Protein AF-E7GEI2-F1 (afdb_monomer_lite)

Foldseek 3Di:
DDPDDDDDPDDPPDDQPDADVQLVPDDPVRNVVVCVVDDGDPFKHWDHKDKAKDKDKDLLVAFQKWWKWKFFDPDAPDDQDLQQFPDDDRGPGTDFFAFLLLLVLQVVDVLQLVLQCVQAVNDDDDRGTDGPRDMGRDPWDFDKHQAFGWMKMKIWTWRQWMKMWMKMKMKTKIKGKDKDKDKDKFKDKDFCPDPVPVFPAQCFLPHDQQSVLVVVQVVCCPPRNVAHDDSVRSSVQSVQQNVQWDWDDDPFTKIKGWDWDWDADPQGIKIKIWIFMAHPVCRRTTRMIMIMMMDIHIDIDIDMDMDMDMDTQWMKIQDHRFILLRLQQFAWKAKAFPVQDPFQWTDGDCDDDCNSSVHPPGPDIGGMDTDDDHRIYIHRRHPHHSDIDSVSVPNPDGMDMDGDRSDPPPPRPFDADRPDRPPDDDDDDDDDDDDDDDDDDDDDDDDDDDDDDDDDDDDDDDDDDDDDDDDDDDDDDDDDDPPPDDDDDDDDDDDDDDDDDPPRDDDDGDRRNMDTPPGPVVVVDD

Organism: NCBI:txid100884

Secondary structure (DSSP, 8-state):
----------------PPPPHHHHTS-HHHHHHHTTT----SSEEEEEEEEEEEEEEE-TT-EEEEEEEEEEESSTTPPPPGGGS-SSS--TTB--EE-HHHHHHHHT-HHHHHHHHHHTTT--PPSS-EESSEEESSS---EEESS-EEEEEEEEEEEEEEEEEEEEEEEEEEEEEEEEEEEEEEEEEEETT-TT-S--TTTSTTS-TTHHHHHHHHHHHSTTT-----HHHHHHHHHHHHHT-EEE-SSS-EEEEEEEEEEEETTEEEEEEEEEEEETT-SSS-SEEEEEEEEEEEEEEEEEEEEEEEEEEEEEEEEEEEEHHHHTTB--EEEEEGGG----BPPBPS-SHHHHH--TT-----B-EE-SS-SEEEESSSS--S-EE-TGGG-SS--EEEEEEE-TTS-----PPPPP----------------------------------------------------------------S----------------TT-----------EEE--GGGG---

Structure (mmCIF, N/CA/C/O backbone):
data_AF-E7GEI2-F1
#
_entry.id   AF-E7GEI2-F1
#
loop_
_atom_site.group_PDB
_atom_site.id
_atom_site.type_symbol
_atom_site.label_atom_id
_atom_site.label_alt_id
_atom_site.label_comp_id
_atom_site.label_asym_id
_atom_site.label_entity_id
_atom_site.label_seq_id
_atom_site.pdbx_PDB_ins_code
_atom_site.Cartn_x
_atom_site.Cartn_y
_atom_site.Cartn_z
_atom_site.occupancy
_atom_site.B_iso_or_equiv
_atom_site.auth_seq_id
_atom_site.auth_comp_id
_atom_site.auth_asym_id
_atom_site.auth_atom_id
_atom_site.pdbx_PDB_model_num
ATOM 1 N N . MET A 1 1 ? -38.496 -25.345 34.615 1.00 27.81 1 MET A N 1
ATOM 2 C CA . MET A 1 1 ? -37.266 -24.696 34.111 1.00 27.81 1 MET A CA 1
ATOM 3 C C . MET A 1 1 ? -37.606 -23.249 33.787 1.00 27.81 1 MET A C 1
ATOM 5 O O . MET A 1 1 ? -38.243 -23.009 32.774 1.00 27.81 1 MET A O 1
ATOM 9 N N . LEU A 1 2 ? -37.279 -22.303 34.670 1.00 22.25 2 LEU A N 1
ATOM 10 C CA . LEU A 1 2 ? -37.343 -20.874 34.350 1.00 22.25 2 LEU A CA 1
ATOM 11 C C . LEU A 1 2 ? -35.910 -20.415 34.079 1.00 22.25 2 LEU A C 1
ATOM 13 O O . LEU A 1 2 ? -35.079 -20.419 34.986 1.00 22.25 2 LEU A O 1
ATOM 17 N N . ILE A 1 3 ? -35.618 -20.070 32.829 1.00 24.97 3 ILE A N 1
ATOM 18 C CA . ILE A 1 3 ? -34.373 -19.407 32.445 1.00 24.97 3 ILE A CA 1
ATOM 19 C C . ILE A 1 3 ? -34.557 -17.937 32.826 1.00 24.97 3 ILE A C 1
ATOM 21 O O . ILE A 1 3 ? -35.196 -17.172 32.111 1.00 24.97 3 ILE A O 1
ATOM 25 N N . GLY A 1 4 ? -34.093 -17.568 34.020 1.00 25.72 4 GLY A N 1
ATOM 26 C CA . GLY A 1 4 ? -34.102 -16.185 34.483 1.00 25.72 4 GLY A CA 1
ATOM 27 C C . GLY A 1 4 ? -32.997 -15.400 33.789 1.00 25.72 4 GLY A C 1
ATOM 28 O O . GLY A 1 4 ? -31.830 -15.508 34.160 1.00 25.72 4 GLY A O 1
ATOM 29 N N . THR A 1 5 ? -33.359 -14.622 32.775 1.00 27.73 5 THR A N 1
ATOM 30 C CA . THR A 1 5 ? -32.461 -13.669 32.120 1.00 27.73 5 THR A CA 1
ATOM 31 C C . THR A 1 5 ? -32.061 -12.588 33.127 1.00 27.73 5 THR A C 1
ATOM 33 O O . THR A 1 5 ? -32.906 -11.829 33.602 1.00 27.73 5 THR A O 1
ATOM 36 N N . LEU A 1 6 ? -30.773 -12.525 33.482 1.00 31.48 6 LEU A N 1
ATOM 37 C CA . LEU A 1 6 ? -30.207 -11.453 34.304 1.00 31.48 6 LEU A CA 1
ATOM 38 C C . LEU A 1 6 ? -30.258 -10.133 33.523 1.00 31.48 6 LEU A C 1
ATOM 40 O O . LEU A 1 6 ? -29.446 -9.905 32.628 1.00 31.48 6 LEU A O 1
ATOM 44 N N . VAL A 1 7 ? -31.189 -9.251 33.882 1.00 29.66 7 VAL A N 1
ATOM 45 C CA . VAL A 1 7 ? -31.211 -7.863 33.409 1.00 29.66 7 VAL A CA 1
ATOM 46 C C . VAL A 1 7 ? -30.519 -7.000 34.459 1.00 29.66 7 VAL A C 1
ATOM 48 O O . VAL A 1 7 ? -31.029 -6.806 35.560 1.00 29.66 7 VAL A O 1
ATOM 51 N N . PHE A 1 8 ? -29.327 -6.503 34.132 1.00 33.78 8 PHE A N 1
ATOM 52 C CA . PHE A 1 8 ? -28.654 -5.485 34.935 1.00 33.78 8 PHE A CA 1
ATOM 53 C C . PHE A 1 8 ? -29.257 -4.105 34.626 1.00 33.78 8 PHE A C 1
ATOM 55 O O . PHE A 1 8 ? -29.620 -3.853 33.475 1.00 33.78 8 PHE A O 1
ATOM 62 N N . PRO A 1 9 ? -29.367 -3.199 35.616 1.00 33.72 9 PRO A N 1
ATOM 63 C CA . PRO A 1 9 ? -29.870 -1.853 35.380 1.00 33.72 9 PRO A CA 1
ATOM 64 C C . PRO A 1 9 ? -29.013 -1.133 34.336 1.00 33.72 9 PRO A C 1
ATOM 66 O O . PRO A 1 9 ? -27.782 -1.164 34.391 1.00 33.72 9 PRO A O 1
ATOM 69 N N . ASN A 1 10 ? -29.715 -0.505 33.389 1.00 32.25 10 ASN A N 1
ATOM 70 C CA . ASN A 1 10 ? -29.188 0.266 32.270 1.00 32.25 10 ASN A CA 1
ATOM 71 C C . ASN A 1 10 ? -27.976 1.110 32.679 1.00 32.25 10 ASN A C 1
ATOM 73 O O . ASN A 1 10 ? -28.060 1.970 33.562 1.00 32.25 10 ASN A O 1
ATOM 77 N N . VAL A 1 11 ? -26.859 0.888 31.986 1.00 36.62 11 VAL A N 1
ATOM 78 C CA . VAL A 1 11 ? -25.729 1.812 31.987 1.00 36.62 11 VAL A CA 1
ATOM 79 C C . VAL A 1 11 ? -26.279 3.150 31.507 1.00 36.62 11 VAL A C 1
ATOM 81 O O . VAL A 1 11 ? -26.808 3.243 30.400 1.00 36.62 11 VAL A O 1
ATOM 84 N N . LYS A 1 12 ? -26.211 4.168 32.376 1.00 35.47 12 LYS A N 1
ATOM 85 C CA . LYS A 1 12 ? -26.517 5.560 32.031 1.00 35.47 12 LYS A CA 1
ATOM 86 C C . LYS A 1 12 ? -25.892 5.860 30.674 1.00 35.47 12 LYS A C 1
ATOM 88 O O . LYS A 1 12 ? -24.702 5.606 30.499 1.00 35.47 12 LYS A O 1
ATOM 93 N N . SER A 1 13 ? -26.697 6.384 29.754 1.00 37.44 13 SER A N 1
ATOM 94 C CA . SER A 1 13 ? -26.258 6.916 28.467 1.00 37.44 13 SER A CA 1
ATOM 95 C C . SER A 1 13 ? -24.971 7.714 28.661 1.00 37.44 13 SER A C 1
ATOM 97 O O . SER A 1 13 ? -24.990 8.812 29.224 1.00 37.44 13 SER A O 1
ATOM 99 N N . VAL A 1 14 ? -23.844 7.128 28.260 1.00 39.41 14 VAL A N 1
ATOM 100 C CA . VAL A 1 14 ? -22.567 7.827 28.223 1.00 39.41 14 VAL A CA 1
ATOM 101 C C . VAL A 1 14 ? -22.725 8.841 27.102 1.00 39.41 14 VAL A C 1
ATOM 103 O O . VAL A 1 14 ? -22.910 8.459 25.948 1.00 39.41 14 VAL A O 1
ATOM 106 N N . SER A 1 15 ? -22.740 10.129 27.451 1.00 43.38 15 SER A N 1
ATOM 107 C CA . SER A 1 15 ? -22.630 11.214 26.478 1.00 43.38 15 SER A CA 1
ATOM 108 C C . SER A 1 15 ? -21.497 10.864 25.520 1.00 43.38 15 SER A C 1
ATOM 110 O O . SER A 1 15 ? -20.403 10.562 26.003 1.00 43.38 15 SER A O 1
ATOM 112 N N . ALA A 1 16 ? -21.757 10.853 24.208 1.00 52.06 16 ALA A N 1
ATOM 113 C CA . ALA A 1 16 ? -20.743 10.558 23.200 1.00 52.06 16 ALA A CA 1
ATOM 114 C C . ALA A 1 16 ? -19.466 11.337 23.546 1.00 52.06 16 ALA A C 1
ATOM 116 O O . ALA A 1 16 ? -19.485 12.568 23.586 1.00 52.06 16 ALA A O 1
ATOM 117 N N . ALA A 1 17 ? -18.400 10.625 23.925 1.00 61.69 17 ALA A N 1
ATOM 118 C CA . ALA A 1 17 ? -17.171 11.281 24.338 1.00 61.69 17 ALA A CA 1
ATOM 119 C C . ALA A 1 17 ? -16.683 12.137 23.166 1.00 61.69 17 ALA A C 1
ATOM 121 O O . ALA A 1 17 ? -16.691 11.674 22.027 1.00 61.69 17 ALA A O 1
ATOM 122 N N . SER A 1 18 ? -16.304 13.387 23.434 1.00 72.19 18 SER A N 1
ATOM 123 C CA . SER A 1 18 ? -15.857 14.312 22.392 1.00 72.19 18 SER A CA 1
ATOM 124 C C . SER A 1 18 ? -14.759 13.668 21.547 1.00 72.19 18 SER A C 1
ATOM 126 O O . SER A 1 18 ? -13.808 13.115 22.104 1.00 72.19 18 SER A O 1
ATOM 128 N N . MET A 1 19 ? -14.883 13.758 20.222 1.00 86.19 19 MET A N 1
ATOM 129 C CA . MET A 1 19 ? -13.856 13.270 19.302 1.00 86.19 19 MET A CA 1
ATOM 130 C C . MET A 1 19 ? -12.484 13.886 19.644 1.00 86.19 19 MET A C 1
ATOM 132 O O . MET A 1 19 ? -12.420 15.068 20.000 1.00 86.19 19 MET A O 1
ATOM 136 N N . PRO A 1 20 ? -11.382 13.122 19.532 1.00 90.62 20 PRO A N 1
ATOM 137 C CA . PRO A 1 20 ? -10.046 13.627 19.824 1.00 90.62 20 PRO A CA 1
ATOM 138 C C . PRO A 1 20 ? -9.640 14.739 18.849 1.00 90.62 20 PRO A C 1
ATOM 140 O O . PRO A 1 20 ? -10.109 14.807 17.712 1.00 90.62 20 PRO A O 1
ATOM 143 N N . SER A 1 21 ? -8.699 15.590 19.263 1.00 91.12 21 SER A N 1
ATOM 144 C CA . SER A 1 21 ? -8.187 16.694 18.434 1.00 91.12 21 SER A CA 1
ATOM 145 C C . SER A 1 21 ? -7.633 16.227 17.084 1.00 91.12 21 SER A C 1
ATOM 147 O O . SER A 1 21 ? -7.769 16.926 16.081 1.00 91.12 21 SER A O 1
ATOM 149 N N . SER A 1 22 ? -7.068 15.021 17.022 1.00 94.12 22 SER A N 1
ATOM 150 C CA . SER A 1 22 ? -6.575 14.436 15.777 1.00 94.12 22 SER A CA 1
ATOM 151 C C . SER A 1 22 ? -7.679 14.139 14.762 1.00 94.12 22 SER A C 1
ATOM 153 O O . SER A 1 22 ? -7.448 14.306 13.566 1.00 94.12 22 SER A O 1
ATOM 155 N N . TYR A 1 23 ? -8.899 13.821 15.209 1.00 94.56 23 TYR A N 1
ATOM 156 C CA . TYR A 1 23 ? -10.069 13.762 14.330 1.00 94.56 23 TYR A CA 1
ATOM 157 C C . TYR A 1 23 ? -10.447 15.157 13.819 1.00 94.56 23 TYR A C 1
ATOM 159 O O . TYR A 1 23 ? -10.737 15.334 12.637 1.00 94.56 23 TYR A O 1
ATOM 167 N N . SER A 1 24 ? -10.395 16.181 14.675 1.00 91.69 24 SER A N 1
ATOM 168 C CA . SER A 1 24 ? -10.685 17.565 14.273 1.00 91.69 24 SER A CA 1
ATOM 169 C C . SER A 1 24 ? -9.732 18.083 13.194 1.00 91.69 24 SER A C 1
ATOM 171 O O . SER A 1 24 ? -10.185 18.822 12.317 1.00 91.69 24 SER A O 1
ATOM 173 N N . ASN A 1 25 ? -8.474 17.630 13.211 1.00 93.06 25 ASN A N 1
ATOM 174 C CA . ASN A 1 25 ? -7.447 17.956 12.217 1.00 93.06 25 ASN A CA 1
ATOM 175 C C . ASN A 1 25 ? -7.674 17.300 10.845 1.00 93.06 25 ASN A C 1
ATOM 177 O O . ASN A 1 25 ? -7.032 17.694 9.870 1.00 93.06 25 ASN A O 1
ATOM 181 N N . LEU A 1 26 ? -8.574 16.316 10.747 1.00 93.69 26 LEU A N 1
ATOM 182 C CA . LEU A 1 26 ? -8.960 15.737 9.466 1.00 93.69 26 LEU A CA 1
ATOM 183 C C . LEU A 1 26 ? -9.751 16.751 8.630 1.00 93.69 26 LEU A C 1
ATOM 185 O O . LEU A 1 26 ? -10.605 17.493 9.130 1.00 93.69 26 LEU A O 1
ATOM 189 N N . THR A 1 27 ? -9.517 16.735 7.323 1.00 91.38 27 THR A N 1
ATOM 190 C CA . THR A 1 27 ? -10.333 17.474 6.355 1.00 91.38 27 THR A CA 1
ATOM 191 C C . THR A 1 27 ? -11.773 16.955 6.337 1.00 91.38 27 THR A C 1
ATOM 193 O O . THR A 1 27 ? -12.054 15.813 6.705 1.00 91.38 27 THR A O 1
ATOM 196 N N . SER A 1 28 ? -12.708 17.769 5.845 1.00 91.62 28 SER A N 1
ATOM 197 C CA . SER A 1 28 ? -14.125 17.393 5.731 1.00 91.62 28 SER A CA 1
ATOM 198 C C . SER A 1 28 ? -14.353 16.108 4.924 1.00 91.62 28 SER A C 1
ATOM 200 O O . SER A 1 28 ? -15.278 15.352 5.210 1.00 91.62 28 SER A O 1
ATOM 202 N N . GLU A 1 29 ? -13.520 15.841 3.915 1.00 90.12 29 GLU A N 1
ATOM 203 C CA . GLU A 1 29 ? -13.590 14.610 3.120 1.00 90.12 29 GLU A CA 1
ATOM 204 C C . GLU A 1 29 ? -13.017 13.398 3.872 1.00 90.12 29 GLU A C 1
ATOM 206 O O . GLU A 1 29 ? -13.579 12.304 3.804 1.00 90.12 29 GLU A O 1
ATOM 211 N N . GLU A 1 30 ? -11.912 13.577 4.601 1.00 93.69 30 GLU A N 1
ATOM 212 C CA . GLU A 1 30 ? -11.327 12.528 5.444 1.00 93.69 30 GLU A CA 1
ATOM 213 C C . GLU A 1 30 ? -12.277 12.125 6.569 1.00 93.69 30 GLU A C 1
ATOM 215 O O . GLU A 1 30 ? -12.462 10.928 6.766 1.00 93.69 30 GLU A O 1
ATOM 220 N N . LYS A 1 31 ? -12.947 13.087 7.219 1.00 94.44 31 LYS A N 1
ATOM 221 C CA . LYS A 1 31 ? -13.984 12.827 8.234 1.00 94.44 31 LYS A CA 1
ATOM 222 C C . LYS A 1 31 ? -15.109 11.967 7.669 1.00 94.44 31 LYS A C 1
ATOM 224 O O . LYS A 1 31 ? -15.306 10.849 8.124 1.00 94.44 31 LYS A O 1
ATOM 229 N N . LYS A 1 32 ? -15.732 12.410 6.568 1.00 92.94 32 LYS A N 1
ATOM 230 C CA . LYS A 1 32 ? -16.814 11.666 5.891 1.00 92.94 32 LYS A CA 1
ATOM 231 C C . LYS A 1 32 ? -16.437 10.234 5.515 1.00 92.94 32 LYS A C 1
ATOM 233 O O . LYS A 1 32 ? -17.313 9.380 5.413 1.00 92.94 32 LYS A O 1
ATOM 238 N N . ALA A 1 33 ? -15.169 9.979 5.208 1.00 93.31 33 ALA A N 1
ATOM 239 C CA . ALA A 1 33 ? -14.706 8.640 4.880 1.00 93.31 33 ALA A CA 1
ATOM 240 C C . ALA A 1 33 ? -14.334 7.817 6.116 1.00 93.31 33 ALA A C 1
ATOM 242 O O . ALA A 1 33 ? -14.617 6.622 6.134 1.00 93.31 33 ALA A O 1
ATOM 243 N N . PHE A 1 34 ? -13.740 8.440 7.134 1.00 95.44 34 PHE A N 1
ATOM 244 C CA . PHE A 1 34 ? -13.430 7.791 8.402 1.00 95.44 34 PHE A CA 1
ATOM 245 C C . PHE A 1 34 ? -14.705 7.375 9.146 1.00 95.44 34 PHE A C 1
ATOM 247 O O . PHE A 1 34 ? -14.804 6.240 9.596 1.00 95.44 34 PHE A O 1
ATOM 254 N N . ASP A 1 35 ? -15.733 8.225 9.156 1.00 93.12 35 ASP A N 1
ATOM 255 C CA . ASP A 1 35 ? -17.025 7.947 9.805 1.00 93.12 35 ASP A CA 1
ATOM 256 C C . ASP A 1 35 ? -17.769 6.747 9.179 1.00 93.12 35 ASP A C 1
ATOM 258 O O . ASP A 1 35 ? -18.658 6.161 9.790 1.00 93.12 35 ASP A O 1
ATOM 262 N N . LYS A 1 36 ? -17.411 6.349 7.947 1.00 92.94 36 LYS A N 1
ATOM 263 C CA . LYS A 1 36 ? -17.942 5.127 7.313 1.00 92.94 36 LYS A CA 1
ATOM 264 C C . LYS A 1 36 ? -17.276 3.850 7.818 1.00 92.94 36 LYS A C 1
ATOM 266 O O . LYS A 1 36 ? -17.844 2.778 7.637 1.00 92.94 36 LYS A O 1
ATOM 271 N N . ILE A 1 37 ? -16.069 3.953 8.370 1.00 93.75 37 ILE A N 1
ATOM 272 C CA . ILE A 1 37 ? -15.269 2.806 8.822 1.00 93.75 37 ILE A CA 1
ATOM 273 C C . ILE A 1 37 ? -15.128 2.745 10.345 1.00 93.75 37 ILE A C 1
ATOM 275 O O . ILE A 1 37 ? -14.756 1.700 10.865 1.00 93.75 37 ILE A O 1
ATOM 279 N N . TYR A 1 38 ? -15.434 3.832 11.054 1.00 90.12 38 TYR A N 1
ATOM 280 C CA . TYR A 1 38 ? -15.383 3.912 12.507 1.00 90.12 38 TYR A CA 1
ATOM 281 C C . TYR A 1 38 ? -16.662 4.548 13.059 1.00 90.12 38 TYR A C 1
ATOM 283 O O . TYR A 1 38 ? -17.085 5.610 12.604 1.00 90.12 38 TYR A O 1
ATOM 291 N N . GLN A 1 39 ? -17.244 3.914 14.079 1.00 84.25 39 GLN A N 1
ATOM 292 C CA . GLN A 1 39 ? -18.373 4.444 14.840 1.00 84.25 39 GLN A CA 1
ATOM 293 C C . GLN A 1 39 ? -18.069 4.357 16.332 1.00 84.25 39 GLN A C 1
ATOM 295 O O . GLN A 1 39 ? -17.734 3.296 16.851 1.00 84.25 39 GLN A O 1
ATOM 300 N N . GLN A 1 40 ? -18.196 5.486 17.022 1.00 79.94 40 GLN A N 1
ATOM 301 C CA . GLN A 1 40 ? -17.968 5.556 18.458 1.00 79.94 40 GLN A CA 1
ATOM 302 C C . GLN A 1 40 ? -19.115 4.905 19.232 1.00 79.94 40 GLN A C 1
ATOM 304 O O . GLN A 1 40 ? -20.282 5.052 18.869 1.00 79.94 40 GLN A O 1
ATOM 309 N N . SER A 1 41 ? -18.788 4.234 20.334 1.00 79.56 41 SER A N 1
ATOM 310 C CA . SER A 1 41 ? -19.772 3.609 21.216 1.00 79.56 41 SER A CA 1
ATOM 311 C C . SER A 1 41 ? -19.415 3.821 22.690 1.00 79.56 41 SER A C 1
ATOM 313 O O . SER A 1 41 ? -18.387 4.407 23.032 1.00 79.56 41 SER A O 1
ATOM 315 N N . SER A 1 42 ? -20.266 3.341 23.597 1.00 72.75 42 SER A N 1
ATOM 316 C CA . SER A 1 42 ? -19.958 3.301 25.034 1.00 72.75 42 SER A CA 1
ATOM 317 C C . SER A 1 42 ? -18.836 2.319 25.390 1.00 72.75 42 SER A C 1
ATOM 319 O O . SER A 1 42 ? -18.325 2.351 26.508 1.00 72.75 42 SER A O 1
ATOM 321 N N . GLU A 1 43 ? -18.481 1.422 24.470 1.00 79.50 43 GLU A N 1
ATOM 322 C CA . GLU A 1 43 ? -17.493 0.360 24.675 1.00 79.50 43 GLU A CA 1
ATOM 323 C C . GLU A 1 43 ? -16.181 0.633 23.943 1.00 79.50 43 GLU A C 1
ATOM 325 O O . GLU A 1 43 ? -15.144 0.131 24.371 1.00 79.50 43 GLU A O 1
ATOM 330 N N . SER A 1 44 ? -16.210 1.463 22.899 1.00 85.38 44 SER A N 1
ATOM 331 C CA . SER A 1 44 ? -15.029 1.896 22.163 1.00 85.38 44 SER A CA 1
ATOM 332 C C . SER A 1 44 ? -15.028 3.408 21.952 1.00 85.38 44 SER A C 1
ATOM 334 O O . SER A 1 44 ? -15.970 3.996 21.411 1.00 85.38 44 SER A O 1
ATOM 336 N N . THR A 1 45 ? -13.935 4.040 22.382 1.00 90.31 45 THR A N 1
ATOM 337 C CA . THR A 1 45 ? -13.734 5.485 22.255 1.00 90.31 45 THR A CA 1
ATOM 338 C C . THR A 1 45 ? -12.445 5.802 21.511 1.00 90.31 45 THR A C 1
ATOM 340 O O . THR A 1 45 ? -11.357 5.390 21.921 1.00 90.31 45 THR A O 1
ATOM 343 N N . LEU A 1 46 ? -12.560 6.584 20.439 1.00 93.50 46 LEU A N 1
ATOM 344 C CA . LEU A 1 46 ? -11.438 7.003 19.608 1.00 93.50 46 LEU A CA 1
ATOM 345 C C . LEU A 1 46 ? -10.438 7.797 20.445 1.00 93.50 46 LEU A C 1
ATOM 347 O O . LEU A 1 46 ? -10.797 8.792 21.071 1.00 93.50 46 LEU A O 1
ATOM 351 N N . GLN A 1 47 ? -9.181 7.370 20.434 1.00 93.62 47 GLN A N 1
ATOM 352 C CA . GLN A 1 47 ? -8.089 8.071 21.109 1.00 93.62 47 GLN A CA 1
ATOM 353 C C . GLN A 1 47 ? -7.293 8.908 20.121 1.00 93.62 47 GLN A C 1
ATOM 355 O O . GLN A 1 47 ? -6.948 10.055 20.398 1.00 93.62 47 GLN A O 1
ATOM 360 N N . ASN A 1 48 ? -7.002 8.341 18.954 1.00 95.06 48 ASN A N 1
ATOM 361 C CA . ASN A 1 48 ? -6.232 9.020 17.932 1.00 95.06 48 ASN A CA 1
ATOM 362 C C . ASN A 1 48 ? -6.607 8.513 16.544 1.00 95.06 48 ASN A C 1
ATOM 364 O O . ASN A 1 48 ? -6.865 7.328 16.383 1.00 95.06 48 ASN A O 1
ATOM 368 N N . VAL A 1 49 ? -6.555 9.380 15.538 1.00 96.50 49 VAL A N 1
ATOM 369 C CA . VAL A 1 49 ? -6.620 9.003 14.126 1.00 96.50 49 VAL A CA 1
ATOM 370 C C . VAL A 1 49 ? -5.587 9.802 13.343 1.00 96.50 49 VAL A C 1
ATOM 372 O O . VAL A 1 49 ? -5.434 11.005 13.529 1.00 96.50 49 VAL A O 1
ATOM 375 N N . ASN A 1 50 ? -4.867 9.132 12.453 1.00 95.38 50 ASN A N 1
ATOM 376 C CA . ASN A 1 50 ? -4.005 9.771 11.473 1.00 95.38 50 ASN A CA 1
ATOM 377 C C . ASN A 1 50 ? -4.316 9.257 10.071 1.00 95.38 50 ASN A C 1
ATOM 379 O O . ASN A 1 50 ? -4.861 8.165 9.884 1.00 95.38 50 ASN A O 1
ATOM 383 N N . VAL A 1 51 ? -3.959 10.073 9.085 1.00 96.00 51 VAL A N 1
ATOM 384 C CA . VAL A 1 51 ? -4.170 9.781 7.674 1.00 96.00 51 VAL A CA 1
ATOM 385 C C . VAL A 1 51 ? -2.853 9.908 6.936 1.00 96.00 51 VAL A C 1
ATOM 387 O O . VAL A 1 51 ? -2.241 10.973 6.922 1.00 96.00 51 VAL A O 1
ATOM 390 N N . ASN A 1 52 ? -2.456 8.826 6.276 1.00 94.75 52 ASN A N 1
ATOM 391 C CA . ASN A 1 52 ? -1.262 8.779 5.445 1.00 94.75 52 ASN A CA 1
ATOM 392 C C . ASN A 1 52 ? -1.643 8.583 3.978 1.00 94.75 52 ASN A C 1
ATOM 394 O O . ASN A 1 52 ? -2.574 7.844 3.655 1.00 94.75 52 ASN A O 1
ATOM 398 N N . TYR A 1 53 ? -0.890 9.217 3.083 1.00 94.69 53 TYR A N 1
ATOM 399 C CA . TYR A 1 53 ? -1.078 9.107 1.640 1.00 94.69 53 TYR A CA 1
ATOM 400 C C . TYR A 1 53 ? 0.083 8.341 1.019 1.00 94.69 53 TYR A C 1
ATOM 402 O O . TYR A 1 53 ? 1.239 8.535 1.391 1.00 94.69 53 TYR A O 1
ATOM 410 N N . SER A 1 54 ? -0.215 7.462 0.066 1.00 93.38 54 SER A N 1
ATOM 411 C CA . SER A 1 54 ? 0.808 6.675 -0.627 1.00 93.38 54 SER A CA 1
ATOM 412 C C . SER A 1 54 ? 0.490 6.492 -2.105 1.00 93.38 54 SER A C 1
ATOM 414 O O . SER A 1 54 ? -0.669 6.545 -2.522 1.00 93.38 54 SER A O 1
ATOM 416 N N . THR A 1 55 ? 1.544 6.243 -2.880 1.00 93.50 55 THR A N 1
ATOM 417 C CA . THR A 1 55 ? 1.490 6.067 -4.331 1.00 93.50 55 THR A CA 1
ATOM 418 C C . THR A 1 55 ? 2.055 4.706 -4.711 1.00 93.50 55 THR A C 1
ATOM 420 O O . THR A 1 55 ? 3.069 4.268 -4.171 1.00 93.50 55 THR A O 1
ATOM 423 N N . GLN A 1 56 ? 1.415 4.039 -5.667 1.00 92.50 56 GLN A N 1
ATOM 424 C CA . GLN A 1 56 ? 1.885 2.789 -6.253 1.00 92.50 56 GLN A CA 1
ATOM 425 C C . GLN A 1 56 ? 1.798 2.861 -7.775 1.00 92.50 56 GLN A C 1
ATOM 427 O O . GLN A 1 56 ? 0.877 3.458 -8.324 1.00 92.50 56 GLN A O 1
ATOM 432 N N . LEU A 1 57 ? 2.726 2.204 -8.463 1.00 90.69 57 LEU A N 1
ATOM 433 C CA . LEU A 1 57 ? 2.710 2.064 -9.915 1.00 90.69 57 LEU A CA 1
ATOM 434 C C . LEU A 1 57 ? 2.306 0.654 -10.344 1.00 90.69 57 LEU A C 1
ATOM 436 O O . LEU A 1 57 ? 2.577 -0.334 -9.662 1.00 90.69 57 LEU A O 1
ATOM 440 N N . SER A 1 58 ? 1.677 0.578 -11.509 1.00 89.06 58 SER A N 1
ATOM 441 C CA . SER A 1 58 ? 1.300 -0.653 -12.206 1.00 89.06 58 SER A CA 1
ATOM 442 C C . SER A 1 58 ? 1.567 -0.508 -13.709 1.00 89.06 58 SER A C 1
ATOM 444 O O . SER A 1 58 ? 1.734 0.612 -14.197 1.00 89.06 58 SER A O 1
ATOM 446 N N . GLY A 1 59 ? 1.667 -1.635 -14.423 1.00 80.81 59 GLY A N 1
ATOM 447 C CA . GLY A 1 59 ? 2.101 -1.668 -15.830 1.00 80.81 59 GLY A CA 1
ATOM 448 C C . GLY A 1 59 ? 3.620 -1.548 -16.022 1.00 80.81 59 GLY A C 1
ATOM 449 O O . GLY A 1 59 ? 4.121 -1.340 -17.121 1.00 80.81 59 GLY A O 1
ATOM 450 N N . LEU A 1 60 ? 4.387 -1.686 -14.935 1.00 76.19 60 LEU A N 1
ATOM 451 C CA . LEU A 1 60 ? 5.840 -1.499 -14.923 1.00 76.19 60 LEU A CA 1
ATOM 452 C C . LEU A 1 60 ? 6.632 -2.630 -15.598 1.00 76.19 60 LEU A C 1
ATOM 454 O O . LEU A 1 60 ? 7.823 -2.472 -15.836 1.00 76.19 60 LEU A O 1
ATOM 458 N N . LYS A 1 61 ? 6.011 -3.778 -15.875 1.00 78.50 61 LYS A N 1
ATOM 459 C CA . LYS A 1 61 ? 6.665 -4.913 -16.549 1.00 78.50 61 LYS A CA 1
ATOM 460 C C . LYS A 1 61 ? 6.250 -5.049 -18.016 1.00 78.50 61 LYS A C 1
ATOM 462 O O . LYS A 1 61 ? 6.843 -5.844 -18.737 1.00 78.50 61 LYS A O 1
ATOM 467 N N . ASP A 1 62 ? 5.287 -4.245 -18.463 1.00 85.62 62 ASP A N 1
ATOM 468 C CA . ASP A 1 62 ? 4.623 -4.416 -19.754 1.00 85.62 62 ASP A CA 1
ATOM 469 C C . ASP A 1 62 ? 5.340 -3.603 -20.841 1.00 85.62 62 ASP A C 1
ATOM 471 O O . ASP A 1 62 ? 4.833 -2.590 -21.346 1.00 85.62 62 ASP A O 1
ATOM 475 N N . ILE A 1 63 ? 6.557 -4.040 -21.171 1.00 88.00 63 ILE A N 1
ATOM 476 C CA . ILE A 1 63 ? 7.376 -3.465 -22.240 1.00 88.00 63 ILE A CA 1
ATOM 477 C C . ILE A 1 63 ? 6.961 -4.098 -23.567 1.00 88.00 63 ILE A C 1
ATOM 479 O O . ILE A 1 63 ? 7.050 -5.308 -23.751 1.00 88.00 63 ILE A O 1
ATOM 483 N N . SER A 1 64 ? 6.498 -3.256 -24.484 1.00 88.88 64 SER A N 1
ATOM 484 C CA . SER A 1 64 ? 6.009 -3.667 -25.806 1.00 88.88 64 SER A CA 1
ATOM 485 C C . SER A 1 64 ? 7.124 -3.796 -26.845 1.00 88.88 64 SER A C 1
ATOM 487 O O . SER A 1 64 ? 7.050 -4.647 -27.727 1.00 88.88 64 SER A O 1
ATOM 489 N N . SER A 1 65 ? 8.156 -2.958 -26.742 1.00 91.19 65 SER A N 1
ATOM 490 C CA . SER A 1 65 ? 9.337 -2.987 -27.602 1.00 91.19 65 SER A CA 1
ATOM 491 C C . SER A 1 65 ? 10.491 -2.192 -26.982 1.00 91.19 65 SER A C 1
ATOM 493 O O . SER A 1 65 ? 10.310 -1.478 -25.994 1.00 91.19 65 SER A O 1
ATOM 495 N N . TYR A 1 66 ? 11.673 -2.297 -27.577 1.00 89.75 66 TYR A N 1
ATOM 496 C CA . TYR A 1 66 ? 12.833 -1.449 -27.335 1.00 89.75 66 TYR A CA 1
ATOM 497 C C . TYR A 1 66 ? 13.174 -0.719 -28.624 1.00 89.75 66 TYR A C 1
ATOM 499 O O . TYR A 1 66 ? 13.297 -1.371 -29.658 1.00 89.75 66 TYR A O 1
ATOM 507 N N . HIS A 1 67 ? 13.356 0.598 -28.552 1.00 89.12 67 HIS A N 1
ATOM 508 C CA . HIS A 1 67 ? 13.905 1.370 -29.659 1.00 89.12 67 HIS A CA 1
ATOM 509 C C . HIS A 1 67 ? 15.415 1.483 -29.503 1.00 89.12 67 HIS A C 1
ATOM 511 O O . HIS A 1 67 ? 15.910 2.063 -28.532 1.00 89.12 67 HIS A O 1
ATOM 517 N N . TRP A 1 68 ? 16.139 0.919 -30.459 1.00 85.81 68 TRP A N 1
ATOM 518 C CA . TRP A 1 68 ? 17.587 0.945 -30.499 1.00 85.81 68 TRP A CA 1
ATOM 519 C C . TRP A 1 68 ? 18.072 2.050 -31.414 1.00 85.81 68 TRP A C 1
ATOM 521 O O . TRP A 1 68 ? 17.696 2.111 -32.582 1.00 85.81 68 TRP A O 1
ATOM 531 N N . THR A 1 69 ? 18.935 2.916 -30.900 1.00 82.12 69 THR A N 1
ATOM 532 C CA . THR A 1 69 ? 19.614 3.947 -31.691 1.00 82.12 69 THR A CA 1
ATOM 533 C C . THR A 1 69 ? 21.108 3.849 -31.463 1.00 82.12 69 THR A C 1
ATOM 535 O O . THR A 1 69 ? 21.541 3.600 -30.342 1.00 82.12 69 THR A O 1
ATOM 538 N N . ALA A 1 70 ? 21.892 4.056 -32.517 1.00 80.38 70 ALA A N 1
ATOM 539 C CA . ALA A 1 70 ? 23.339 4.055 -32.430 1.00 80.38 70 ALA A CA 1
ATOM 540 C C . ALA A 1 70 ? 23.943 5.308 -33.064 1.00 80.38 70 ALA A C 1
ATOM 542 O O . ALA A 1 70 ? 23.461 5.806 -34.086 1.00 80.38 70 ALA A O 1
ATOM 543 N N . TRP A 1 71 ? 25.032 5.789 -32.477 1.00 78.94 71 TRP A N 1
ATOM 544 C CA . TRP A 1 71 ? 25.781 6.957 -32.928 1.00 78.94 71 TRP A CA 1
ATOM 545 C C . TRP A 1 71 ? 27.251 6.604 -33.055 1.00 78.94 71 TRP A C 1
ATOM 547 O O . TRP A 1 71 ? 27.847 6.093 -32.109 1.00 78.94 71 TRP A O 1
ATOM 557 N N . LYS A 1 72 ? 27.837 6.905 -34.215 1.00 75.44 72 LYS A N 1
ATOM 558 C CA . LYS A 1 72 ? 29.283 6.811 -34.407 1.00 75.44 72 LYS A CA 1
ATOM 559 C C . LYS A 1 72 ? 29.930 8.088 -33.886 1.00 75.44 72 LYS A C 1
ATOM 561 O O . LYS A 1 72 ? 29.465 9.190 -34.172 1.00 75.44 72 LYS A O 1
ATOM 566 N N . LYS A 1 73 ? 31.025 7.943 -33.153 1.00 71.50 73 LYS A N 1
ATOM 567 C CA . LYS A 1 73 ? 31.799 9.043 -32.589 1.00 71.50 73 LYS A CA 1
ATOM 568 C C . LYS A 1 73 ? 33.157 9.149 -33.258 1.00 71.50 73 LYS A C 1
ATOM 570 O O . LYS A 1 73 ? 33.756 8.148 -33.643 1.00 71.50 73 LYS A O 1
ATOM 575 N N . ALA A 1 74 ? 33.647 10.383 -33.351 1.00 68.56 74 ALA A N 1
ATOM 576 C CA . ALA A 1 74 ? 34.966 10.672 -33.900 1.00 68.56 74 ALA A CA 1
ATOM 577 C C . ALA A 1 74 ? 36.105 10.170 -32.992 1.00 68.56 74 ALA A C 1
ATOM 579 O O . ALA A 1 74 ? 37.152 9.780 -33.493 1.00 68.56 74 ALA A O 1
ATOM 580 N N . ALA A 1 75 ? 35.894 10.152 -31.671 1.00 67.06 75 ALA A N 1
ATOM 581 C CA . ALA A 1 75 ? 36.891 9.739 -30.686 1.00 67.06 75 ALA A CA 1
ATOM 582 C C . ALA A 1 75 ? 36.250 9.073 -29.456 1.00 67.06 75 ALA A C 1
ATOM 584 O O . ALA A 1 75 ? 35.059 9.264 -29.168 1.00 67.06 75 ALA A O 1
ATOM 585 N N . LYS A 1 76 ? 37.060 8.313 -28.707 1.00 66.38 76 LYS A N 1
ATOM 586 C CA . LYS A 1 76 ? 36.684 7.729 -27.412 1.00 66.38 76 LYS A CA 1
ATOM 587 C C . LYS A 1 76 ? 36.272 8.843 -26.450 1.00 66.38 76 LYS A C 1
ATOM 589 O O . LYS A 1 76 ? 36.942 9.863 -26.367 1.00 66.38 76 LYS A O 1
ATOM 594 N N . GLY A 1 77 ? 35.153 8.665 -25.747 1.00 65.31 77 GLY A N 1
ATOM 595 C CA . GLY A 1 77 ? 34.634 9.683 -24.823 1.00 65.31 77 GLY A CA 1
ATOM 596 C C . GLY A 1 77 ? 34.078 10.951 -25.488 1.00 65.31 77 GLY A C 1
ATOM 597 O O . GLY A 1 77 ? 33.638 11.849 -24.781 1.00 65.31 77 GLY A O 1
ATOM 598 N N . GLY A 1 78 ? 34.048 11.028 -26.825 1.00 66.19 78 GLY A N 1
ATOM 599 C CA . GLY A 1 78 ? 33.426 12.147 -27.531 1.00 66.19 78 GLY A CA 1
ATOM 600 C C . GLY A 1 78 ? 31.923 12.257 -27.248 1.00 66.19 78 GLY A C 1
ATOM 601 O O . GLY A 1 78 ? 31.263 11.273 -26.905 1.00 66.19 78 GLY A O 1
ATOM 602 N N . SER A 1 79 ? 31.375 13.457 -27.422 1.00 68.38 79 SER A N 1
ATOM 603 C CA . SER A 1 79 ? 29.938 13.712 -27.293 1.00 68.38 79 SER A CA 1
ATOM 604 C C . SER A 1 79 ? 29.172 13.255 -28.535 1.00 68.38 79 SER A C 1
ATOM 606 O O . SER A 1 79 ? 29.649 13.404 -29.662 1.00 68.38 79 SER A O 1
ATOM 608 N N . ILE A 1 80 ? 27.944 12.767 -28.345 1.00 68.12 80 ILE A N 1
ATOM 609 C CA . ILE A 1 80 ? 26.994 12.573 -29.449 1.00 68.12 80 ILE A CA 1
ATOM 610 C C . ILE A 1 80 ? 26.687 13.948 -30.061 1.00 68.12 80 ILE A C 1
ATOM 612 O O . ILE A 1 80 ? 26.363 14.896 -29.341 1.00 68.12 80 ILE A O 1
ATOM 616 N N . SER A 1 81 ? 26.785 14.073 -31.389 1.00 60.81 81 SER A N 1
ATOM 617 C CA . SER A 1 81 ? 26.448 15.328 -32.069 1.00 60.81 81 SER A CA 1
ATOM 618 C C . SER A 1 81 ? 24.983 15.704 -31.829 1.00 60.81 81 SER A C 1
ATOM 620 O O . SER A 1 81 ? 24.085 14.884 -32.022 1.00 60.81 81 SER A O 1
ATOM 622 N N . LYS A 1 82 ? 24.719 16.975 -31.496 1.00 54.12 82 LYS A N 1
ATOM 623 C CA . LYS A 1 82 ? 23.354 17.510 -31.320 1.00 54.12 82 LYS A CA 1
ATOM 624 C C . LYS A 1 82 ? 22.497 17.365 -32.587 1.00 54.12 82 LYS A C 1
ATOM 626 O O . LYS A 1 82 ? 21.289 17.186 -32.482 1.00 54.12 82 LYS A O 1
ATOM 631 N N . SER A 1 83 ? 23.121 17.381 -33.770 1.00 52.84 83 SER A N 1
ATOM 632 C CA . SER A 1 83 ? 22.443 17.198 -35.062 1.00 52.84 83 SER A CA 1
ATOM 633 C C . SER A 1 83 ? 22.087 15.743 -35.381 1.00 52.84 83 SER A C 1
ATOM 635 O O . SER A 1 83 ? 21.411 15.481 -36.373 1.00 52.84 83 SER A O 1
ATOM 637 N N . ALA A 1 84 ? 22.529 14.777 -34.568 1.00 53.81 84 ALA A N 1
ATOM 638 C CA . ALA A 1 84 ? 22.311 13.362 -34.844 1.00 53.81 84 ALA A CA 1
ATOM 639 C C . ALA A 1 84 ? 20.840 12.933 -34.722 1.00 53.81 84 ALA A C 1
ATOM 641 O O . ALA A 1 84 ? 20.444 11.961 -35.353 1.00 53.81 84 ALA A O 1
ATOM 642 N N . ASN A 1 85 ? 20.022 13.678 -33.973 1.00 53.38 85 ASN A N 1
ATOM 643 C CA . ASN A 1 85 ? 18.617 13.341 -33.717 1.00 53.38 85 ASN A CA 1
ATOM 644 C C . ASN A 1 85 ? 17.621 14.464 -34.050 1.00 53.38 85 ASN A C 1
ATOM 646 O O . ASN A 1 85 ? 16.419 14.290 -33.856 1.00 53.38 85 ASN A O 1
ATOM 650 N N . SER A 1 86 ? 18.083 15.609 -34.559 1.00 44.59 86 SER A N 1
ATOM 651 C CA . SER A 1 86 ? 17.213 16.745 -34.864 1.00 44.59 86 SER A CA 1
ATOM 652 C C . SER A 1 86 ? 16.628 16.639 -36.280 1.00 44.59 86 SER A C 1
ATOM 654 O O . SER A 1 86 ? 17.247 17.106 -37.235 1.00 44.59 86 SER A O 1
ATOM 656 N N . GLY A 1 87 ? 15.434 16.055 -36.428 1.00 49.38 87 GLY A N 1
ATOM 657 C CA . GLY A 1 87 ? 14.621 16.197 -37.648 1.00 49.38 87 GLY A CA 1
ATOM 658 C C . GLY A 1 87 ? 13.882 14.942 -38.126 1.00 49.38 87 GLY A C 1
ATOM 659 O O . GLY A 1 87 ? 14.195 13.817 -37.741 1.00 49.38 87 GLY A O 1
ATOM 660 N N . LYS A 1 88 ? 12.872 15.145 -38.991 1.00 41.56 88 LYS A N 1
ATOM 661 C CA . LYS A 1 88 ? 12.256 14.075 -39.794 1.00 41.56 88 LYS A CA 1
ATOM 662 C C . LYS A 1 88 ? 13.312 13.558 -40.771 1.00 41.56 88 LYS A C 1
ATOM 664 O O . LYS A 1 88 ? 13.572 14.189 -41.788 1.00 41.56 88 LYS A O 1
ATOM 669 N N . GLY A 1 89 ? 13.919 12.431 -40.436 1.00 49.25 89 GLY A N 1
ATOM 670 C CA . GLY A 1 89 ? 15.068 11.902 -41.157 1.00 49.25 89 GLY A CA 1
ATOM 671 C C . GLY A 1 89 ? 16.234 11.803 -40.194 1.00 49.25 89 GLY A C 1
ATOM 672 O O . GLY A 1 89 ? 16.706 12.799 -39.661 1.00 49.25 89 GLY A O 1
ATOM 673 N N . VAL A 1 90 ? 16.635 10.567 -39.930 1.00 48.72 90 VAL A N 1
ATOM 674 C CA . VAL A 1 90 ? 17.711 10.193 -39.018 1.00 48.72 90 VAL A CA 1
ATOM 675 C C . VAL A 1 90 ? 18.919 11.117 -39.243 1.00 48.72 90 VAL A C 1
ATOM 677 O O . VAL A 1 90 ? 19.492 11.102 -40.336 1.00 48.72 90 VAL A O 1
ATOM 680 N N . GLY A 1 91 ? 19.276 11.931 -38.245 1.00 52.66 91 GLY A N 1
ATOM 681 C CA . GLY A 1 91 ? 20.279 12.985 -38.388 1.00 52.66 91 GLY A CA 1
ATOM 682 C C . GLY A 1 91 ? 21.642 12.450 -38.830 1.00 52.66 91 GLY A C 1
ATOM 683 O O . GLY A 1 91 ? 21.937 11.255 -38.735 1.00 52.66 91 GLY A O 1
ATOM 684 N N . SER A 1 92 ? 22.493 13.342 -39.336 1.00 50.72 92 SER A N 1
ATOM 685 C CA . SER A 1 92 ? 23.795 13.015 -39.942 1.00 50.72 92 SER A CA 1
ATOM 686 C C . SER A 1 92 ? 24.800 12.332 -38.999 1.00 50.72 92 SER A C 1
ATOM 688 O O . SER A 1 92 ? 25.837 11.869 -39.459 1.00 50.72 92 SER A O 1
ATOM 690 N N . GLY A 1 93 ? 24.504 12.245 -37.697 1.00 57.41 93 GLY A N 1
ATOM 691 C CA . GLY A 1 93 ? 25.373 11.637 -36.683 1.00 57.41 93 GLY A CA 1
ATOM 692 C C . GLY A 1 93 ? 24.975 10.237 -36.197 1.00 57.41 93 GLY A C 1
ATOM 693 O O . GLY A 1 93 ? 25.716 9.652 -35.407 1.00 57.41 93 GLY A O 1
ATOM 694 N N . SER A 1 94 ? 23.832 9.679 -36.611 1.00 71.50 94 SER A N 1
ATOM 695 C CA . SER A 1 94 ? 23.476 8.294 -36.257 1.00 71.50 94 SER A CA 1
ATOM 696 C C . SER A 1 94 ? 24.109 7.301 -37.225 1.00 71.50 94 SER A C 1
ATOM 698 O O . SER A 1 94 ? 24.070 7.499 -38.441 1.00 71.50 94 SER A O 1
ATOM 700 N N . TYR A 1 95 ? 24.631 6.197 -36.697 1.00 78.44 95 TYR A N 1
ATOM 701 C CA . TYR A 1 95 ? 25.039 5.070 -37.528 1.00 78.44 95 TYR A CA 1
ATOM 702 C C . TYR A 1 95 ? 23.795 4.403 -38.117 1.00 78.44 95 TYR A C 1
ATOM 704 O O . TYR A 1 95 ? 22.829 4.170 -37.393 1.00 78.44 95 TYR A O 1
ATOM 712 N N . LYS A 1 96 ? 23.806 4.130 -39.427 1.00 82.38 96 LYS A N 1
ATOM 713 C CA . LYS A 1 96 ? 22.639 3.591 -40.149 1.00 82.38 96 LYS A CA 1
ATOM 714 C C . LYS A 1 96 ? 22.656 2.079 -40.304 1.00 82.38 96 LYS A C 1
ATOM 716 O O . LYS A 1 96 ? 21.624 1.511 -40.657 1.00 82.38 96 LYS A O 1
ATOM 721 N N . GLY A 1 97 ? 23.780 1.438 -39.993 1.00 82.81 97 GLY A N 1
ATOM 722 C CA . GLY A 1 97 ? 23.943 0.017 -40.235 1.00 82.81 97 GLY A CA 1
ATOM 723 C C . GLY A 1 97 ? 24.411 -0.311 -41.650 1.00 82.81 97 GLY A C 1
ATOM 724 O O . GLY A 1 97 ? 24.880 0.566 -42.373 1.00 82.81 97 GLY A O 1
ATOM 725 N N . PHE A 1 98 ? 24.261 -1.574 -42.039 1.00 83.12 98 PHE A N 1
ATOM 726 C CA . PHE A 1 98 ? 24.655 -2.110 -43.342 1.00 83.12 98 PHE A CA 1
ATOM 727 C C . PHE A 1 98 ? 23.625 -3.125 -43.862 1.00 83.12 98 PHE A C 1
ATOM 729 O O . PHE A 1 98 ? 22.750 -3.606 -43.139 1.00 83.12 98 PHE A O 1
ATOM 736 N N . THR A 1 99 ? 23.710 -3.440 -45.154 1.00 88.06 99 THR A N 1
ATOM 737 C CA . THR A 1 99 ? 22.740 -4.304 -45.848 1.00 88.06 99 THR A CA 1
ATOM 738 C C . THR A 1 99 ? 23.230 -5.745 -45.980 1.00 88.06 99 THR A C 1
ATOM 740 O O . THR A 1 99 ? 24.430 -6.004 -45.897 1.00 88.06 99 THR A O 1
ATOM 743 N N . GLN A 1 100 ? 22.320 -6.671 -46.294 1.00 88.44 100 GLN A N 1
ATOM 744 C CA . GLN A 1 100 ? 22.646 -8.063 -46.624 1.00 88.44 100 GLN A CA 1
ATOM 745 C C . GLN A 1 100 ? 23.713 -8.174 -47.721 1.00 88.44 100 GLN A C 1
ATOM 747 O O . GLN A 1 100 ? 24.606 -9.006 -47.626 1.00 88.44 100 GLN A O 1
ATOM 752 N N . LYS A 1 101 ? 23.686 -7.284 -48.723 1.00 85.50 101 LYS A N 1
ATOM 753 C CA . LYS A 1 101 ? 24.684 -7.272 -49.807 1.00 85.50 101 LYS A CA 1
ATOM 754 C C . LYS A 1 101 ? 26.109 -7.144 -49.278 1.00 85.50 101 LYS A C 1
ATOM 756 O O . LYS A 1 101 ? 27.041 -7.703 -49.850 1.00 85.50 101 LYS A O 1
ATOM 761 N N . LYS A 1 102 ? 26.279 -6.423 -48.166 1.00 82.00 102 LYS A N 1
ATOM 762 C CA . LYS A 1 102 ? 27.572 -6.301 -47.505 1.00 82.00 102 LYS A CA 1
ATOM 763 C C . LYS A 1 102 ? 28.029 -7.647 -46.941 1.00 82.00 102 LYS A C 1
ATOM 765 O O . LYS A 1 102 ? 29.187 -8.008 -47.121 1.00 82.00 102 LYS A O 1
ATOM 770 N N . ILE A 1 103 ? 27.113 -8.411 -46.349 1.00 85.38 103 ILE A N 1
ATOM 771 C CA . ILE A 1 103 ? 27.365 -9.771 -45.856 1.00 85.38 103 ILE A CA 1
ATOM 772 C C . ILE A 1 103 ? 27.747 -10.699 -47.007 1.00 85.38 103 ILE A C 1
ATOM 774 O O . ILE A 1 103 ? 28.769 -11.381 -46.929 1.00 85.38 103 ILE A O 1
ATOM 778 N N . ASP A 1 104 ? 26.983 -10.663 -48.099 1.00 84.50 104 ASP A N 1
ATOM 779 C CA . ASP A 1 104 ? 27.251 -11.466 -49.296 1.00 84.50 104 ASP A CA 1
ATOM 780 C C . ASP A 1 104 ? 28.642 -11.173 -49.872 1.00 84.50 104 ASP A C 1
ATOM 782 O O . ASP A 1 104 ? 29.377 -12.103 -50.202 1.00 84.50 104 ASP A O 1
ATOM 786 N N . SER A 1 105 ? 29.060 -9.899 -49.891 1.00 79.00 105 SER A N 1
ATOM 787 C CA . SER A 1 105 ? 30.395 -9.488 -50.358 1.00 79.00 105 SER A CA 1
ATOM 788 C C . SER A 1 105 ? 31.553 -10.096 -49.559 1.00 79.00 105 SER A C 1
ATOM 790 O O . SER A 1 105 ? 32.671 -10.167 -50.063 1.00 79.00 105 SER A O 1
ATOM 792 N N . TRP A 1 106 ? 31.307 -10.555 -48.328 1.00 74.94 106 TRP A N 1
ATOM 793 C CA . TRP A 1 106 ? 32.305 -11.234 -47.495 1.00 74.94 106 TRP A CA 1
ATOM 794 C C . TRP A 1 106 ? 32.199 -12.755 -47.545 1.00 74.94 106 TRP A C 1
ATOM 796 O O . TRP A 1 106 ? 33.118 -13.436 -47.104 1.00 74.94 106 TRP A O 1
ATOM 806 N N . LYS A 1 107 ? 31.104 -13.303 -48.075 1.00 84.06 107 LYS A N 1
ATOM 807 C CA . LYS A 1 107 ? 30.940 -14.751 -48.253 1.00 84.06 107 LYS A CA 1
ATOM 808 C C . LYS A 1 107 ? 31.609 -15.286 -49.514 1.00 84.06 107 LYS A C 1
ATOM 810 O O . LYS A 1 107 ? 31.764 -16.495 -49.638 1.00 84.06 107 LYS A O 1
ATOM 815 N N . VAL A 1 108 ? 31.998 -14.399 -50.429 1.00 76.75 108 VAL A N 1
ATOM 816 C CA . VAL A 1 108 ? 32.652 -14.755 -51.699 1.00 76.75 108 VAL A CA 1
ATOM 817 C C . VAL A 1 108 ? 33.992 -15.475 -51.520 1.00 76.75 108 VAL A C 1
ATOM 819 O O . VAL A 1 108 ? 34.422 -16.163 -52.437 1.00 76.75 108 VAL A O 1
ATOM 822 N N . ASP A 1 109 ? 34.644 -15.327 -50.362 1.00 75.38 109 ASP A N 1
ATOM 823 C CA . ASP A 1 109 ? 35.918 -15.975 -50.045 1.00 75.38 109 ASP A CA 1
ATOM 824 C C . ASP A 1 109 ? 35.956 -16.387 -48.561 1.00 75.38 109 ASP A C 1
ATOM 826 O O . ASP A 1 109 ? 35.713 -15.580 -47.656 1.00 75.38 109 ASP A O 1
ATOM 830 N N . GLU A 1 110 ? 36.291 -17.654 -48.303 1.00 81.56 110 GLU A N 1
ATOM 831 C CA . GLU A 1 110 ? 36.401 -18.242 -46.964 1.00 81.56 110 GLU A CA 1
ATOM 832 C C . GLU A 1 110 ? 37.414 -17.496 -46.076 1.00 81.56 110 GLU A C 1
ATOM 834 O O . GLU A 1 110 ? 37.242 -17.396 -44.855 1.00 81.56 110 GLU A O 1
ATOM 839 N N . LYS A 1 111 ? 38.425 -16.875 -46.692 1.00 72.44 111 LYS A N 1
ATOM 840 C CA . LYS A 1 111 ? 39.400 -15.997 -46.039 1.00 72.44 111 LYS A CA 1
ATOM 841 C C . LYS A 1 111 ? 38.735 -14.858 -45.258 1.00 72.44 111 LYS A C 1
ATOM 843 O O . LYS A 1 111 ? 39.146 -14.569 -44.130 1.00 72.44 111 LYS A O 1
ATOM 848 N N . TYR A 1 112 ? 37.693 -14.232 -45.809 1.00 72.75 112 TYR A N 1
ATOM 849 C CA . TYR A 1 112 ? 36.975 -13.137 -45.147 1.00 72.75 112 TYR A CA 1
ATOM 850 C C . TYR A 1 112 ? 36.081 -13.629 -44.018 1.00 72.75 112 TYR A C 1
ATOM 852 O O . TYR A 1 112 ? 36.049 -13.020 -42.947 1.00 72.75 112 TYR A O 1
ATOM 860 N N . ILE A 1 113 ? 35.414 -14.765 -44.222 1.00 78.44 113 ILE A N 1
ATOM 861 C CA . ILE A 1 113 ? 34.614 -15.418 -43.184 1.00 78.44 113 ILE A CA 1
ATOM 862 C C . ILE A 1 113 ? 35.498 -15.748 -41.977 1.00 78.44 113 ILE A C 1
ATOM 864 O O . ILE A 1 113 ? 35.145 -15.422 -40.842 1.00 78.44 113 ILE A O 1
ATOM 868 N N . ASN A 1 114 ? 36.668 -16.343 -42.214 1.00 77.88 114 ASN A N 1
ATOM 869 C CA . ASN A 1 114 ? 37.606 -16.721 -41.160 1.00 77.88 114 ASN A CA 1
ATOM 870 C C . ASN A 1 114 ? 38.210 -15.499 -40.455 1.00 77.88 114 ASN A C 1
ATOM 872 O O . ASN A 1 114 ? 38.312 -15.502 -39.226 1.00 77.88 114 ASN A O 1
ATOM 876 N N . ALA A 1 115 ? 38.527 -14.425 -41.186 1.00 72.19 115 ALA A N 1
ATOM 877 C CA . ALA A 1 115 ? 38.992 -13.170 -40.593 1.00 72.19 115 ALA A CA 1
ATOM 878 C C . ALA A 1 115 ? 37.929 -12.527 -39.681 1.00 72.19 115 ALA A C 1
ATOM 880 O O . ALA A 1 115 ? 38.232 -12.180 -38.537 1.00 72.19 115 ALA A O 1
ATOM 881 N N . ILE A 1 116 ? 36.674 -12.442 -40.139 1.00 76.06 116 ILE A N 1
ATOM 882 C CA . ILE A 1 116 ? 35.551 -11.893 -39.361 1.00 76.06 116 ILE A CA 1
ATOM 883 C C . ILE A 1 116 ? 35.256 -12.773 -38.138 1.00 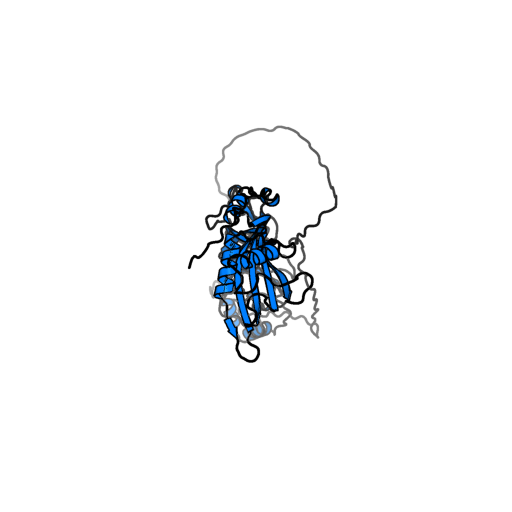76.06 116 ILE A C 1
ATOM 885 O O . ILE A 1 116 ? 35.052 -12.260 -37.037 1.00 76.06 116 ILE A O 1
ATOM 889 N N . LYS A 1 117 ? 35.294 -14.102 -38.280 1.00 78.81 117 LYS A N 1
ATOM 890 C CA . LYS A 1 117 ? 35.149 -15.025 -37.145 1.00 78.81 117 LYS A CA 1
ATOM 891 C C . LYS A 1 117 ? 36.276 -14.864 -36.129 1.00 78.81 117 LYS A C 1
ATOM 893 O O . LYS A 1 117 ? 35.996 -14.871 -34.931 1.00 78.81 117 LYS A O 1
ATOM 898 N N . LYS A 1 118 ? 37.525 -14.688 -36.573 1.00 73.88 118 LYS A N 1
ATOM 899 C CA . LYS A 1 118 ? 38.690 -14.516 -35.688 1.00 73.88 118 LYS A CA 1
ATOM 900 C C . LYS A 1 118 ? 38.521 -13.307 -34.765 1.00 73.88 118 LYS A C 1
ATOM 902 O O . LYS A 1 118 ? 38.714 -13.444 -33.561 1.00 73.88 118 LYS A O 1
ATOM 907 N N . ILE A 1 119 ? 38.092 -12.164 -35.303 1.00 69.88 119 ILE A N 1
ATOM 908 C CA . ILE A 1 119 ? 37.880 -10.937 -34.513 1.00 69.88 119 ILE A CA 1
ATOM 909 C C . ILE A 1 119 ? 36.603 -10.988 -33.649 1.00 69.88 119 ILE A C 1
ATOM 911 O O . ILE A 1 119 ? 36.527 -10.315 -32.626 1.00 69.88 119 ILE A O 1
ATOM 915 N N . ASN A 1 120 ? 35.625 -11.837 -33.994 1.00 73.25 120 ASN A N 1
ATOM 916 C CA . ASN A 1 120 ? 34.325 -11.930 -33.312 1.00 73.25 120 ASN A CA 1
ATOM 917 C C . ASN A 1 120 ? 34.123 -13.227 -32.500 1.00 73.25 120 ASN A C 1
ATOM 919 O O . ASN A 1 120 ? 32.990 -13.689 -32.331 1.00 73.25 120 ASN A O 1
ATOM 923 N N . LYS A 1 121 ? 35.201 -13.840 -31.987 1.00 77.50 121 LYS A N 1
ATOM 924 C CA . LYS A 1 121 ? 35.159 -15.083 -31.177 1.00 77.50 121 LYS A CA 1
ATOM 925 C C . LYS A 1 121 ? 34.387 -16.228 -31.853 1.00 77.50 121 LYS A C 1
ATOM 927 O O . LYS A 1 121 ? 33.494 -16.835 -31.262 1.00 77.50 121 LYS A O 1
ATOM 932 N N . GLY A 1 122 ? 34.704 -16.487 -33.117 1.00 81.81 122 GLY A N 1
ATOM 933 C CA . GLY A 1 122 ? 34.103 -17.544 -33.933 1.00 81.81 122 GLY A CA 1
ATOM 934 C C . GLY A 1 122 ? 32.763 -17.176 -34.576 1.00 81.81 122 GLY A C 1
ATOM 935 O O . GLY A 1 122 ? 32.172 -18.015 -35.254 1.00 81.81 122 GLY A O 1
ATOM 936 N N . LYS A 1 123 ? 32.265 -15.947 -34.384 1.00 83.44 123 LYS A N 1
ATOM 937 C CA . LYS A 1 123 ? 30.956 -15.522 -34.896 1.00 83.44 123 LYS A CA 1
ATOM 938 C C . LYS A 1 123 ? 31.045 -14.841 -36.254 1.00 83.44 123 LYS A C 1
ATOM 940 O O . LYS A 1 123 ? 31.966 -14.085 -36.531 1.00 83.44 123 LYS A O 1
ATOM 945 N N . PHE A 1 124 ? 30.018 -15.067 -37.056 1.00 84.88 124 PHE A N 1
ATOM 946 C CA . PHE A 1 124 ? 29.767 -14.396 -38.325 1.00 84.88 124 PHE A CA 1
ATOM 947 C C . PHE A 1 124 ? 28.301 -13.934 -38.315 1.00 84.88 124 PHE A C 1
ATOM 949 O O . PHE A 1 124 ? 27.482 -14.628 -37.695 1.00 84.88 124 PHE A O 1
ATOM 956 N N . PRO A 1 125 ? 27.949 -12.789 -38.922 1.00 84.94 125 PRO A N 1
ATOM 957 C CA . PRO A 1 125 ? 26.570 -12.325 -38.909 1.00 84.94 125 PRO A CA 1
ATOM 958 C C . PRO A 1 125 ? 25.685 -13.261 -39.708 1.00 84.94 125 PRO A C 1
ATOM 960 O O . PRO A 1 125 ? 26.122 -13.940 -40.640 1.00 84.94 125 PRO A O 1
ATOM 963 N N . LYS A 1 126 ? 24.414 -13.284 -39.329 1.00 90.38 126 LYS A N 1
ATOM 964 C CA . LYS A 1 126 ? 23.398 -13.997 -40.093 1.00 90.38 126 LYS A CA 1
ATOM 965 C C . LYS A 1 126 ? 23.003 -13.173 -41.304 1.00 90.38 126 LYS A C 1
ATOM 967 O O . LYS A 1 126 ? 23.194 -11.963 -41.321 1.00 90.38 126 LYS A O 1
ATOM 972 N N . ASP A 1 127 ? 22.379 -13.832 -42.268 1.00 89.62 127 ASP A N 1
ATOM 973 C CA . ASP A 1 127 ? 21.807 -13.123 -43.398 1.00 89.62 127 ASP A CA 1
ATOM 974 C C . ASP A 1 127 ? 20.646 -12.227 -42.943 1.00 89.62 127 ASP A C 1
ATOM 976 O O . ASP A 1 127 ? 19.653 -12.695 -42.385 1.00 89.62 127 ASP A O 1
ATOM 980 N N . GLY A 1 128 ? 20.802 -10.926 -43.154 1.00 89.19 128 GLY A N 1
ATOM 981 C CA . GLY A 1 128 ? 19.821 -9.881 -42.963 1.00 89.19 128 GLY A CA 1
ATOM 982 C C . GLY A 1 128 ? 20.411 -8.487 -43.188 1.00 89.19 128 GLY A C 1
ATOM 983 O O . GLY A 1 128 ? 21.615 -8.286 -43.347 1.00 89.19 128 GLY A O 1
ATOM 984 N N . ASN A 1 129 ? 19.531 -7.489 -43.167 1.00 88.50 129 ASN A N 1
ATOM 985 C CA . ASN A 1 129 ? 19.949 -6.101 -43.018 1.00 88.50 129 ASN A CA 1
ATOM 986 C C . ASN A 1 129 ? 20.122 -5.798 -41.526 1.00 88.50 129 ASN A C 1
ATOM 988 O O . ASN A 1 129 ? 19.224 -6.073 -40.730 1.00 88.50 129 ASN A O 1
ATOM 992 N N . TYR A 1 130 ? 21.236 -5.174 -41.164 1.00 85.19 130 TYR A N 1
ATOM 993 C CA . TYR A 1 130 ? 21.485 -4.680 -39.815 1.00 85.19 130 TYR A CA 1
ATOM 994 C C . TYR A 1 130 ? 21.317 -3.169 -39.851 1.00 85.19 130 TYR A C 1
ATOM 996 O O . TYR A 1 130 ? 22.266 -2.478 -40.185 1.00 85.19 130 TYR A O 1
ATOM 1004 N N . THR A 1 131 ? 20.113 -2.654 -39.586 1.00 86.25 131 THR A N 1
ATOM 1005 C CA . THR A 1 131 ? 19.777 -1.223 -39.732 1.00 86.25 131 THR A CA 1
ATOM 1006 C C . THR A 1 131 ? 19.545 -0.536 -38.399 1.00 86.25 131 THR A C 1
ATOM 1008 O O . THR A 1 131 ? 18.974 -1.138 -37.492 1.00 86.25 131 THR A O 1
ATOM 1011 N N . PHE A 1 132 ? 19.901 0.749 -38.312 1.00 80.44 132 PHE A N 1
ATOM 1012 C CA . PHE A 1 132 ? 19.684 1.566 -37.117 1.00 80.44 132 PHE A CA 1
ATOM 1013 C C . PHE A 1 132 ? 19.156 2.962 -37.466 1.00 80.44 132 PHE A C 1
ATOM 1015 O O . PHE A 1 132 ? 19.641 3.588 -38.412 1.00 80.44 132 PHE A O 1
ATOM 1022 N N . PRO A 1 133 ? 18.181 3.488 -36.706 1.00 82.69 133 PRO A N 1
ATOM 1023 C CA . PRO A 1 133 ? 17.521 2.874 -35.546 1.00 82.69 133 PRO A CA 1
ATOM 1024 C C . PRO A 1 133 ? 16.641 1.649 -35.881 1.00 82.69 133 PRO A C 1
ATOM 1026 O O . PRO A 1 133 ? 16.237 1.479 -37.029 1.00 82.69 133 PRO A O 1
ATOM 1029 N N . THR A 1 134 ? 16.353 0.797 -34.889 1.00 86.56 134 THR A N 1
ATOM 1030 C CA . THR A 1 134 ? 15.522 -0.419 -35.040 1.00 86.56 134 THR A CA 1
ATOM 1031 C C . THR A 1 134 ? 14.699 -0.722 -33.787 1.00 86.56 134 THR A C 1
ATOM 1033 O O . THR A 1 134 ? 15.114 -0.374 -32.685 1.00 86.56 134 THR A O 1
ATOM 1036 N N . ASP A 1 135 ? 13.549 -1.382 -33.942 1.00 89.31 135 ASP A N 1
ATOM 1037 C CA . ASP A 1 135 ? 12.692 -1.804 -32.831 1.00 89.31 135 ASP A CA 1
ATOM 1038 C C . ASP A 1 135 ? 12.790 -3.322 -32.599 1.00 89.31 135 ASP A C 1
ATOM 1040 O O . ASP A 1 135 ? 12.668 -4.115 -33.532 1.00 89.31 135 ASP A O 1
ATOM 1044 N N . THR A 1 136 ? 12.950 -3.748 -31.344 1.00 87.94 136 THR A N 1
ATOM 1045 C CA . THR A 1 136 ? 12.962 -5.173 -30.959 1.00 87.94 136 THR A CA 1
ATOM 1046 C C . THR A 1 136 ? 11.920 -5.468 -29.884 1.00 87.94 136 THR A C 1
ATOM 1048 O O . THR A 1 136 ? 11.577 -4.607 -29.081 1.00 87.94 136 THR A O 1
ATOM 1051 N N . SER A 1 137 ? 11.422 -6.704 -29.812 1.00 86.31 137 SER A N 1
ATOM 1052 C CA . SER A 1 137 ? 10.509 -7.141 -28.738 1.00 86.31 137 SER A CA 1
ATOM 1053 C C . SER A 1 137 ? 11.224 -7.479 -27.423 1.00 86.31 137 SER A C 1
ATOM 1055 O O . SER A 1 137 ? 10.580 -7.648 -26.392 1.00 86.31 137 SER A O 1
ATOM 1057 N N . SER A 1 138 ? 12.555 -7.584 -27.441 1.00 81.88 138 SER A N 1
ATOM 1058 C CA . SER A 1 138 ? 13.373 -7.946 -26.279 1.00 81.88 138 SER A CA 1
ATOM 1059 C C . SER A 1 138 ? 14.462 -6.913 -26.010 1.00 81.88 138 SER A C 1
ATOM 1061 O O . SER A 1 138 ? 14.854 -6.177 -26.914 1.00 81.88 138 SER A O 1
ATOM 1063 N N . SER A 1 139 ? 15.003 -6.912 -24.788 1.00 77.50 139 SER A N 1
ATOM 1064 C CA . SER A 1 139 ? 16.153 -6.083 -24.395 1.00 77.50 139 SER A CA 1
ATOM 1065 C C . SER A 1 139 ? 17.471 -6.480 -25.063 1.00 77.50 139 SER A C 1
ATOM 1067 O O . SER A 1 139 ? 18.505 -5.895 -24.745 1.00 77.50 139 SER A O 1
ATOM 1069 N N . LYS A 1 140 ? 17.445 -7.463 -25.966 1.00 79.62 140 LYS A N 1
ATOM 1070 C CA . LYS A 1 140 ? 18.611 -7.951 -26.692 1.00 79.62 140 LYS A CA 1
ATOM 1071 C C . LYS A 1 140 ? 18.703 -7.293 -28.052 1.00 79.62 140 LYS A C 1
ATOM 1073 O O . LYS A 1 140 ? 17.706 -7.183 -28.768 1.00 79.62 140 LYS A O 1
ATOM 1078 N N . LEU A 1 141 ? 19.930 -6.950 -28.416 1.00 81.44 141 LEU A N 1
ATOM 1079 C CA . LEU A 1 141 ? 20.293 -6.488 -29.742 1.00 81.44 141 LEU A CA 1
ATOM 1080 C C . LEU A 1 141 ? 21.532 -7.259 -30.208 1.00 81.44 141 LEU A C 1
ATOM 1082 O O . LEU A 1 141 ? 22.538 -7.298 -29.500 1.00 81.44 141 LEU A O 1
ATOM 1086 N N . ASP A 1 142 ? 21.439 -7.869 -31.391 1.00 77.50 142 ASP A N 1
ATOM 1087 C CA . ASP A 1 142 ? 22.582 -8.430 -32.121 1.00 77.50 142 ASP A CA 1
ATOM 1088 C C . ASP A 1 142 ? 23.243 -7.284 -32.892 1.00 77.50 142 ASP A C 1
ATOM 1090 O O . ASP A 1 142 ? 22.827 -6.937 -33.999 1.00 77.50 142 ASP A O 1
ATOM 1094 N N . TRP A 1 143 ? 24.189 -6.603 -32.248 1.00 80.50 143 TRP A N 1
ATOM 1095 C CA . TRP A 1 143 ? 24.742 -5.359 -32.767 1.00 80.50 143 TRP A CA 1
ATOM 1096 C C . TRP A 1 143 ? 26.008 -5.612 -33.590 1.00 80.50 143 TRP A C 1
ATOM 1098 O O . TRP A 1 143 ? 27.063 -5.975 -33.066 1.00 80.50 143 TRP A O 1
ATOM 1108 N N . TRP A 1 144 ? 25.892 -5.375 -34.894 1.00 81.31 144 TRP A N 1
ATOM 1109 C CA . TRP A 1 144 ? 26.985 -5.463 -35.851 1.00 81.31 144 TRP A CA 1
ATOM 1110 C C . TRP A 1 144 ? 27.252 -4.104 -36.483 1.00 81.31 144 TRP A C 1
ATOM 1112 O O . TRP A 1 144 ? 26.322 -3.352 -36.782 1.00 81.31 144 TRP A O 1
ATOM 1122 N N . VAL A 1 145 ? 28.525 -3.842 -36.763 1.00 77.12 145 VAL A N 1
ATOM 1123 C CA . VAL A 1 145 ? 28.979 -2.700 -37.558 1.00 77.12 145 VAL A CA 1
ATOM 1124 C C . VAL A 1 145 ? 29.875 -3.163 -38.696 1.00 77.12 145 VAL A C 1
ATOM 1126 O O . VAL A 1 145 ? 30.585 -4.155 -38.556 1.00 77.12 145 VAL A O 1
ATOM 1129 N N . ASP A 1 146 ? 29.855 -2.432 -39.805 1.00 73.44 146 ASP A N 1
ATOM 1130 C CA . ASP A 1 146 ? 30.735 -2.602 -40.969 1.00 73.44 146 ASP A CA 1
ATOM 1131 C C . ASP A 1 146 ? 31.918 -1.618 -40.985 1.00 73.44 146 ASP A C 1
ATOM 1133 O O . ASP A 1 146 ? 32.711 -1.596 -41.931 1.00 73.44 146 ASP A O 1
ATOM 1137 N N . GLU A 1 147 ? 32.063 -0.828 -39.921 1.00 70.19 147 GLU A N 1
ATOM 1138 C CA . GLU A 1 147 ? 33.174 0.084 -39.708 1.00 70.19 147 GLU A CA 1
ATOM 1139 C C . GLU A 1 147 ? 33.669 0.009 -38.261 1.00 70.19 147 GLU A C 1
ATOM 1141 O O . GLU A 1 147 ? 32.890 0.023 -37.313 1.00 70.19 147 GLU A O 1
ATOM 1146 N N . VAL A 1 148 ? 34.991 -0.011 -38.079 1.00 67.12 148 VAL A N 1
ATOM 1147 C CA . VAL A 1 148 ? 35.599 0.178 -36.755 1.00 67.12 148 VAL A CA 1
ATOM 1148 C C . VAL A 1 148 ? 35.471 1.639 -36.318 1.00 67.12 148 VAL A C 1
ATOM 1150 O O . VAL A 1 148 ? 35.587 2.559 -37.139 1.00 67.12 148 VAL A O 1
ATOM 1153 N N . GLY A 1 149 ? 35.237 1.861 -35.027 1.00 67.38 149 GLY A N 1
ATOM 1154 C CA . GLY A 1 149 ? 35.052 3.193 -34.463 1.00 67.38 149 GLY A CA 1
ATOM 1155 C C . GLY A 1 149 ? 34.463 3.171 -33.056 1.00 67.38 149 GLY A C 1
ATOM 1156 O O . GLY A 1 149 ? 34.221 2.125 -32.465 1.00 67.38 149 GLY A O 1
ATOM 1157 N N . PHE A 1 150 ? 34.211 4.349 -32.501 1.00 70.94 150 PHE A N 1
ATOM 1158 C CA . PHE A 1 150 ? 33.577 4.468 -31.191 1.00 70.94 150 PHE A CA 1
ATOM 1159 C C . PHE A 1 150 ? 32.072 4.609 -31.373 1.00 70.94 150 PHE A C 1
ATOM 1161 O O . PHE A 1 150 ? 31.640 5.449 -32.164 1.00 70.94 150 PHE A O 1
ATOM 1168 N N . TYR A 1 151 ? 31.280 3.822 -30.646 1.00 75.12 151 TYR A N 1
ATOM 1169 C CA . TYR A 1 151 ? 29.826 3.844 -30.777 1.00 75.12 151 TYR A CA 1
ATOM 1170 C C . TYR A 1 151 ? 29.151 4.037 -29.423 1.00 75.12 151 TYR A C 1
ATOM 1172 O O . TYR A 1 151 ? 29.518 3.401 -28.436 1.00 75.12 151 TYR A O 1
ATOM 1180 N N . ASP A 1 152 ? 28.145 4.909 -29.404 1.00 77.50 152 ASP A N 1
ATOM 1181 C CA . ASP A 1 152 ? 27.145 4.931 -28.341 1.00 77.50 152 ASP A CA 1
ATOM 1182 C C . ASP A 1 152 ? 25.878 4.267 -28.860 1.00 77.50 152 ASP A C 1
ATOM 1184 O O . ASP A 1 152 ? 25.392 4.607 -29.939 1.00 77.50 152 ASP A O 1
ATOM 1188 N N . ILE A 1 153 ? 25.340 3.327 -28.093 1.00 79.31 153 ILE A N 1
ATOM 1189 C CA . ILE A 1 153 ? 24.121 2.595 -28.420 1.00 79.31 153 ILE A CA 1
ATOM 1190 C C . ILE A 1 153 ? 23.150 2.793 -27.275 1.00 79.31 153 ILE A C 1
ATOM 1192 O O . ILE A 1 153 ? 23.496 2.602 -26.109 1.00 79.31 153 ILE A O 1
ATOM 1196 N N . MET A 1 154 ? 21.917 3.139 -27.602 1.00 81.44 154 MET A N 1
ATOM 1197 C CA . MET A 1 154 ? 20.843 3.227 -26.637 1.00 81.44 154 MET A CA 1
ATOM 1198 C C . MET A 1 154 ? 19.763 2.207 -26.948 1.00 81.44 154 MET A C 1
ATOM 1200 O O . MET A 1 154 ? 19.306 2.154 -28.082 1.00 81.44 154 MET A O 1
ATOM 1204 N N . GLY A 1 155 ? 19.311 1.486 -25.921 1.00 85.38 155 GLY A N 1
ATOM 1205 C CA . GLY A 1 155 ? 18.043 0.756 -25.937 1.00 85.38 155 GLY A CA 1
ATOM 1206 C C . GLY A 1 155 ? 17.017 1.448 -25.042 1.00 85.38 155 GLY A C 1
ATOM 1207 O O . GLY A 1 155 ? 17.186 1.476 -23.819 1.00 85.38 155 GLY A O 1
ATOM 1208 N N . ASP A 1 156 ? 15.964 2.003 -25.638 1.00 87.62 156 ASP A N 1
ATOM 1209 C CA . ASP A 1 156 ? 14.904 2.742 -24.946 1.00 87.62 156 ASP A CA 1
ATOM 1210 C C . ASP A 1 156 ? 13.613 1.905 -24.869 1.00 87.62 156 ASP A C 1
ATOM 1212 O O . ASP A 1 156 ? 12.979 1.662 -25.901 1.00 87.62 156 ASP A O 1
ATOM 1216 N N . PRO A 1 157 ? 13.220 1.403 -23.682 1.00 91.06 157 PRO A N 1
ATOM 1217 C CA . PRO A 1 157 ? 12.037 0.562 -23.549 1.00 91.06 157 PRO A CA 1
ATOM 1218 C C . PRO A 1 157 ? 10.746 1.366 -23.708 1.00 91.06 157 PRO A C 1
ATOM 1220 O O . PRO A 1 157 ? 10.568 2.431 -23.109 1.00 91.06 157 PRO A O 1
ATOM 1223 N N . LYS A 1 158 ? 9.802 0.795 -24.455 1.00 91.75 158 LYS A N 1
ATOM 1224 C CA . LYS A 1 158 ? 8.462 1.330 -24.677 1.00 91.75 158 LYS A CA 1
ATOM 1225 C C . LYS A 1 158 ? 7.441 0.661 -23.771 1.00 91.75 158 LYS A C 1
ATOM 1227 O O . LYS A 1 158 ? 7.054 -0.494 -23.983 1.00 91.75 158 LYS A O 1
ATOM 1232 N N . TYR A 1 159 ? 6.945 1.415 -22.803 1.00 91.19 159 TYR A N 1
ATOM 1233 C CA . TYR A 1 159 ? 5.899 0.966 -21.895 1.00 91.19 159 TYR A CA 1
ATOM 1234 C C . TYR A 1 159 ? 4.534 1.057 -22.573 1.00 91.19 159 TYR A C 1
ATOM 1236 O O . TYR A 1 159 ? 4.129 2.122 -23.048 1.00 91.19 159 TYR A O 1
ATOM 1244 N N . SER A 1 160 ? 3.809 -0.060 -22.597 1.00 89.81 160 SER A N 1
ATOM 1245 C CA . SER A 1 160 ? 2.467 -0.132 -23.188 1.00 89.81 160 SER A CA 1
ATOM 1246 C C . SER A 1 160 ? 1.470 0.762 -22.442 1.00 89.81 160 SER A C 1
ATOM 1248 O O . SER A 1 160 ? 0.752 1.554 -23.057 1.00 89.81 160 SER A O 1
ATOM 1250 N N . LYS A 1 161 ? 1.467 0.693 -21.107 1.00 91.00 161 LYS A N 1
ATOM 1251 C CA . LYS A 1 161 ? 0.633 1.504 -20.219 1.00 91.00 161 LYS A CA 1
ATOM 1252 C C . LYS A 1 161 ? 1.304 1.635 -18.853 1.00 91.00 161 LYS A C 1
ATOM 1254 O O . LYS A 1 161 ? 1.680 0.636 -18.256 1.00 91.00 161 LYS A O 1
ATOM 1259 N N . VAL A 1 162 ? 1.397 2.855 -18.331 1.00 91.62 162 VAL A N 1
ATOM 1260 C CA . VAL A 1 162 ? 1.849 3.119 -16.957 1.00 91.62 162 VAL A CA 1
ATOM 1261 C C . VAL A 1 162 ? 0.711 3.766 -16.184 1.00 91.62 162 VAL A C 1
ATOM 1263 O O . VAL A 1 162 ? 0.200 4.820 -16.573 1.00 91.62 162 VAL A O 1
ATOM 1266 N N . THR A 1 163 ? 0.321 3.138 -15.077 1.00 93.62 163 THR A N 1
ATOM 1267 C CA . THR A 1 163 ? -0.784 3.599 -14.231 1.00 93.62 163 THR A CA 1
ATOM 1268 C C . THR A 1 163 ? -0.315 3.829 -12.810 1.00 93.62 163 THR A C 1
ATOM 1270 O O . THR A 1 163 ? 0.289 2.952 -12.190 1.00 93.62 163 THR A O 1
ATOM 1273 N N . VAL A 1 164 ? -0.656 5.000 -12.287 1.00 93.81 164 VAL A N 1
ATOM 1274 C CA . VAL A 1 164 ? -0.391 5.424 -10.917 1.00 93.81 164 VAL A CA 1
ATOM 1275 C C . VAL A 1 164 ? -1.665 5.262 -10.101 1.00 93.81 164 VAL A C 1
ATOM 1277 O O . VAL A 1 164 ? -2.736 5.700 -10.518 1.00 93.81 164 VAL A O 1
ATOM 1280 N N . LYS A 1 165 ? -1.555 4.625 -8.940 1.00 95.62 165 LYS A N 1
ATOM 1281 C CA . LYS A 1 165 ? -2.636 4.429 -7.974 1.00 95.62 165 LYS A CA 1
ATOM 1282 C C . LYS A 1 165 ? -2.312 5.181 -6.695 1.00 95.62 165 LYS A C 1
ATOM 1284 O O . LYS A 1 165 ? -1.188 5.106 -6.199 1.00 95.62 165 LYS A O 1
ATOM 1289 N N . GLY A 1 166 ? -3.301 5.894 -6.175 1.00 95.75 166 GLY A N 1
ATOM 1290 C CA . GLY A 1 166 ? -3.192 6.691 -4.960 1.00 95.75 166 GLY A CA 1
ATOM 1291 C C . GLY A 1 166 ? -4.043 6.080 -3.865 1.00 95.75 166 GLY A C 1
ATOM 1292 O O . GLY A 1 166 ? -5.194 5.704 -4.108 1.00 95.75 166 GLY A O 1
ATOM 1293 N N . TYR A 1 167 ? -3.486 5.995 -2.664 1.00 96.00 167 TYR A N 1
ATOM 1294 C CA . TYR A 1 167 ? -4.173 5.449 -1.504 1.00 96.00 167 TYR A CA 1
ATOM 1295 C C . TYR A 1 167 ? -4.140 6.425 -0.344 1.00 96.00 167 TYR A C 1
ATOM 1297 O O . TYR A 1 167 ? -3.136 7.103 -0.112 1.00 96.00 167 TYR A O 1
ATOM 1305 N N . ARG A 1 168 ? -5.228 6.405 0.417 1.00 95.25 168 ARG A N 1
ATOM 1306 C CA . ARG A 1 168 ? -5.321 6.981 1.749 1.00 95.25 168 ARG A CA 1
ATOM 1307 C C . ARG A 1 168 ? -5.410 5.842 2.755 1.00 95.25 168 ARG A C 1
ATOM 1309 O O . ARG A 1 168 ? -6.246 4.954 2.594 1.00 95.25 168 ARG A O 1
ATOM 1316 N N . THR A 1 169 ? -4.581 5.881 3.786 1.00 96.75 169 THR A N 1
ATOM 1317 C CA . THR A 1 169 ? -4.596 4.913 4.882 1.00 96.75 169 THR A CA 1
ATOM 1318 C C . THR A 1 169 ? -4.940 5.628 6.175 1.00 96.75 169 THR A C 1
ATOM 1320 O O . THR A 1 169 ? -4.202 6.520 6.593 1.00 96.75 169 THR A O 1
ATOM 1323 N N . PHE A 1 170 ? -6.041 5.225 6.800 1.00 97.62 170 PHE A N 1
ATOM 1324 C CA . PHE A 1 170 ? -6.382 5.622 8.159 1.00 97.62 170 PHE A CA 1
ATOM 1325 C C . PHE A 1 170 ? -5.685 4.681 9.130 1.00 97.62 170 PHE A C 1
ATOM 1327 O O . PHE A 1 170 ? -5.803 3.466 8.980 1.00 97.62 170 PHE A O 1
ATOM 1334 N N . ASN A 1 171 ? -4.991 5.226 10.123 1.00 96.94 171 ASN A N 1
ATOM 1335 C CA . ASN A 1 171 ? -4.530 4.461 11.277 1.00 96.94 171 ASN A CA 1
ATOM 1336 C C . ASN A 1 171 ? -5.115 5.112 12.517 1.00 96.94 171 ASN A C 1
ATOM 1338 O O . ASN A 1 171 ? -4.974 6.325 12.694 1.00 96.94 171 ASN A O 1
ATOM 1342 N N . TRP A 1 172 ? -5.780 4.332 13.356 1.00 96.75 172 TRP A N 1
ATOM 1343 C CA . TRP A 1 172 ? -6.412 4.864 14.552 1.00 96.75 172 TRP A CA 1
ATOM 1344 C C . TRP A 1 172 ? -6.216 3.948 15.742 1.00 96.75 172 TRP A C 1
ATOM 1346 O O . TRP A 1 172 ? -5.959 2.753 15.598 1.00 96.75 172 TRP A O 1
ATOM 1356 N N . THR A 1 173 ? -6.317 4.546 16.919 1.00 95.75 173 THR A N 1
ATOM 1357 C CA . THR A 1 173 ? -6.329 3.829 18.182 1.00 95.75 173 THR A CA 1
ATOM 1358 C C . THR A 1 173 ? -7.614 4.121 18.921 1.00 95.75 173 THR A C 1
ATOM 1360 O O . THR A 1 173 ? -8.131 5.243 18.899 1.00 95.75 173 THR A O 1
ATOM 1363 N N . GLU A 1 174 ? -8.126 3.106 19.591 1.00 93.81 174 GLU A N 1
ATOM 1364 C CA . GLU A 1 174 ? -9.321 3.201 20.409 1.00 93.81 174 GLU A CA 1
ATOM 1365 C C . GLU A 1 174 ? -9.050 2.648 21.799 1.00 93.81 174 GLU A C 1
ATOM 1367 O O . GLU A 1 174 ? -8.239 1.743 21.992 1.00 93.81 174 GLU A O 1
ATOM 1372 N N . LYS A 1 175 ? -9.729 3.234 22.777 1.00 91.38 175 LYS A N 1
ATOM 1373 C CA . LYS A 1 175 ? -9.762 2.743 24.141 1.00 91.38 175 LYS A CA 1
ATOM 1374 C C . LYS A 1 175 ? -11.010 1.888 24.269 1.00 91.38 175 LYS A C 1
ATOM 1376 O O . LYS A 1 175 ? -12.123 2.425 24.279 1.00 91.38 175 LYS A O 1
ATOM 1381 N N . VAL A 1 176 ? -10.794 0.581 24.341 1.00 90.00 176 VAL A N 1
ATOM 1382 C CA . VAL A 1 176 ? -11.835 -0.441 24.397 1.00 90.00 176 VAL A CA 1
ATOM 1383 C C . VAL A 1 176 ? -12.034 -0.864 25.841 1.00 90.00 176 VAL A C 1
ATOM 1385 O O . VAL A 1 176 ? -11.083 -1.190 26.555 1.00 90.00 176 VAL A O 1
ATOM 1388 N N . ARG A 1 177 ? -13.284 -0.851 26.288 1.00 87.31 177 ARG A N 1
ATOM 1389 C CA . ARG A 1 177 ? -13.674 -1.356 27.600 1.00 87.31 177 ARG A CA 1
ATOM 1390 C C . ARG A 1 177 ? -13.721 -2.881 27.549 1.00 87.31 177 ARG A C 1
ATOM 1392 O O . ARG A 1 177 ? -14.497 -3.449 26.786 1.00 87.31 177 ARG A O 1
ATOM 1399 N N . LYS A 1 178 ? -12.942 -3.542 28.401 1.00 85.81 178 LYS A N 1
ATOM 1400 C CA . LYS A 1 178 ? -13.010 -4.993 28.595 1.00 85.81 178 LYS A CA 1
ATOM 1401 C C . LYS A 1 178 ? -13.740 -5.287 29.898 1.00 85.81 178 LYS A C 1
ATOM 1403 O O . LYS A 1 178 ? -13.398 -4.753 30.955 1.00 85.81 178 LYS A O 1
ATOM 1408 N N . GLU A 1 179 ? -14.779 -6.111 29.816 1.00 83.44 179 GLU A N 1
ATOM 1409 C CA . GLU A 1 179 ? -15.452 -6.642 30.999 1.00 83.44 179 GLU A CA 1
ATOM 1410 C C . GLU A 1 179 ? -14.696 -7.874 31.494 1.00 83.44 179 GLU A C 1
ATOM 1412 O O . GLU A 1 179 ? -14.429 -8.804 30.732 1.00 83.44 179 GLU A O 1
ATOM 1417 N N . LYS A 1 180 ? -14.388 -7.891 32.789 1.00 81.62 180 LYS A N 1
ATOM 1418 C CA . LYS A 1 180 ? -13.841 -9.053 33.475 1.00 81.62 180 LYS A CA 1
ATOM 1419 C C . LYS A 1 180 ? -14.767 -9.433 34.622 1.00 81.62 180 LYS A C 1
ATOM 1421 O O . LYS A 1 180 ? -15.201 -8.592 35.407 1.00 81.62 180 LYS A O 1
ATOM 1426 N N . ILE A 1 181 ? -15.070 -10.722 34.716 1.00 81.56 181 ILE A N 1
ATOM 1427 C CA . ILE A 1 181 ? -15.818 -11.282 35.840 1.00 81.56 181 ILE A CA 1
ATOM 1428 C C . ILE A 1 181 ? -14.801 -11.799 36.849 1.00 81.56 181 ILE A C 1
ATOM 1430 O O . ILE A 1 181 ? -14.003 -12.685 36.542 1.00 81.56 181 ILE A O 1
ATOM 1434 N N . GLU A 1 182 ? -14.835 -11.245 38.053 1.00 80.62 182 GLU A N 1
ATOM 1435 C CA . GLU A 1 182 ? -13.995 -11.679 39.162 1.00 80.62 182 GLU A CA 1
ATOM 1436 C C . GLU A 1 182 ? -14.837 -12.427 40.189 1.00 80.62 182 GLU A C 1
ATOM 1438 O O . GLU A 1 182 ? -15.905 -11.970 40.605 1.00 80.62 182 GLU A O 1
ATOM 1443 N N . ASN A 1 183 ? -14.336 -13.596 40.586 1.00 87.00 183 ASN A N 1
ATOM 1444 C CA . ASN A 1 183 ? -14.956 -14.438 41.593 1.00 87.00 183 ASN A CA 1
ATOM 1445 C C . ASN A 1 183 ? -14.132 -14.347 42.874 1.00 87.00 183 ASN A C 1
ATOM 1447 O O . ASN A 1 183 ? -12.979 -14.774 42.900 1.00 87.00 183 ASN A O 1
ATOM 1451 N N . THR A 1 184 ? -14.726 -13.820 43.940 1.00 88.94 184 THR A N 1
ATOM 1452 C CA . THR A 1 184 ? -14.118 -13.853 45.276 1.00 88.94 184 THR A CA 1
ATOM 1453 C C . THR A 1 184 ? -14.876 -14.850 46.129 1.00 88.94 184 THR A C 1
ATOM 1455 O O . THR A 1 184 ? -16.100 -14.815 46.167 1.00 88.94 184 THR A O 1
ATOM 1458 N N . THR A 1 185 ? -14.171 -15.718 46.844 1.00 91.75 185 THR A N 1
ATOM 1459 C CA . THR A 1 185 ? -14.792 -16.759 47.666 1.00 91.75 185 THR A CA 1
ATOM 1460 C C . THR A 1 185 ? -14.473 -16.519 49.135 1.00 91.75 185 THR A C 1
ATOM 1462 O O . THR A 1 185 ? -13.313 -16.344 49.503 1.00 91.75 185 THR A O 1
ATOM 1465 N N . ARG A 1 186 ? -15.500 -16.501 49.987 1.00 94.25 186 ARG A N 1
ATOM 1466 C CA . ARG A 1 186 ? -15.361 -16.424 51.446 1.00 94.25 186 ARG A CA 1
ATOM 1467 C C . ARG A 1 186 ? -15.958 -17.676 52.063 1.00 94.25 186 ARG A C 1
ATOM 1469 O O . ARG A 1 186 ? -17.044 -18.083 51.673 1.00 94.25 186 ARG A O 1
ATOM 1476 N N . TYR A 1 187 ? -15.290 -18.241 53.063 1.00 93.81 187 TYR A N 1
ATOM 1477 C CA . TYR A 1 187 ? -15.776 -19.432 53.754 1.00 93.81 187 TYR A CA 1
ATOM 1478 C C . TYR A 1 187 ? -15.662 -19.315 55.276 1.00 93.81 187 TYR A C 1
ATOM 1480 O O . TYR A 1 187 ? -14.866 -18.531 55.810 1.00 93.81 187 TYR A O 1
ATOM 1488 N N . LYS A 1 188 ? -16.471 -20.095 55.992 1.00 91.81 188 LYS A N 1
ATOM 1489 C CA . LYS A 1 188 ? -16.364 -20.311 57.440 1.00 91.81 188 LYS A CA 1
ATOM 1490 C C . LYS A 1 188 ? -16.879 -21.702 57.770 1.00 91.81 188 LYS A C 1
ATOM 1492 O O . LYS A 1 188 ? -17.913 -22.134 57.267 1.00 91.81 188 LYS A O 1
ATOM 1497 N N . GLN A 1 189 ? -16.143 -22.355 58.654 1.00 90.00 189 GLN A N 1
ATOM 1498 C CA . GLN A 1 189 ? -16.512 -23.618 59.258 1.00 90.00 189 GLN A CA 1
ATOM 1499 C C . GLN A 1 189 ? -16.974 -23.377 60.695 1.00 90.00 189 GLN A C 1
ATOM 1501 O O . GLN A 1 189 ? -16.367 -22.586 61.423 1.00 90.00 189 GLN A O 1
ATOM 1506 N N . TYR A 1 190 ? -18.024 -24.083 61.086 1.00 85.62 190 TYR A N 1
ATOM 1507 C CA . TYR A 1 190 ? -18.554 -24.149 62.437 1.00 85.62 190 TYR A CA 1
ATOM 1508 C C . TYR A 1 190 ? -18.530 -25.607 62.883 1.00 85.62 190 TYR A C 1
ATOM 1510 O O . TYR A 1 190 ? -18.921 -26.495 62.126 1.00 85.62 190 TYR A O 1
ATOM 1518 N N . THR A 1 191 ? -18.061 -25.863 64.099 1.00 83.81 191 THR A N 1
ATOM 1519 C CA . THR A 1 191 ? -18.009 -27.213 64.668 1.00 83.81 191 THR A CA 1
ATOM 1520 C C . THR A 1 191 ? -18.823 -27.263 65.949 1.00 83.81 191 THR A C 1
ATOM 1522 O O . THR A 1 191 ? -19.019 -26.244 66.612 1.00 83.81 191 THR A O 1
ATOM 1525 N N . LYS A 1 192 ? -19.264 -28.462 66.333 1.00 77.50 192 LYS A N 1
ATOM 1526 C CA . LYS A 1 192 ? -20.006 -28.684 67.584 1.00 77.50 192 LYS A CA 1
ATOM 1527 C C . LYS A 1 192 ? -19.255 -28.221 68.849 1.00 77.50 192 LYS A C 1
ATOM 1529 O O . LYS A 1 192 ? -19.894 -28.005 69.869 1.00 77.50 192 LYS A O 1
ATOM 1534 N N . LYS A 1 193 ? -17.922 -28.069 68.790 1.00 62.94 193 LYS A N 1
ATOM 1535 C CA . LYS A 1 193 ? -17.043 -27.718 69.926 1.00 62.94 193 LYS A CA 1
ATOM 1536 C C . LYS A 1 193 ? -16.550 -26.258 69.950 1.00 62.94 193 LYS A C 1
ATOM 1538 O O . LYS A 1 193 ? -15.827 -25.904 70.872 1.00 62.94 193 LYS A O 1
ATOM 1543 N N . SER A 1 194 ? -16.840 -25.424 68.946 1.00 57.81 194 SER A N 1
ATOM 1544 C CA . SER A 1 194 ? -16.265 -24.066 68.878 1.00 57.81 194 SER A CA 1
ATOM 1545 C C . SER A 1 194 ? -16.936 -23.081 69.852 1.00 57.81 194 SER A C 1
ATOM 1547 O O . SER A 1 194 ? -18.160 -22.990 69.855 1.00 57.81 194 SER A O 1
ATOM 1549 N N . GLU A 1 195 ? -16.149 -22.289 70.594 1.00 50.50 195 GLU A N 1
ATOM 1550 C CA . GLU A 1 195 ? -16.614 -21.334 71.627 1.00 50.50 195 GLU A CA 1
ATOM 1551 C C . GLU A 1 195 ? -17.474 -20.166 71.094 1.00 50.50 195 GLU A C 1
ATOM 1553 O O . GLU A 1 195 ? -18.368 -19.697 71.791 1.00 50.50 195 GLU A O 1
ATOM 1558 N N . GLU A 1 196 ? -17.314 -19.745 69.827 1.00 53.91 196 GLU A N 1
ATOM 1559 C CA . GLU A 1 196 ? -18.178 -18.735 69.158 1.00 53.91 196 GLU A CA 1
ATOM 1560 C C . GLU A 1 196 ? -19.619 -19.243 68.884 1.00 53.91 196 GLU A C 1
ATOM 1562 O O . GLU A 1 196 ? -20.356 -18.688 68.056 1.00 53.91 196 GLU A O 1
ATOM 1567 N N . ASN A 1 197 ? -19.985 -20.384 69.475 1.00 51.84 197 ASN A N 1
ATOM 1568 C CA . ASN A 1 197 ? -21.014 -21.268 68.959 1.00 51.84 197 ASN A CA 1
ATOM 1569 C C . ASN A 1 197 ? -21.524 -22.272 70.011 1.00 51.84 197 ASN A C 1
ATOM 1571 O O . ASN A 1 197 ? -21.569 -23.469 69.733 1.00 51.84 197 ASN A O 1
ATOM 1575 N N . ASN A 1 198 ? -21.893 -21.810 71.213 1.00 44.53 198 ASN A N 1
ATOM 1576 C CA . ASN A 1 198 ? -22.535 -22.655 72.233 1.00 44.53 198 ASN A CA 1
ATOM 1577 C C . ASN A 1 198 ? -23.795 -23.347 71.659 1.00 44.53 198 ASN A C 1
ATOM 1579 O O . ASN A 1 198 ? -24.889 -22.793 71.685 1.00 44.53 198 ASN A O 1
ATOM 1583 N N . GLY A 1 199 ? -23.609 -24.553 71.113 1.00 54.53 199 GLY A N 1
ATOM 1584 C CA . GLY A 1 199 ? -24.608 -25.360 70.420 1.00 54.53 199 GLY A CA 1
ATOM 1585 C C . GLY A 1 199 ? -24.848 -24.928 68.968 1.00 54.53 199 GLY A C 1
ATOM 1586 O O . GLY A 1 199 ? -25.331 -23.834 68.699 1.00 54.53 199 GLY A O 1
ATOM 1587 N N . ASN A 1 200 ? -24.618 -25.830 68.007 1.00 60.16 200 ASN A N 1
ATOM 1588 C CA . ASN A 1 200 ? -25.143 -25.737 66.634 1.00 60.16 200 ASN A CA 1
ATOM 1589 C C . ASN A 1 200 ? -26.691 -25.862 66.593 1.00 60.16 200 ASN A C 1
ATOM 1591 O O . ASN A 1 200 ? -27.250 -26.533 65.726 1.00 60.16 200 ASN A O 1
ATOM 1595 N N . VAL A 1 201 ? -27.392 -25.245 67.543 1.00 62.09 201 VAL A N 1
ATOM 1596 C CA . VAL A 1 201 ? -28.850 -25.230 67.635 1.00 62.09 201 VAL A CA 1
ATOM 1597 C C . VAL A 1 201 ? -29.384 -24.469 66.420 1.00 62.09 201 VAL A C 1
ATOM 1599 O O . VAL A 1 201 ? -28.890 -23.390 66.083 1.00 62.09 201 VAL A O 1
ATOM 1602 N N . GLY A 1 202 ? -30.328 -25.075 65.703 1.00 73.31 202 GLY A N 1
ATOM 1603 C CA . GLY A 1 202 ? -30.910 -24.530 64.476 1.00 73.31 202 GLY A CA 1
ATOM 1604 C C . GLY A 1 202 ? -30.364 -25.104 63.164 1.00 73.31 202 GLY A C 1
ATOM 1605 O O . GLY A 1 202 ? -31.067 -25.032 62.172 1.00 73.31 202 GLY A O 1
ATOM 1606 N N . TRP A 1 203 ? -29.181 -25.728 63.097 1.00 82.88 203 TRP A N 1
ATOM 1607 C CA . TRP A 1 203 ? -28.649 -26.251 61.815 1.00 82.88 203 TRP A CA 1
ATOM 1608 C C . TRP A 1 203 ? -29.019 -27.709 61.509 1.00 82.88 203 TRP A C 1
ATOM 1610 O O . TRP A 1 203 ? -28.885 -28.155 60.372 1.00 82.88 203 TRP A O 1
ATOM 1620 N N . GLY A 1 204 ? -29.459 -28.473 62.506 1.00 81.06 204 GLY A N 1
ATOM 1621 C CA . GLY A 1 204 ? -29.867 -29.866 62.330 1.00 81.06 204 GLY A CA 1
ATOM 1622 C C . GLY A 1 204 ? -31.223 -30.026 61.620 1.00 81.06 204 GLY A C 1
ATOM 1623 O O . GLY A 1 204 ? -32.095 -29.162 61.770 1.00 81.06 204 GLY A O 1
ATOM 1624 N N . PRO A 1 205 ? -31.435 -31.127 60.878 1.00 80.56 205 PRO A N 1
ATOM 1625 C CA . PRO A 1 205 ? -32.649 -31.368 60.092 1.00 80.56 205 PRO A CA 1
ATOM 1626 C C . PRO A 1 205 ? -33.930 -31.480 60.930 1.00 80.56 205 PRO A C 1
ATOM 1628 O O . PRO A 1 205 ? -35.002 -31.157 60.422 1.00 80.56 205 PRO A O 1
ATOM 1631 N N . ASN A 1 206 ? -33.825 -31.861 62.209 1.00 82.75 206 ASN A N 1
ATOM 1632 C CA . ASN A 1 206 ? -34.968 -31.978 63.120 1.00 82.75 206 ASN A CA 1
ATOM 1633 C C . ASN A 1 206 ? -35.283 -30.684 63.894 1.00 82.75 206 ASN A C 1
ATOM 1635 O O . ASN A 1 206 ? -36.166 -30.702 64.749 1.00 82.75 206 ASN A O 1
ATOM 1639 N N . ASN A 1 207 ? -34.597 -29.566 63.624 1.00 77.00 207 ASN A N 1
ATOM 1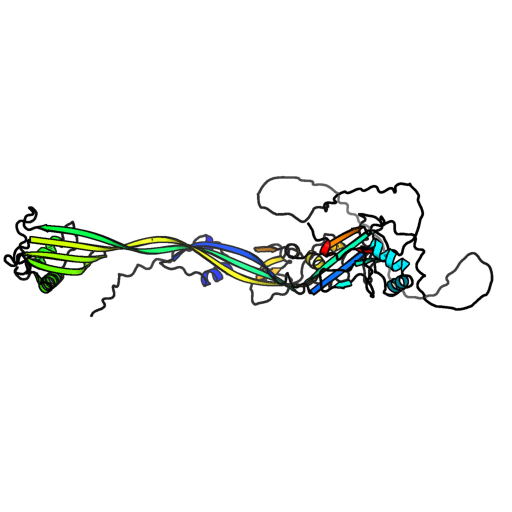640 C CA . ASN A 1 207 ? -35.007 -28.276 64.191 1.00 77.00 207 ASN A CA 1
ATOM 1641 C C . ASN A 1 207 ? -36.364 -27.839 63.620 1.00 77.00 207 ASN A C 1
ATOM 1643 O O . ASN A 1 207 ? -36.713 -28.162 62.471 1.00 77.00 207 ASN A O 1
ATOM 1647 N N . THR A 1 208 ? -37.116 -27.085 64.424 1.00 72.19 208 THR A N 1
ATOM 1648 C CA . THR A 1 208 ? -38.443 -26.601 64.038 1.00 72.19 208 THR A CA 1
ATOM 1649 C C . THR A 1 208 ? -38.354 -25.725 62.789 1.00 72.19 208 THR A C 1
ATOM 1651 O O . THR A 1 208 ? -37.318 -25.128 62.476 1.00 72.19 208 THR A O 1
ATOM 1654 N N . ALA A 1 209 ? -39.445 -25.679 62.021 1.00 63.94 209 ALA A N 1
ATOM 1655 C CA . ALA A 1 209 ? -39.496 -24.896 60.794 1.00 63.94 209 ALA A CA 1
ATOM 1656 C C . ALA A 1 209 ? -39.206 -23.415 61.096 1.00 63.94 209 ALA A C 1
ATOM 1658 O O . ALA A 1 209 ? -39.990 -22.748 61.770 1.00 63.94 209 ALA A O 1
ATOM 1659 N N . GLY A 1 210 ? -38.096 -22.895 60.568 1.00 71.06 210 GLY A N 1
ATOM 1660 C CA . GLY A 1 210 ? -37.682 -21.504 60.750 1.00 71.06 210 GLY A CA 1
ATOM 1661 C C . GLY A 1 210 ? -36.481 -21.285 61.673 1.00 71.06 210 GLY A C 1
ATOM 1662 O O . GLY A 1 210 ? -35.821 -20.256 61.524 1.00 71.06 210 GLY A O 1
ATOM 1663 N N . GLU A 1 211 ? -36.124 -22.226 62.552 1.00 84.25 211 GLU A N 1
ATOM 1664 C CA . GLU A 1 211 ? -34.889 -22.118 63.353 1.00 84.25 211 GLU A CA 1
ATOM 1665 C C . GLU A 1 211 ? -33.644 -22.205 62.461 1.00 84.25 211 GLU A C 1
ATOM 1667 O O . GLU A 1 211 ? -32.709 -21.414 62.614 1.00 84.25 211 GLU A O 1
ATOM 1672 N N . MET A 1 212 ? -33.669 -23.093 61.462 1.00 87.25 212 MET A N 1
ATOM 1673 C CA . MET A 1 212 ? -32.599 -23.206 60.470 1.00 87.25 212 MET A CA 1
ATOM 1674 C C . MET A 1 212 ? -32.546 -22.005 59.539 1.00 87.25 212 MET A C 1
ATOM 1676 O O . MET A 1 212 ? -31.464 -21.461 59.319 1.00 87.25 212 MET A O 1
ATOM 1680 N N . ALA A 1 213 ? -33.691 -21.528 59.042 1.00 89.69 213 ALA A N 1
ATOM 1681 C CA . ALA A 1 213 ? -33.736 -20.284 58.281 1.00 89.69 213 ALA A CA 1
ATOM 1682 C C . ALA A 1 213 ? -33.144 -19.103 59.074 1.00 89.69 213 ALA A C 1
ATOM 1684 O O . ALA A 1 213 ? -32.334 -18.352 58.532 1.00 89.69 213 ALA A O 1
ATOM 1685 N N . ASN A 1 214 ? -33.479 -18.964 60.361 1.00 88.31 214 ASN A N 1
ATOM 1686 C CA . ASN A 1 214 ? -32.933 -17.904 61.210 1.00 88.31 214 ASN A CA 1
ATOM 1687 C C . ASN A 1 214 ? -31.409 -18.044 61.392 1.00 88.31 214 ASN A C 1
ATOM 1689 O O . ASN A 1 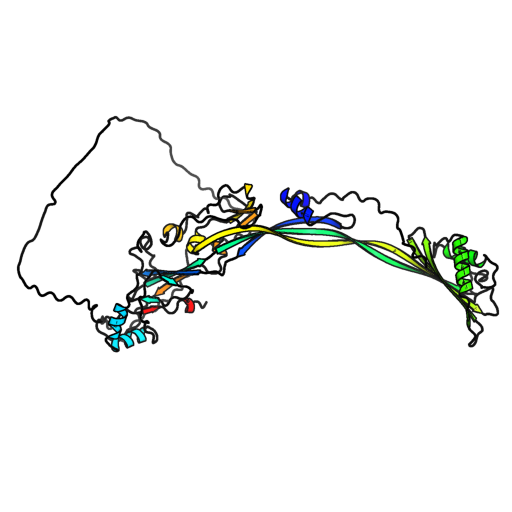214 ? -30.667 -17.070 61.244 1.00 88.31 214 ASN A O 1
ATOM 1693 N N . ALA A 1 215 ? -30.914 -19.265 61.626 1.00 87.38 215 ALA A N 1
ATOM 1694 C CA . ALA A 1 215 ? -29.479 -19.533 61.711 1.00 87.38 215 ALA A CA 1
ATOM 1695 C C . ALA A 1 215 ? -28.744 -19.160 60.407 1.00 87.38 215 ALA A C 1
ATOM 1697 O O . ALA A 1 215 ? -27.711 -18.483 60.451 1.00 87.38 215 ALA A O 1
ATOM 1698 N N . ILE A 1 216 ? -29.308 -19.523 59.250 1.00 89.81 216 ILE A N 1
ATOM 1699 C CA . ILE A 1 216 ? -28.798 -19.154 57.922 1.00 89.81 216 ILE A CA 1
ATOM 1700 C C . ILE A 1 216 ? -28.718 -17.625 57.785 1.00 89.81 216 ILE A C 1
ATOM 1702 O O . ILE A 1 216 ? -27.668 -17.100 57.402 1.00 89.81 216 ILE A O 1
ATOM 1706 N N . GLN A 1 217 ? -29.774 -16.894 58.155 1.00 90.88 217 GLN A N 1
ATOM 1707 C CA . GLN A 1 217 ? -29.799 -15.428 58.082 1.00 90.88 217 GLN A CA 1
ATOM 1708 C C . GLN A 1 217 ? -28.740 -14.773 58.963 1.00 90.88 217 GLN A C 1
ATOM 1710 O O . GLN A 1 217 ? -27.998 -13.912 58.489 1.00 90.88 217 GLN A O 1
ATOM 1715 N N . ILE A 1 218 ? -28.649 -15.178 60.232 1.00 88.00 218 ILE A N 1
ATOM 1716 C CA . ILE A 1 218 ? -27.697 -14.604 61.189 1.00 88.00 218 ILE A CA 1
ATOM 1717 C C . ILE A 1 218 ? -26.265 -14.786 60.681 1.00 88.00 218 ILE A C 1
ATOM 1719 O O . ILE A 1 218 ? -25.472 -13.838 60.697 1.00 88.00 218 ILE A O 1
ATOM 1723 N N . ARG A 1 219 ? -25.921 -15.987 60.195 1.00 88.56 219 ARG A N 1
ATOM 1724 C CA . ARG A 1 219 ? -24.556 -16.261 59.726 1.00 88.56 219 ARG A CA 1
ATOM 1725 C C . ARG A 1 219 ? -24.244 -15.542 58.425 1.00 88.56 219 ARG A C 1
ATOM 1727 O O . ARG A 1 219 ? -23.183 -14.924 58.343 1.00 88.56 219 ARG A O 1
ATOM 1734 N N . LEU A 1 220 ? -25.152 -15.539 57.453 1.00 90.81 220 LEU A N 1
ATOM 1735 C CA . LEU A 1 220 ? -24.918 -14.856 56.178 1.00 90.81 220 LEU A CA 1
ATOM 1736 C C . LEU A 1 220 ? -24.909 -13.325 56.312 1.00 90.81 220 LEU A C 1
ATOM 1738 O O . LEU A 1 220 ? -24.149 -12.667 55.606 1.00 90.81 220 LEU A O 1
ATOM 1742 N N . ARG A 1 221 ? -25.640 -12.749 57.276 1.00 89.50 221 ARG A N 1
ATOM 1743 C CA . ARG A 1 221 ? -25.589 -11.308 57.594 1.00 89.50 221 ARG A CA 1
ATOM 1744 C C . ARG A 1 221 ? -24.315 -10.887 58.340 1.00 89.50 221 ARG A C 1
ATOM 1746 O O . ARG A 1 221 ? -24.034 -9.697 58.449 1.00 89.50 221 ARG A O 1
ATOM 1753 N N . SER A 1 222 ? -23.535 -11.827 58.877 1.00 87.56 222 SER A N 1
ATOM 1754 C CA . SER A 1 222 ? -22.297 -11.495 59.595 1.00 87.56 222 SER A CA 1
ATOM 1755 C C . SER A 1 222 ? -21.323 -10.703 58.713 1.00 87.56 222 SER A C 1
ATOM 1757 O O . SER A 1 222 ? -21.279 -10.911 57.503 1.00 87.56 222 SER A O 1
ATOM 1759 N N . LYS A 1 223 ? -20.462 -9.864 59.315 1.00 84.06 223 LYS A N 1
ATOM 1760 C CA . LYS A 1 223 ? -19.448 -9.061 58.589 1.00 84.06 223 LYS A CA 1
ATOM 1761 C C . LYS A 1 223 ? -18.574 -9.881 57.628 1.00 84.06 223 LYS A C 1
ATOM 1763 O O . LYS A 1 223 ? -18.024 -9.337 56.677 1.00 84.06 223 LYS A O 1
ATOM 1768 N N . ARG A 1 224 ? -18.422 -11.186 57.882 1.00 87.94 224 ARG A N 1
ATOM 1769 C CA . ARG A 1 224 ? -17.666 -12.088 57.011 1.00 87.94 224 ARG A CA 1
ATOM 1770 C C . ARG A 1 224 ? -18.354 -12.269 55.662 1.00 87.94 224 ARG A C 1
ATOM 1772 O O . ARG A 1 224 ? -17.670 -12.198 54.645 1.00 87.94 224 ARG A O 1
ATOM 1779 N N . PHE A 1 225 ? -19.661 -12.508 55.646 1.00 90.88 225 PHE A N 1
ATOM 1780 C CA . PHE A 1 225 ? -20.392 -12.806 54.417 1.00 90.88 225 PHE A CA 1
ATOM 1781 C C . PHE A 1 225 ? -21.184 -11.597 53.891 1.00 90.88 225 PHE A C 1
ATOM 1783 O O . PHE A 1 225 ? -21.201 -11.374 52.688 1.00 90.88 225 PHE A O 1
ATOM 1790 N N . ASP A 1 226 ? -21.771 -10.771 54.754 1.00 89.31 226 ASP A N 1
ATOM 1791 C CA . ASP A 1 226 ? -22.515 -9.559 54.369 1.00 89.31 226 ASP A CA 1
ATOM 1792 C C . ASP A 1 226 ? -23.573 -9.808 53.265 1.00 89.31 226 ASP A C 1
ATOM 1794 O O . ASP A 1 226 ? -23.767 -9.015 52.343 1.00 89.31 226 ASP A O 1
ATOM 1798 N N . VAL A 1 227 ? -24.249 -10.960 53.345 1.00 90.62 227 VAL A N 1
ATOM 1799 C CA . VAL A 1 227 ? -25.356 -11.356 52.465 1.00 90.62 227 VAL A CA 1
ATOM 1800 C C . VAL A 1 227 ? -26.635 -11.453 53.303 1.00 90.62 227 VAL A C 1
ATOM 1802 O O . VAL A 1 227 ? -26.952 -12.517 53.837 1.00 90.62 227 VAL A O 1
ATOM 1805 N N . PRO A 1 228 ? -27.379 -10.348 53.476 1.00 90.06 228 PRO A N 1
ATOM 1806 C CA . PRO A 1 228 ? -28.648 -10.388 54.186 1.00 90.06 228 PRO A CA 1
ATOM 1807 C C . PRO A 1 228 ? -29.709 -11.070 53.312 1.00 90.06 228 PRO A C 1
ATOM 1809 O O . PRO A 1 228 ? -30.143 -10.504 52.314 1.00 90.06 228 PRO A O 1
ATOM 1812 N N . LEU A 1 229 ? -30.133 -12.276 53.694 1.00 90.69 229 LEU A N 1
ATOM 1813 C CA . LEU A 1 229 ? -31.279 -12.948 53.076 1.00 90.69 229 LEU A CA 1
ATOM 1814 C C . LEU A 1 229 ? -32.589 -12.486 53.721 1.00 90.69 229 LEU A C 1
ATOM 1816 O O . LEU A 1 229 ? -32.678 -12.354 54.946 1.00 90.69 229 LEU A O 1
ATOM 1820 N N . THR A 1 230 ? -33.636 -12.314 52.917 1.00 91.19 230 THR A N 1
ATOM 1821 C CA . THR A 1 230 ? -35.008 -12.159 53.419 1.00 91.19 230 THR A CA 1
ATOM 1822 C C . THR A 1 230 ? -35.490 -13.442 54.107 1.00 91.19 230 THR A C 1
ATOM 1824 O O . THR A 1 230 ? -34.970 -14.534 53.866 1.00 91.19 230 THR A O 1
ATOM 1827 N N . ASN A 1 231 ? -36.524 -13.336 54.951 1.00 90.00 231 ASN A N 1
ATOM 1828 C CA . ASN A 1 231 ? -37.093 -14.501 55.646 1.00 90.00 231 ASN A CA 1
ATOM 1829 C C . ASN A 1 231 ? -37.555 -15.585 54.661 1.00 90.00 231 ASN A C 1
ATOM 1831 O O . ASN A 1 231 ? -37.379 -16.775 54.913 1.00 90.00 231 ASN A O 1
ATOM 1835 N N . SER A 1 232 ? -38.123 -15.177 53.526 1.00 91.25 232 SER A N 1
ATOM 1836 C CA . SER A 1 232 ? -38.574 -16.092 52.476 1.00 91.25 232 SER A CA 1
ATOM 1837 C C . SER A 1 232 ? -37.405 -16.805 51.797 1.00 91.25 232 SER A C 1
ATOM 1839 O O . SER A 1 232 ? -37.459 -18.019 51.614 1.00 91.25 232 SER A O 1
ATOM 1841 N N . GLU A 1 233 ? -36.328 -16.087 51.469 1.00 92.50 233 GLU A N 1
ATOM 1842 C CA . GLU A 1 233 ? -35.126 -16.666 50.852 1.00 92.50 233 GLU A CA 1
ATOM 1843 C C . GLU A 1 233 ? -34.423 -17.659 51.777 1.00 92.50 233 GLU A C 1
ATOM 1845 O O . GLU A 1 233 ? -34.009 -18.728 51.330 1.00 92.50 233 GLU A O 1
ATOM 1850 N N . ALA A 1 234 ? -34.333 -17.338 53.068 1.00 91.81 234 ALA A N 1
ATOM 1851 C CA . ALA A 1 234 ? -33.739 -18.224 54.058 1.00 91.81 234 ALA A CA 1
ATOM 1852 C C . ALA A 1 234 ? -34.574 -19.492 54.283 1.00 91.81 234 ALA A C 1
ATOM 1854 O O . ALA A 1 234 ? -34.010 -20.581 54.355 1.00 91.81 234 ALA A O 1
ATOM 1855 N N . LYS A 1 235 ? -35.910 -19.381 54.313 1.00 91.94 235 LYS A N 1
ATOM 1856 C CA . LYS A 1 235 ? -36.817 -20.543 54.376 1.00 91.94 235 LYS A CA 1
ATOM 1857 C C . LYS A 1 235 ? -36.727 -21.422 53.128 1.00 91.94 235 LYS A C 1
ATOM 1859 O O . LYS A 1 235 ? -36.783 -22.644 53.232 1.00 91.94 235 LYS A O 1
ATOM 1864 N N . GLN A 1 236 ? -36.562 -20.824 51.948 1.00 92.19 236 GLN A N 1
ATOM 1865 C CA . GLN A 1 236 ? -36.320 -21.584 50.719 1.00 92.19 236 GLN A CA 1
ATOM 1866 C C . GLN A 1 236 ? -34.975 -22.319 50.761 1.00 92.19 236 GLN A C 1
ATOM 1868 O O . GLN A 1 236 ? -34.904 -23.472 50.336 1.00 92.19 236 GLN A O 1
ATOM 1873 N N . PHE A 1 237 ? -33.928 -21.681 51.294 1.00 92.62 237 PHE A N 1
ATOM 1874 C CA . PHE A 1 237 ? -32.623 -22.317 51.466 1.00 92.62 237 PHE A CA 1
ATOM 1875 C C . PHE A 1 237 ? -32.691 -23.464 52.486 1.00 92.62 237 PHE A C 1
ATOM 1877 O O . PHE A 1 237 ? -32.212 -24.558 52.198 1.00 92.62 237 PHE A O 1
ATOM 1884 N N . GLU A 1 238 ? -33.341 -23.250 53.638 1.00 92.19 238 GLU A N 1
ATOM 1885 C CA . GLU A 1 238 ? -33.624 -24.294 54.637 1.00 92.19 238 GLU A CA 1
ATOM 1886 C C . GLU A 1 238 ? -34.324 -25.490 53.990 1.00 92.19 238 GLU A C 1
ATOM 1888 O O . GLU A 1 238 ? -33.898 -26.627 54.178 1.00 92.19 238 GLU A O 1
ATOM 1893 N N . LYS A 1 239 ? -35.369 -25.239 53.191 1.00 92.12 239 LYS A N 1
ATOM 1894 C CA . LYS A 1 239 ? -36.087 -26.306 52.497 1.00 92.12 239 LYS A CA 1
ATOM 1895 C C . LYS A 1 239 ? -35.148 -27.111 51.597 1.00 92.12 239 LYS A C 1
ATOM 1897 O O . LYS A 1 239 ? -35.139 -28.327 51.688 1.00 92.12 239 LYS A O 1
ATOM 1902 N N . LYS A 1 240 ? -34.309 -26.451 50.793 1.00 92.88 240 LYS A N 1
ATOM 1903 C CA . LYS A 1 240 ? -33.336 -27.141 49.928 1.00 92.88 240 LYS A CA 1
ATOM 1904 C C . LYS A 1 240 ? -32.302 -27.955 50.696 1.00 92.88 240 LYS A C 1
ATOM 1906 O O . LYS A 1 240 ? -31.899 -29.004 50.215 1.00 92.88 240 LYS A O 1
ATOM 1911 N N . LEU A 1 241 ? -31.857 -27.463 51.850 1.00 92.25 241 LEU A N 1
ATOM 1912 C CA . LEU A 1 241 ? -30.960 -28.209 52.730 1.00 92.25 241 LEU A CA 1
ATOM 1913 C C . LEU A 1 241 ? -31.651 -29.459 53.286 1.00 92.25 241 LEU A C 1
ATOM 1915 O O . LEU A 1 241 ? -31.048 -30.523 53.318 1.00 92.25 241 LEU A O 1
ATOM 1919 N N . LYS A 1 242 ? -32.914 -29.348 53.711 1.00 90.44 242 LYS A N 1
ATOM 1920 C CA . LYS A 1 242 ? -33.713 -30.488 54.192 1.00 90.44 242 LYS A CA 1
ATOM 1921 C C . LYS A 1 242 ? -34.026 -31.489 53.077 1.00 90.44 242 LYS A C 1
ATOM 1923 O O . LYS A 1 242 ? -33.918 -32.687 53.308 1.00 90.44 242 LYS A O 1
ATOM 1928 N N . ASP A 1 243 ? -34.332 -31.003 51.877 1.00 91.81 243 ASP A N 1
ATOM 1929 C CA . ASP A 1 243 ? -34.595 -31.827 50.691 1.00 91.81 243 ASP A CA 1
ATOM 1930 C C . ASP A 1 243 ? -33.341 -32.611 50.234 1.00 91.81 243 ASP A C 1
ATOM 1932 O O . ASP A 1 243 ? -33.480 -33.617 49.546 1.00 91.81 243 ASP A O 1
ATOM 1936 N N . SER A 1 244 ? -32.127 -32.181 50.611 1.00 93.38 244 SER A N 1
ATOM 1937 C CA . SER A 1 244 ? -30.861 -32.865 50.293 1.00 93.38 244 SER A CA 1
ATOM 1938 C C . SER A 1 244 ? -30.299 -33.722 51.428 1.00 93.38 244 SER A C 1
ATOM 1940 O O . SER A 1 244 ? -29.123 -34.087 51.405 1.00 93.38 244 SER A O 1
ATOM 1942 N N . TYR A 1 245 ? -31.114 -34.009 52.441 1.00 91.94 245 TYR A N 1
ATOM 1943 C CA . TYR A 1 245 ? -30.728 -34.871 53.548 1.00 91.94 245 TYR A CA 1
ATOM 1944 C C . TYR A 1 245 ? -30.447 -36.302 53.074 1.00 91.94 245 TYR A C 1
ATOM 1946 O O . TYR A 1 245 ? -31.304 -36.941 52.464 1.00 91.94 245 TYR A O 1
ATOM 1954 N N . GLU A 1 246 ? -29.282 -36.829 53.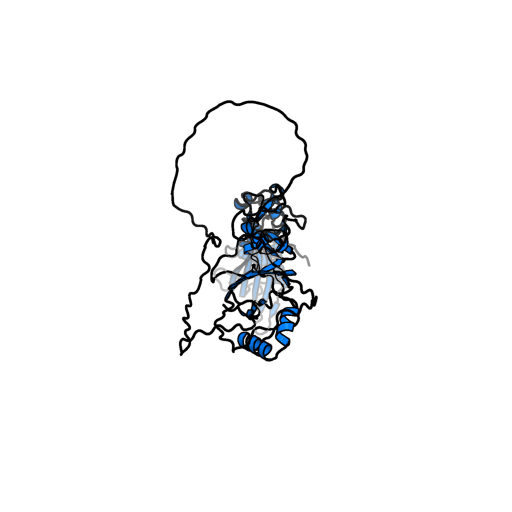442 1.00 89.44 246 GLU A N 1
ATOM 1955 C CA . GLU A 1 246 ? -28.876 -38.203 53.151 1.00 89.44 246 GLU A CA 1
ATOM 1956 C C . GLU A 1 246 ? -28.191 -38.853 54.359 1.00 89.44 246 GLU A C 1
ATOM 1958 O O . GLU A 1 246 ? -27.350 -38.239 55.023 1.00 89.44 246 GLU A O 1
ATOM 1963 N N . ASP A 1 247 ? -28.526 -40.119 54.617 1.00 86.31 247 ASP A N 1
ATOM 1964 C CA . ASP A 1 247 ? -27.887 -40.951 55.639 1.00 86.31 247 ASP A CA 1
ATOM 1965 C C . ASP A 1 247 ? -26.774 -41.824 55.039 1.00 86.31 247 ASP A C 1
ATOM 1967 O O . ASP A 1 247 ? -26.948 -42.447 53.990 1.00 86.31 247 ASP A O 1
ATOM 1971 N N . TYR A 1 248 ? -25.654 -41.945 55.755 1.00 80.25 248 TYR A N 1
ATOM 1972 C CA . TYR A 1 248 ? -24.504 -42.770 55.379 1.00 80.25 248 TYR A CA 1
ATOM 1973 C C . TYR A 1 248 ? -24.190 -43.794 56.486 1.00 80.25 248 TYR A C 1
ATOM 1975 O O . TYR A 1 248 ? -23.862 -43.434 57.619 1.00 80.25 248 TYR A O 1
ATOM 1983 N N . TYR A 1 249 ? -24.269 -45.090 56.148 1.00 69.94 249 TYR A N 1
ATOM 1984 C CA . TYR A 1 249 ? -24.290 -46.197 57.124 1.00 69.94 249 TYR A CA 1
ATOM 1985 C C . TYR A 1 249 ? -23.034 -47.090 57.177 1.00 69.94 249 TYR A C 1
ATOM 1987 O O . TYR A 1 249 ? -23.057 -48.131 57.826 1.00 69.94 249 TYR A O 1
ATOM 1995 N N . LYS A 1 250 ? -21.921 -46.712 56.542 1.00 52.75 250 LYS A N 1
ATOM 1996 C CA . LYS A 1 250 ? -20.676 -47.503 56.584 1.00 52.75 250 LYS A CA 1
ATOM 1997 C C . LYS A 1 250 ? -19.749 -47.011 57.702 1.00 52.75 250 LYS A C 1
ATOM 1999 O O . LYS A 1 250 ? -18.816 -46.292 57.409 1.00 52.75 250 LYS A O 1
ATOM 2004 N N . ASP A 1 251 ? -20.006 -47.362 58.964 1.00 55.78 251 ASP A N 1
ATOM 2005 C CA . ASP A 1 251 ? -19.032 -47.249 60.085 1.00 55.78 251 ASP A CA 1
ATOM 2006 C C . ASP A 1 251 ? -19.141 -46.007 61.003 1.00 55.78 251 ASP A C 1
ATOM 2008 O O . ASP A 1 251 ? -18.216 -45.685 61.748 1.00 55.78 251 ASP A O 1
ATOM 2012 N N . GLY A 1 252 ? -20.290 -45.319 61.041 1.00 57.75 252 GLY A N 1
ATOM 2013 C CA . GLY A 1 252 ? -20.466 -44.214 61.998 1.00 57.75 252 GLY A CA 1
ATOM 2014 C C . GLY A 1 252 ? -21.800 -43.471 62.007 1.00 57.75 252 GLY A C 1
ATOM 2015 O O . GLY A 1 252 ? -21.845 -42.392 62.589 1.00 57.75 252 GLY A O 1
ATOM 2016 N N . SER A 1 253 ? -22.854 -44.017 61.384 1.00 81.81 253 SER A N 1
ATOM 2017 C CA . SER A 1 253 ? -24.223 -43.468 61.347 1.00 81.81 253 SER A CA 1
ATOM 2018 C C . SER A 1 253 ? -24.252 -41.934 61.289 1.00 81.81 253 SER A C 1
ATOM 2020 O O . SER A 1 253 ? -24.643 -41.267 62.251 1.00 81.81 253 SER A O 1
ATOM 2022 N N . VAL A 1 254 ? -23.790 -41.367 60.172 1.00 87.56 254 VAL A N 1
ATOM 2023 C CA . VAL A 1 254 ? -23.750 -39.914 59.942 1.00 87.56 254 VAL A CA 1
ATOM 2024 C C . VAL A 1 254 ? -24.781 -39.500 58.900 1.00 87.56 254 VAL A C 1
ATOM 2026 O O . VAL A 1 254 ? -25.129 -40.283 58.022 1.00 87.56 254 VAL A O 1
ATOM 2029 N N . TYR A 1 255 ? -25.252 -38.261 58.990 1.00 90.44 255 TYR A N 1
ATOM 2030 C CA . TYR A 1 255 ? -26.044 -37.621 57.948 1.00 90.44 255 TYR A CA 1
ATOM 2031 C C . TYR A 1 255 ? -25.253 -36.492 57.294 1.00 90.44 255 TYR A C 1
ATOM 2033 O O . TYR A 1 255 ? -24.380 -35.880 57.926 1.00 90.44 255 TYR A O 1
ATOM 2041 N N . GLN A 1 256 ? -25.598 -36.185 56.048 1.00 92.38 256 GLN A N 1
ATOM 2042 C CA . GLN A 1 256 ? -25.128 -35.005 55.333 1.00 92.38 256 GLN A CA 1
ATOM 2043 C C . GLN A 1 256 ? -26.302 -34.257 54.701 1.00 92.38 256 GLN A C 1
ATOM 2045 O O . GLN A 1 256 ? -27.327 -34.841 54.367 1.00 92.38 256 GLN A O 1
ATOM 2050 N N . MET A 1 257 ? -26.153 -32.943 54.572 1.00 93.38 257 MET A N 1
ATOM 2051 C CA . MET A 1 257 ? -27.072 -32.065 53.855 1.00 93.38 257 MET A CA 1
ATOM 2052 C C . MET A 1 257 ? -26.236 -31.060 53.074 1.00 93.38 257 MET A C 1
ATOM 2054 O O . MET A 1 257 ? -25.270 -30.504 53.605 1.00 93.38 257 MET A O 1
ATOM 2058 N N . HIS A 1 258 ? -26.608 -30.788 51.831 1.00 94.75 258 HIS A N 1
ATOM 2059 C CA . HIS A 1 258 ? -25.909 -29.816 50.999 1.00 94.75 258 HIS A CA 1
ATOM 2060 C C . HIS A 1 258 ? -26.878 -29.020 50.134 1.00 94.75 258 HIS A C 1
ATOM 2062 O O . HIS A 1 258 ? -27.727 -29.583 49.448 1.00 94.75 258 HIS A O 1
ATOM 2068 N N . ALA A 1 259 ? -26.733 -27.701 50.109 1.00 95.38 259 ALA A N 1
ATOM 2069 C CA . ALA A 1 259 ? -27.483 -26.876 49.178 1.00 95.38 259 ALA A CA 1
ATOM 2070 C C . ALA A 1 259 ? -26.618 -25.759 48.610 1.00 95.38 259 ALA A C 1
ATOM 2072 O O . ALA A 1 259 ? -25.799 -25.156 49.305 1.00 95.38 259 ALA A O 1
ATOM 2073 N N . SER A 1 260 ? -26.864 -25.474 47.334 1.00 95.31 260 SER A N 1
ATOM 2074 C CA . SER A 1 260 ? -26.269 -24.374 46.592 1.00 95.31 260 SER A CA 1
ATOM 2075 C C . SER A 1 260 ? -27.370 -23.512 45.988 1.00 95.31 260 SER A C 1
ATOM 2077 O O . SER A 1 260 ? -28.315 -24.028 45.379 1.00 95.31 260 SER A O 1
ATOM 2079 N N . GLN A 1 261 ? -27.273 -22.194 46.153 1.00 92.94 261 GLN A N 1
ATOM 2080 C CA . GLN A 1 261 ? -28.203 -21.265 45.521 1.00 92.94 261 GLN A CA 1
ATOM 2081 C C . GLN A 1 261 ? -27.570 -19.897 45.273 1.00 92.94 261 GLN A C 1
ATOM 2083 O O . GLN A 1 261 ? -26.801 -19.382 46.086 1.00 92.94 261 GLN A O 1
ATOM 2088 N N . SER A 1 262 ? -27.910 -19.303 44.129 1.00 91.12 262 SER A N 1
ATOM 2089 C CA . SER A 1 262 ? -27.502 -17.948 43.776 1.00 91.12 262 SER A CA 1
ATOM 2090 C C . SER A 1 262 ? -28.503 -16.908 44.273 1.00 91.12 262 SER A C 1
ATOM 2092 O O . SER A 1 262 ? -29.713 -17.117 44.183 1.00 91.12 262 SER A O 1
ATOM 2094 N N . TYR A 1 263 ? -27.980 -15.781 44.749 1.00 88.06 263 TYR A N 1
ATOM 2095 C CA . TYR A 1 263 ? -28.743 -14.647 45.267 1.00 88.06 263 TYR A CA 1
ATOM 2096 C C . TYR A 1 263 ? -28.190 -13.331 44.730 1.00 88.06 263 TYR A C 1
ATOM 2098 O O . TYR A 1 263 ? -27.009 -13.227 44.388 1.00 88.06 263 TYR A O 1
ATOM 2106 N N . MET A 1 264 ? -29.046 -12.314 44.691 1.00 83.38 264 MET A N 1
ATOM 2107 C CA . MET A 1 264 ? -28.628 -10.934 44.471 1.00 83.38 264 MET A CA 1
ATOM 2108 C C . MET A 1 264 ? -28.437 -10.258 45.828 1.00 83.38 264 MET A C 1
ATOM 2110 O O . MET A 1 264 ? -29.298 -10.345 46.696 1.00 83.38 264 MET A O 1
ATOM 2114 N N . TYR A 1 265 ? -27.315 -9.571 46.008 1.00 79.69 265 TYR A N 1
ATOM 2115 C CA . TYR A 1 265 ? -27.037 -8.743 47.180 1.00 79.69 265 TYR A CA 1
ATOM 2116 C C . TYR A 1 265 ? -26.600 -7.346 46.718 1.00 79.69 265 TYR A C 1
ATOM 2118 O O . TYR A 1 265 ? -26.400 -7.103 45.527 1.00 79.69 265 TYR A O 1
ATOM 2126 N N . LYS A 1 266 ? -26.425 -6.404 47.652 1.00 73.06 266 LYS A N 1
ATOM 2127 C CA . LYS A 1 266 ? -26.107 -4.999 47.333 1.00 73.06 266 LYS A CA 1
ATOM 2128 C C . LYS A 1 266 ? -24.873 -4.826 46.424 1.00 73.06 266 LYS A C 1
ATOM 2130 O O . LYS A 1 266 ? -24.807 -3.848 45.688 1.00 73.06 266 LYS A O 1
ATOM 2135 N N . GLY A 1 267 ? -23.911 -5.754 46.468 1.00 69.81 267 GLY A N 1
ATOM 2136 C CA . GLY A 1 267 ? -22.675 -5.710 45.676 1.00 69.81 267 GLY A CA 1
ATOM 2137 C C . GLY A 1 267 ? -22.680 -6.521 44.373 1.00 69.81 267 GLY A C 1
ATOM 2138 O O . GLY A 1 267 ? -21.656 -6.537 43.694 1.00 69.81 267 GLY A O 1
ATOM 2139 N N . GLY A 1 268 ? -23.782 -7.191 44.011 1.00 80.44 268 GLY A N 1
ATOM 2140 C CA . GLY A 1 268 ? -23.873 -7.998 42.789 1.00 80.44 268 GLY A CA 1
ATOM 2141 C C . GLY A 1 268 ? -24.567 -9.341 43.000 1.00 80.44 268 GLY A C 1
ATOM 2142 O O . GLY A 1 268 ? -25.464 -9.469 43.829 1.00 80.44 268 GLY A O 1
ATOM 2143 N N . ALA A 1 269 ? -24.158 -10.353 42.237 1.00 87.94 269 ALA A N 1
ATOM 2144 C CA . ALA A 1 269 ? -24.635 -11.721 42.418 1.00 87.94 269 ALA A CA 1
ATOM 2145 C C . ALA A 1 269 ? -23.665 -12.500 43.314 1.00 87.94 269 ALA A C 1
ATOM 2147 O O . ALA A 1 269 ? -22.447 -12.359 43.196 1.00 87.94 269 ALA A O 1
ATOM 2148 N N . CYS A 1 270 ? -24.182 -13.366 44.175 1.00 91.56 270 CYS A N 1
ATOM 2149 C CA . CYS A 1 270 ? -23.385 -14.339 44.909 1.00 91.56 270 CYS A CA 1
ATOM 2150 C C . CYS A 1 270 ? -23.978 -15.741 44.760 1.00 91.56 270 CYS A C 1
ATOM 2152 O O . CYS A 1 270 ? -25.132 -15.914 44.375 1.00 91.56 270 CYS A O 1
ATOM 2154 N N . THR A 1 271 ? -23.170 -16.762 45.018 1.00 94.31 271 THR A N 1
ATOM 2155 C CA . THR A 1 271 ? -23.608 -18.154 45.141 1.00 94.31 271 THR A CA 1
ATOM 2156 C C . THR A 1 271 ? -23.227 -18.645 46.520 1.00 94.31 271 THR A C 1
ATOM 2158 O O . THR A 1 271 ? -22.063 -18.564 46.906 1.00 94.31 271 THR A O 1
ATOM 2161 N N . ILE A 1 272 ? -24.221 -19.111 47.260 1.00 95.50 272 ILE A N 1
ATOM 2162 C CA . ILE A 1 272 ? -24.095 -19.583 48.630 1.00 95.50 272 ILE A CA 1
ATOM 2163 C C . ILE A 1 272 ? -24.161 -21.102 48.585 1.00 95.50 272 ILE A C 1
ATOM 2165 O O . ILE A 1 272 ? -25.121 -21.657 48.057 1.00 95.50 272 ILE A O 1
ATOM 2169 N N . ASN A 1 273 ? -23.152 -21.755 49.145 1.00 96.44 273 ASN A N 1
ATOM 2170 C CA . ASN A 1 273 ? -23.078 -23.195 49.325 1.00 96.44 273 ASN A CA 1
ATOM 2171 C C . ASN A 1 273 ? -22.994 -23.472 50.821 1.00 96.44 273 ASN A C 1
ATOM 2173 O O . ASN A 1 273 ? -22.111 -22.943 51.503 1.00 96.44 273 ASN A O 1
ATOM 2177 N N . ILE A 1 274 ? -23.907 -24.287 51.332 1.00 94.56 274 ILE A N 1
ATOM 2178 C CA . ILE A 1 274 ? -23.891 -24.729 52.722 1.00 94.56 274 ILE A CA 1
ATOM 2179 C C . ILE A 1 274 ? -23.848 -26.249 52.722 1.00 94.56 274 ILE A C 1
ATOM 2181 O O . ILE A 1 274 ? -24.659 -26.890 52.059 1.00 94.56 274 ILE A O 1
ATOM 2185 N N . SER A 1 275 ? -22.892 -26.802 53.463 1.00 94.12 275 SER A N 1
ATOM 2186 C CA . SER A 1 275 ? -22.784 -28.233 53.750 1.00 94.12 275 SER A CA 1
ATOM 2187 C C . SER A 1 275 ? -22.908 -28.449 55.250 1.00 94.12 275 SER A C 1
ATOM 2189 O O . SER A 1 275 ? -22.310 -27.711 56.034 1.00 94.12 275 SER A O 1
ATOM 2191 N N . ILE A 1 276 ? -23.674 -29.449 55.654 1.00 91.44 276 ILE A N 1
ATOM 2192 C CA . ILE A 1 276 ? -23.909 -29.800 57.052 1.00 91.44 276 ILE A CA 1
ATOM 2193 C C . ILE A 1 276 ? -23.661 -31.291 57.189 1.00 91.44 276 ILE A C 1
ATOM 2195 O O . ILE A 1 276 ? -24.133 -32.064 56.360 1.00 91.44 276 ILE A O 1
ATOM 2199 N N . SER A 1 277 ? -22.962 -31.700 58.239 1.00 90.31 277 SER A N 1
ATOM 2200 C CA . SER A 1 277 ? -22.857 -33.106 58.607 1.00 90.31 277 SER A CA 1
ATOM 2201 C C . SER A 1 277 ? -22.975 -33.289 60.112 1.00 90.31 277 SER A C 1
ATOM 2203 O O . SER A 1 277 ? -22.581 -32.429 60.906 1.00 90.31 277 SER A O 1
ATOM 2205 N N . GLY A 1 278 ? -23.524 -34.422 60.522 1.00 89.06 278 GLY A N 1
ATOM 2206 C CA . GLY A 1 278 ? -23.686 -34.766 61.928 1.00 89.06 278 GLY A CA 1
ATOM 2207 C C . GLY A 1 278 ? -23.956 -36.248 62.113 1.00 89.06 278 GLY A C 1
ATOM 2208 O O . GLY A 1 278 ? -23.979 -37.005 61.149 1.00 89.06 278 GLY A O 1
ATOM 2209 N N . LYS A 1 279 ? -24.168 -36.670 63.356 1.00 88.06 279 LYS A N 1
ATOM 2210 C CA . LYS A 1 279 ? -24.546 -38.052 63.666 1.00 88.06 279 LYS A CA 1
ATOM 2211 C C . LYS A 1 279 ? -26.053 -38.219 63.534 1.00 88.06 279 LYS A C 1
ATOM 2213 O O . LYS A 1 279 ? -26.802 -37.372 64.009 1.00 88.06 279 LYS A O 1
ATOM 2218 N N . THR A 1 280 ? -26.523 -39.323 62.964 1.00 85.44 280 THR A N 1
ATOM 2219 C CA . THR A 1 280 ? -27.965 -39.598 62.816 1.00 85.44 280 THR A CA 1
ATOM 2220 C C . THR A 1 280 ? -28.689 -39.741 64.156 1.00 85.44 280 THR A C 1
ATOM 2222 O O . THR A 1 280 ? -29.904 -39.568 64.205 1.00 85.44 280 THR A O 1
ATOM 2225 N N . VAL A 1 281 ? -27.951 -39.997 65.243 1.00 85.25 281 VAL A N 1
ATOM 2226 C CA . VAL A 1 281 ? -28.468 -39.991 66.622 1.00 85.25 281 VAL A CA 1
ATOM 2227 C C . VAL A 1 281 ? -28.687 -38.581 67.192 1.00 85.25 281 VAL A C 1
ATOM 2229 O O . VAL A 1 281 ? -29.381 -38.435 68.191 1.00 85.25 281 VAL A O 1
ATOM 2232 N N . ASP A 1 282 ? -28.124 -37.539 66.569 1.00 84.38 282 ASP A N 1
ATOM 2233 C CA . ASP A 1 282 ? -28.261 -36.131 66.965 1.00 84.38 282 ASP A CA 1
ATOM 2234 C C . ASP A 1 282 ? -28.575 -35.269 65.732 1.00 84.38 282 ASP A C 1
ATOM 2236 O O . ASP A 1 282 ? -27.719 -34.600 65.154 1.00 84.38 282 ASP A O 1
ATOM 2240 N N . LYS A 1 283 ? -29.846 -35.300 65.324 1.00 83.69 283 LYS A N 1
ATOM 2241 C CA . LYS A 1 283 ? -30.381 -34.535 64.184 1.00 83.69 283 LYS A CA 1
ATOM 2242 C C . LYS A 1 283 ? -30.734 -33.084 64.532 1.00 83.69 283 LYS A C 1
ATOM 2244 O O . LYS A 1 283 ? -31.347 -32.392 63.721 1.00 83.69 283 LYS A O 1
ATOM 2249 N N . VAL A 1 284 ? -30.391 -32.625 65.734 1.00 82.44 284 VAL A N 1
ATOM 2250 C CA . VAL A 1 284 ? -30.656 -31.255 66.198 1.00 82.44 284 VAL A CA 1
ATOM 2251 C C . VAL A 1 284 ? -29.373 -30.430 66.142 1.00 82.44 284 VAL A C 1
ATOM 2253 O O . VAL A 1 284 ? -29.404 -29.296 65.655 1.00 82.44 284 VAL A O 1
ATOM 2256 N N . THR A 1 285 ? -28.243 -31.018 66.554 1.00 83.75 285 THR A N 1
ATOM 2257 C CA . THR A 1 285 ? -26.947 -30.340 66.673 1.00 83.75 285 THR A CA 1
ATOM 2258 C C . THR A 1 285 ? -25.892 -30.993 65.764 1.00 83.75 285 THR A C 1
ATOM 2260 O O . THR A 1 285 ? -25.233 -31.950 66.177 1.00 83.75 285 THR A O 1
ATOM 2263 N N . PRO A 1 286 ? -25.662 -30.477 64.540 1.00 86.62 286 PRO A N 1
ATOM 2264 C CA . PRO A 1 286 ? -24.667 -31.041 63.631 1.00 86.62 286 PRO A CA 1
ATOM 2265 C C . PRO A 1 286 ? -23.250 -30.992 64.200 1.00 86.62 286 PRO A C 1
ATOM 2267 O O . PRO A 1 286 ? -22.905 -30.124 65.007 1.00 86.62 286 PRO A O 1
ATOM 2270 N N . GLU A 1 287 ? -22.396 -31.896 63.723 1.00 86.50 287 GLU A N 1
ATOM 2271 C CA . GLU A 1 287 ? -20.971 -31.912 64.058 1.00 86.50 287 GLU A CA 1
ATOM 2272 C C . GLU A 1 287 ? -20.203 -30.823 63.307 1.00 86.50 287 GLU A C 1
ATOM 2274 O O . GLU A 1 287 ? -19.314 -30.184 63.882 1.00 86.50 287 GLU A O 1
ATOM 2279 N N . LEU A 1 288 ? -20.588 -30.580 62.052 1.00 88.62 288 LEU A N 1
ATOM 2280 C CA . LEU A 1 288 ? -19.925 -29.667 61.135 1.00 88.62 288 LEU A CA 1
ATOM 2281 C C . LEU A 1 288 ? -20.952 -28.893 60.304 1.00 88.62 288 LEU A C 1
ATOM 2283 O O . LEU A 1 288 ? -21.869 -29.474 59.728 1.00 88.62 288 LEU A O 1
ATOM 2287 N N . VAL A 1 289 ? -20.756 -27.582 60.196 1.00 90.25 289 VAL A N 1
ATOM 2288 C CA . VAL A 1 289 ? -21.430 -26.728 59.213 1.00 90.25 289 VAL A CA 1
ATOM 2289 C C . VAL A 1 289 ? -20.361 -25.950 58.463 1.00 90.25 289 VAL A C 1
ATOM 2291 O O . VAL A 1 289 ? -19.552 -25.243 59.064 1.00 90.25 289 VAL A O 1
ATOM 2294 N N . TYR A 1 290 ? -20.360 -26.060 57.144 1.00 92.38 290 TYR A N 1
ATOM 2295 C CA . TYR A 1 290 ? -19.467 -25.331 56.260 1.00 92.38 290 TYR A CA 1
ATOM 2296 C C . TYR A 1 290 ? -20.283 -24.390 55.383 1.00 92.38 290 TYR A C 1
ATOM 2298 O O . TYR A 1 290 ? -21.166 -24.827 54.648 1.00 92.38 290 TYR A O 1
ATOM 2306 N N . ILE A 1 291 ? -19.986 -23.094 55.463 1.00 93.56 291 ILE A N 1
ATOM 2307 C CA . ILE A 1 291 ? -20.601 -22.065 54.624 1.00 93.56 291 ILE A CA 1
ATOM 2308 C C . ILE A 1 291 ? -19.534 -21.519 53.688 1.00 93.56 291 ILE A C 1
ATOM 2310 O O . ILE A 1 291 ? -18.481 -21.062 54.140 1.00 93.56 291 ILE A O 1
ATOM 2314 N N . ASN A 1 292 ? -19.841 -21.515 52.396 1.00 95.38 292 ASN A N 1
ATOM 2315 C CA . ASN A 1 292 ? -19.012 -20.950 51.349 1.00 95.38 292 ASN A CA 1
ATOM 2316 C C . ASN A 1 292 ? -19.840 -20.017 50.455 1.00 95.38 292 ASN A C 1
ATOM 2318 O O . ASN A 1 292 ? -20.827 -20.437 49.857 1.00 95.38 292 ASN A O 1
ATOM 2322 N N . VAL A 1 293 ? -19.430 -18.755 50.347 1.00 94.38 293 VAL A N 1
ATOM 2323 C CA . VAL A 1 293 ? -20.081 -17.741 49.515 1.00 94.38 293 VAL A CA 1
ATOM 2324 C C . VAL A 1 293 ? -19.104 -17.251 48.453 1.00 94.38 293 VAL A C 1
ATOM 2326 O O . VAL A 1 293 ? -18.072 -16.657 48.770 1.00 94.38 293 VAL A O 1
ATOM 2329 N N . THR A 1 294 ? -19.452 -17.460 47.186 1.00 93.50 294 THR A N 1
ATOM 2330 C CA . THR A 1 294 ? -18.714 -16.939 46.030 1.00 93.50 294 THR A CA 1
ATOM 2331 C C . THR A 1 294 ? -19.429 -15.714 45.471 1.00 93.50 294 THR A C 1
ATOM 2333 O O . THR A 1 294 ? -20.547 -15.816 44.969 1.00 93.50 294 THR A O 1
ATOM 2336 N N . TYR A 1 295 ? -18.784 -14.556 45.536 1.00 89.94 295 TYR A N 1
ATOM 2337 C CA . TYR A 1 295 ? -19.254 -13.288 44.982 1.00 89.94 295 TYR A CA 1
ATOM 2338 C C . TYR A 1 295 ? -18.788 -13.155 43.539 1.00 89.94 295 TYR A C 1
ATOM 2340 O O . TYR A 1 295 ? -17.613 -13.388 43.258 1.00 89.94 295 TYR A O 1
ATOM 2348 N N . LYS A 1 296 ? -19.695 -12.750 42.648 1.00 86.12 296 LYS A N 1
ATOM 2349 C CA . LYS A 1 296 ? -19.394 -12.401 41.259 1.00 86.12 296 LYS A CA 1
ATOM 2350 C C . LYS A 1 296 ? -19.454 -10.888 41.114 1.00 86.12 296 LYS A C 1
ATOM 2352 O O . LYS A 1 296 ? -20.536 -10.299 41.161 1.00 86.12 296 LYS A O 1
ATOM 2357 N N . THR A 1 297 ? -18.300 -10.269 40.913 1.00 79.44 297 THR A N 1
ATOM 2358 C CA . THR A 1 297 ? -18.186 -8.829 40.669 1.00 79.44 297 THR A CA 1
ATOM 2359 C C . THR A 1 297 ? -17.723 -8.581 39.243 1.00 79.44 297 THR A C 1
ATOM 2361 O O . THR A 1 297 ? -16.819 -9.254 38.750 1.00 79.44 297 THR A O 1
ATOM 2364 N N . LYS A 1 298 ? -18.340 -7.605 38.573 1.00 77.19 298 LYS A N 1
ATOM 2365 C CA . LYS A 1 298 ? -17.856 -7.111 37.282 1.00 77.19 298 LYS A CA 1
ATOM 2366 C C . LYS A 1 298 ? -16.796 -6.047 37.534 1.00 77.19 298 LYS A C 1
ATOM 2368 O O . LYS A 1 298 ? -17.101 -5.030 38.158 1.00 77.19 298 LYS A O 1
ATOM 2373 N N . SER A 1 299 ? -15.585 -6.266 37.043 1.00 75.88 299 SER A N 1
ATOM 2374 C CA . SER A 1 299 ? -14.568 -5.226 36.922 1.00 75.88 299 SER A CA 1
ATOM 2375 C C . SER A 1 299 ? -14.431 -4.822 35.453 1.00 75.88 299 SER A C 1
ATOM 2377 O O . SER A 1 299 ? -14.721 -5.596 34.539 1.00 75.88 299 SER A O 1
ATOM 2379 N N . TYR A 1 300 ? -14.050 -3.568 35.222 1.00 79.31 300 TYR A N 1
ATOM 2380 C CA . TYR A 1 300 ? -13.828 -3.042 33.880 1.00 79.31 300 TYR A CA 1
ATOM 2381 C C . TYR A 1 300 ? -12.385 -2.576 33.777 1.00 79.31 300 TYR A C 1
ATOM 2383 O O . TYR A 1 300 ? -11.952 -1.733 34.566 1.00 79.31 300 TYR A O 1
ATOM 2391 N N . SER A 1 301 ? -11.659 -3.115 32.806 1.00 82.75 301 SER A N 1
ATOM 2392 C CA . SER A 1 301 ? -10.371 -2.581 32.380 1.00 82.75 301 SER A CA 1
ATOM 2393 C C . SER A 1 301 ? -10.534 -1.856 31.048 1.00 82.75 301 SER A C 1
ATOM 2395 O O . SER A 1 301 ? -11.561 -1.956 30.371 1.00 82.75 301 SER A O 1
ATOM 2397 N N . TYR A 1 302 ? -9.517 -1.082 30.694 1.00 84.81 302 TYR A N 1
ATOM 2398 C CA . TYR A 1 302 ? -9.443 -0.426 29.403 1.00 84.81 302 TYR A CA 1
ATOM 2399 C C . TYR A 1 302 ? -8.152 -0.834 28.725 1.00 84.81 302 TYR A C 1
ATOM 2401 O O . TYR A 1 302 ? -7.083 -0.743 29.328 1.00 84.81 302 TYR A O 1
ATOM 2409 N N . GLU A 1 303 ? -8.270 -1.246 27.474 1.00 90.75 303 GLU A N 1
ATOM 2410 C CA . GLU A 1 303 ? -7.143 -1.596 26.622 1.00 90.75 303 GLU A CA 1
ATOM 2411 C C . GLU A 1 303 ? -7.111 -0.661 25.419 1.00 90.75 303 GLU A C 1
ATOM 2413 O O . GLU A 1 303 ? -8.139 -0.117 25.009 1.00 90.75 303 GLU A O 1
ATOM 2418 N N . THR A 1 304 ? -5.916 -0.450 24.879 1.00 92.62 304 THR A N 1
ATOM 2419 C CA . THR A 1 304 ? -5.736 0.325 23.655 1.00 92.62 304 THR A CA 1
ATOM 2420 C C . THR A 1 304 ? -5.594 -0.638 22.491 1.00 92.62 304 THR A C 1
ATOM 2422 O O . THR A 1 304 ? -4.630 -1.400 22.439 1.00 92.62 304 THR A O 1
ATOM 2425 N N . GLU A 1 305 ? -6.515 -0.566 21.538 1.00 94.00 305 GLU A N 1
ATOM 2426 C CA . GLU A 1 305 ? -6.441 -1.321 20.289 1.00 94.00 305 GLU A CA 1
ATOM 2427 C C . GLU A 1 305 ? -6.033 -0.398 19.140 1.00 94.00 305 GLU A C 1
ATOM 2429 O O . GLU A 1 305 ? -6.341 0.796 19.142 1.00 94.00 305 GLU A O 1
ATOM 2434 N N . SER A 1 306 ? -5.284 -0.940 18.180 1.00 95.69 306 SER A N 1
ATOM 2435 C CA . SER A 1 306 ? -4.790 -0.213 17.008 1.00 95.69 306 SER A CA 1
ATOM 2436 C C . SER A 1 306 ? -5.341 -0.835 15.739 1.00 95.69 306 SER A C 1
ATOM 2438 O O . SER A 1 306 ? -5.306 -2.052 15.572 1.00 95.69 306 SER A O 1
ATOM 2440 N N . HIS A 1 307 ? -5.773 0.015 14.819 1.00 95.19 307 HIS A N 1
ATOM 2441 C CA . HIS A 1 307 ? -6.464 -0.388 13.605 1.00 95.19 307 HIS A CA 1
ATOM 2442 C C . HIS A 1 307 ? -5.910 0.351 12.393 1.00 95.19 307 HIS A C 1
ATOM 2444 O O . HIS A 1 307 ? -5.397 1.470 12.497 1.00 95.19 307 HIS A O 1
ATOM 2450 N N . THR A 1 308 ? -6.028 -0.271 11.221 1.00 96.44 308 THR A N 1
ATOM 2451 C CA . THR A 1 308 ? -5.619 0.326 9.949 1.00 96.44 308 THR A CA 1
ATOM 2452 C C . THR A 1 308 ? -6.618 -0.002 8.846 1.00 96.44 308 THR A C 1
ATOM 2454 O O . THR A 1 308 ? -7.130 -1.116 8.763 1.00 96.44 308 THR A O 1
ATOM 2457 N N . SER A 1 309 ? -6.898 0.972 7.983 1.00 97.00 309 SER A N 1
ATOM 2458 C CA . SER A 1 309 ? -7.762 0.791 6.817 1.00 97.00 309 SER A CA 1
ATOM 2459 C C . SER A 1 309 ? -7.209 1.561 5.628 1.00 97.00 309 SER A C 1
ATOM 2461 O O . SER A 1 309 ? -7.040 2.783 5.678 1.00 97.00 309 SER A O 1
ATOM 2463 N N . LYS A 1 310 ? -6.907 0.836 4.547 1.00 95.94 310 LYS A N 1
ATOM 2464 C CA . LYS A 1 310 ? -6.337 1.381 3.312 1.00 95.94 310 LYS A CA 1
ATOM 2465 C C . LYS A 1 310 ? -7.405 1.457 2.228 1.00 95.94 310 LYS A C 1
ATOM 2467 O O . LYS A 1 310 ? -7.969 0.444 1.829 1.00 95.94 310 LYS A O 1
ATOM 2472 N N . GLN A 1 311 ? -7.614 2.653 1.692 1.00 95.31 311 GLN A N 1
ATOM 2473 C CA . GLN A 1 311 ? -8.580 2.931 0.636 1.00 95.31 311 GLN A CA 1
ATOM 2474 C C . GLN A 1 311 ? -7.867 3.440 -0.619 1.00 95.31 311 GLN A C 1
ATOM 2476 O O . GLN A 1 311 ? -7.082 4.387 -0.556 1.00 95.31 311 GLN A O 1
ATOM 2481 N N . GLN A 1 312 ? -8.168 2.850 -1.778 1.00 96.00 312 GLN A N 1
ATOM 2482 C CA . GLN A 1 312 ? -7.767 3.427 -3.061 1.00 96.00 312 GLN A CA 1
ATOM 2483 C C . GLN A 1 312 ? -8.644 4.643 -3.362 1.00 96.00 312 GLN A C 1
ATOM 2485 O O . GLN A 1 312 ? -9.870 4.544 -3.356 1.00 96.00 312 GLN A O 1
ATOM 2490 N N . ILE A 1 313 ? -8.009 5.784 -3.616 1.00 95.69 313 ILE A N 1
ATOM 2491 C CA . ILE A 1 313 ? -8.692 7.064 -3.832 1.00 95.69 313 ILE A CA 1
ATOM 2492 C C . ILE A 1 313 ? -8.383 7.692 -5.185 1.00 95.69 313 ILE A C 1
ATOM 2494 O O . ILE A 1 313 ? -9.048 8.655 -5.533 1.00 95.69 313 ILE A O 1
ATOM 2498 N N . ALA A 1 314 ? -7.410 7.172 -5.937 1.00 96.31 314 ALA A N 1
ATOM 2499 C CA . ALA A 1 314 ? -7.090 7.626 -7.287 1.00 96.31 314 ALA A CA 1
ATOM 2500 C C . ALA A 1 314 ? -6.525 6.481 -8.134 1.00 96.31 314 ALA A C 1
ATOM 2502 O O . ALA A 1 314 ? -5.831 5.595 -7.621 1.00 96.31 314 ALA A O 1
ATOM 2503 N N . GLN A 1 315 ? -6.766 6.542 -9.439 1.00 96.31 315 GLN A N 1
ATOM 2504 C CA . GLN A 1 315 ? -6.093 5.722 -10.439 1.00 96.31 315 GLN A CA 1
ATOM 2505 C C . GLN A 1 315 ? -6.005 6.506 -11.745 1.00 96.31 315 GLN A C 1
ATOM 2507 O O . GLN A 1 315 ? -7.022 6.862 -12.333 1.00 96.31 315 GLN A O 1
ATOM 2512 N N . THR A 1 316 ? -4.781 6.764 -12.196 1.00 94.12 316 THR A N 1
ATOM 2513 C CA . THR A 1 316 ? -4.510 7.651 -13.327 1.00 94.12 316 THR A CA 1
ATOM 2514 C C . THR A 1 316 ? -3.478 7.011 -14.245 1.00 94.12 316 THR A C 1
ATOM 2516 O O . THR A 1 316 ? -2.387 6.622 -13.822 1.00 94.12 316 THR A O 1
ATOM 2519 N N . VAL A 1 317 ? -3.818 6.879 -15.521 1.00 93.19 317 VAL A N 1
ATOM 2520 C CA . VAL A 1 317 ? -2.887 6.485 -16.578 1.00 93.19 317 VAL A CA 1
ATOM 2521 C C . VAL A 1 317 ? -2.055 7.698 -16.946 1.00 93.19 317 VAL A C 1
ATOM 2523 O O . VAL A 1 317 ? -2.606 8.716 -17.347 1.00 93.19 317 VAL A O 1
ATOM 2526 N N . VAL A 1 318 ? -0.738 7.587 -16.804 1.00 91.00 318 VAL A N 1
ATOM 2527 C CA . VAL A 1 318 ? 0.203 8.701 -17.018 1.00 91.00 318 VAL A CA 1
ATOM 2528 C C . VAL A 1 318 ? 1.073 8.514 -18.255 1.00 91.00 318 VAL A C 1
ATOM 2530 O O . VAL A 1 318 ? 1.767 9.434 -18.671 1.00 91.00 318 VAL A O 1
ATOM 2533 N N . ALA A 1 319 ? 1.056 7.320 -18.846 1.00 90.19 319 ALA A N 1
ATOM 2534 C CA . ALA A 1 319 ? 1.737 7.042 -20.099 1.00 90.19 319 ALA A CA 1
ATOM 2535 C C . ALA A 1 319 ? 1.052 5.885 -20.835 1.00 90.19 319 ALA A C 1
ATOM 2537 O O . ALA A 1 319 ? 0.647 4.902 -20.208 1.00 90.19 319 ALA A O 1
ATOM 2538 N N . ARG A 1 320 ? 0.952 5.985 -22.163 1.00 89.88 320 ARG A N 1
ATOM 2539 C CA . ARG A 1 320 ? 0.526 4.898 -23.055 1.00 89.88 320 ARG A CA 1
ATOM 2540 C C . ARG A 1 320 ? 1.458 4.853 -24.250 1.00 89.88 320 ARG A C 1
ATOM 2542 O O . ARG A 1 320 ? 1.675 5.887 -24.872 1.00 89.88 320 ARG A O 1
ATOM 2549 N N . ASN A 1 321 ? 1.967 3.668 -24.578 1.00 89.44 321 ASN A N 1
ATOM 2550 C CA . ASN A 1 321 ? 2.896 3.460 -25.689 1.00 89.44 321 ASN A CA 1
ATOM 2551 C C . ASN A 1 321 ? 4.054 4.474 -25.691 1.00 89.44 321 ASN A C 1
ATOM 2553 O O . ASN A 1 321 ? 4.449 4.952 -26.754 1.00 89.44 321 ASN A O 1
ATOM 2557 N N . ALA A 1 322 ? 4.562 4.803 -24.503 1.00 90.19 322 ALA A N 1
ATOM 2558 C CA . ALA A 1 322 ? 5.548 5.856 -24.302 1.00 90.19 322 ALA A CA 1
ATOM 2559 C C . ALA A 1 322 ? 6.903 5.257 -23.938 1.00 90.19 322 ALA A C 1
ATOM 2561 O O . ALA A 1 322 ? 6.991 4.255 -23.219 1.00 90.19 322 ALA A O 1
ATOM 2562 N N . TYR A 1 323 ? 7.957 5.897 -24.421 1.00 90.00 323 TYR A N 1
ATOM 2563 C CA . TYR A 1 323 ? 9.326 5.485 -24.152 1.00 90.00 323 TYR A CA 1
ATOM 2564 C C . TYR A 1 323 ? 9.802 5.971 -22.779 1.00 90.00 323 TYR A C 1
ATOM 2566 O O . TYR A 1 323 ? 9.317 6.980 -22.258 1.00 90.00 323 TYR A O 1
ATOM 2574 N N . ALA A 1 324 ? 10.763 5.275 -22.168 1.00 89.12 324 ALA A N 1
ATOM 2575 C CA . ALA A 1 324 ? 11.298 5.672 -20.866 1.00 89.12 324 ALA A CA 1
ATOM 2576 C C . ALA A 1 324 ? 11.942 7.063 -20.912 1.00 89.12 324 ALA A C 1
ATOM 2578 O O . ALA A 1 324 ? 11.757 7.853 -19.982 1.00 89.12 324 ALA A O 1
ATOM 2579 N N . SER A 1 325 ? 12.659 7.376 -21.996 1.00 85.06 325 SER A N 1
ATOM 2580 C CA . SER A 1 325 ? 13.251 8.704 -22.207 1.00 85.06 325 SER A CA 1
ATOM 2581 C C . SER A 1 325 ? 12.194 9.804 -22.423 1.00 85.06 325 SER A C 1
ATOM 2583 O O . SER A 1 325 ? 12.436 10.971 -22.112 1.00 85.06 325 SER A O 1
ATOM 2585 N N . GLU A 1 326 ? 10.993 9.452 -22.896 1.00 87.31 326 GLU A N 1
ATOM 2586 C CA . GLU A 1 326 ? 9.847 10.362 -22.969 1.00 87.31 326 GLU A CA 1
ATOM 2587 C C . GLU A 1 326 ? 9.266 10.621 -21.574 1.00 87.31 326 GLU A C 1
ATOM 2589 O O . GLU A 1 326 ? 9.110 11.776 -21.177 1.00 87.31 326 GLU A O 1
ATOM 2594 N N . ILE A 1 327 ? 9.049 9.560 -20.788 1.00 88.69 327 ILE A N 1
ATOM 2595 C CA . ILE A 1 327 ? 8.539 9.643 -19.409 1.00 88.69 327 ILE A CA 1
ATOM 2596 C C . ILE A 1 327 ? 9.500 10.421 -18.498 1.00 88.69 327 ILE A C 1
ATOM 2598 O O . ILE A 1 327 ? 9.058 11.129 -17.593 1.00 88.69 327 ILE A O 1
ATOM 2602 N N . GLN A 1 328 ? 10.813 10.352 -18.736 1.00 87.12 328 GLN A N 1
ATOM 2603 C CA . GLN A 1 328 ? 11.800 11.143 -17.992 1.00 87.12 328 GLN A CA 1
ATOM 2604 C C . GLN A 1 328 ? 11.565 12.653 -18.096 1.00 87.12 328 GLN A C 1
ATOM 2606 O O . GLN A 1 328 ? 11.890 13.389 -17.161 1.00 87.12 328 GLN A O 1
ATOM 2611 N N . LYS A 1 329 ? 10.989 13.121 -19.209 1.00 85.62 329 LYS A N 1
ATOM 2612 C CA . LYS A 1 329 ? 10.677 14.539 -19.397 1.00 85.62 329 LYS A CA 1
ATOM 2613 C C . LYS A 1 329 ? 9.523 14.986 -18.510 1.00 85.62 329 LYS A C 1
ATOM 2615 O O . LYS A 1 329 ? 9.338 16.187 -18.355 1.00 85.62 329 LYS A O 1
ATOM 2620 N N . TYR A 1 330 ? 8.729 14.080 -17.944 1.00 88.50 330 TYR A N 1
ATOM 2621 C CA . TYR A 1 330 ? 7.549 14.458 -17.177 1.00 88.50 330 TYR A CA 1
ATOM 2622 C C . TYR A 1 330 ? 7.922 15.160 -15.862 1.00 88.50 330 TYR A C 1
ATOM 2624 O O . TYR A 1 330 ? 8.915 14.850 -15.194 1.00 88.50 330 TYR A O 1
ATOM 2632 N N . GLY A 1 331 ? 7.102 16.130 -15.469 1.00 87.75 331 GLY A N 1
ATOM 2633 C CA . GLY A 1 331 ? 7.148 16.750 -14.150 1.00 87.75 331 GLY A CA 1
ATOM 2634 C C . GLY A 1 331 ? 6.822 15.755 -13.032 1.00 87.75 331 GLY A C 1
ATOM 2635 O O . GLY A 1 331 ? 6.465 14.601 -13.269 1.00 87.75 331 GLY A O 1
ATOM 2636 N N . ASN A 1 332 ? 6.950 16.205 -11.784 1.00 90.69 332 ASN A N 1
ATOM 2637 C CA . ASN A 1 332 ? 6.483 15.412 -10.649 1.00 90.69 332 ASN A CA 1
ATOM 2638 C C . ASN A 1 332 ? 4.954 15.342 -10.659 1.00 90.69 332 ASN A C 1
ATOM 2640 O O . ASN A 1 332 ? 4.281 16.358 -10.827 1.00 90.69 332 ASN A O 1
ATOM 2644 N N . PHE A 1 333 ? 4.420 14.141 -10.460 1.00 92.56 333 PHE A N 1
ATOM 2645 C CA . PHE A 1 333 ? 2.989 13.915 -10.325 1.00 92.56 333 PHE A CA 1
ATOM 2646 C C . PHE A 1 333 ? 2.604 14.022 -8.864 1.00 92.56 333 PHE A C 1
ATOM 2648 O O . PHE A 1 333 ? 3.218 13.378 -8.016 1.00 92.56 333 PHE A O 1
ATOM 2655 N N . TYR A 1 334 ? 1.570 14.795 -8.579 1.00 93.94 334 TYR A N 1
ATOM 2656 C CA . TYR A 1 334 ? 1.063 14.978 -7.233 1.00 93.94 334 TYR A CA 1
ATOM 2657 C C . TYR A 1 334 ? -0.328 14.372 -7.106 1.00 93.94 334 TYR A C 1
ATOM 2659 O O . TYR A 1 334 ? -1.207 14.655 -7.923 1.00 93.94 334 TYR A O 1
ATOM 2667 N N . LEU A 1 335 ? -0.526 13.565 -6.063 1.00 95.31 335 LEU A N 1
ATOM 2668 C CA . LEU A 1 335 ? -1.849 13.108 -5.649 1.00 95.31 335 LEU A CA 1
ATOM 2669 C C . LEU A 1 335 ? -2.642 14.298 -5.093 1.00 95.31 335 LEU A C 1
ATOM 2671 O O . LEU A 1 335 ? -2.248 14.895 -4.084 1.00 95.31 335 LEU A O 1
ATOM 2675 N N . THR A 1 336 ? -3.740 14.644 -5.757 1.00 93.69 336 THR A N 1
ATOM 2676 C CA . THR A 1 336 ? -4.508 15.865 -5.481 1.00 93.69 336 THR A CA 1
ATOM 2677 C C . THR A 1 336 ? -6.005 15.663 -5.761 1.00 93.69 336 THR A C 1
ATOM 2679 O O . THR A 1 336 ? -6.357 14.815 -6.593 1.00 93.69 336 THR A O 1
ATOM 2682 N N . PRO A 1 337 ? -6.909 16.406 -5.095 1.00 92.38 337 PRO A N 1
ATOM 2683 C CA . PRO A 1 337 ? -8.322 16.423 -5.458 1.00 92.38 337 PRO A CA 1
ATOM 2684 C C . PRO A 1 337 ? -8.513 16.881 -6.905 1.00 92.38 337 PRO A C 1
ATOM 2686 O O . PRO A 1 337 ? -7.848 17.815 -7.362 1.00 92.38 337 PRO A O 1
ATOM 2689 N N . LYS A 1 338 ? -9.462 16.274 -7.627 1.00 92.06 338 LYS A N 1
ATOM 2690 C CA . LYS A 1 338 ? -9.738 16.632 -9.031 1.00 92.06 338 LYS A CA 1
ATOM 2691 C C . LYS A 1 338 ? -10.126 18.098 -9.212 1.00 92.06 338 LYS A C 1
ATOM 2693 O O . LYS A 1 338 ? -9.763 18.693 -10.220 1.00 92.06 338 LYS A O 1
ATOM 2698 N N . SER A 1 339 ? -10.791 18.691 -8.220 1.00 90.62 339 SER A N 1
ATOM 2699 C CA . SER A 1 339 ? -11.165 20.113 -8.205 1.00 90.62 339 SER A CA 1
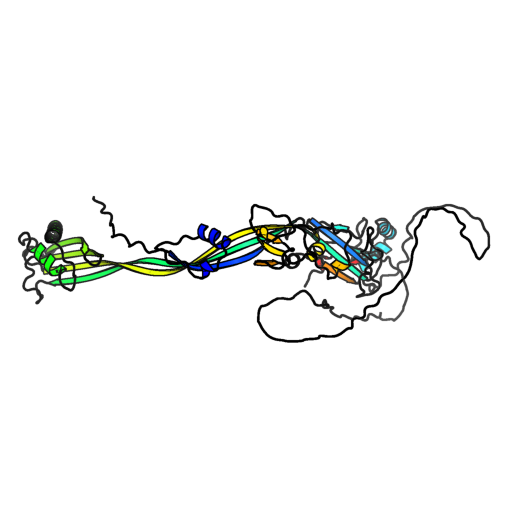ATOM 2700 C C . SER A 1 339 ? -9.975 21.065 -8.335 1.00 90.62 339 SER A C 1
ATOM 2702 O O . SER A 1 339 ? -10.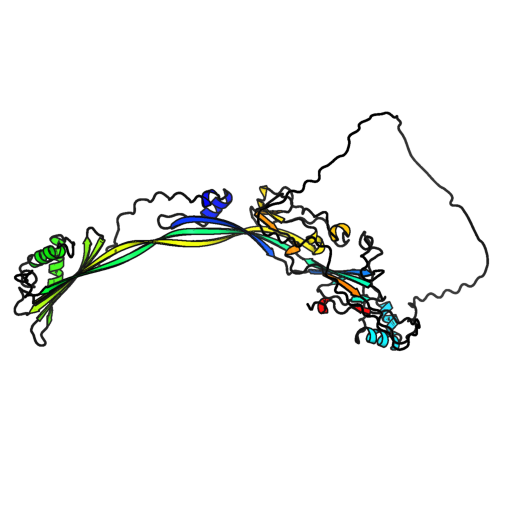153 22.204 -8.750 1.00 90.62 339 SER A O 1
ATOM 2704 N N . ASN A 1 340 ? -8.768 20.612 -7.987 1.00 91.12 340 ASN A N 1
ATOM 2705 C CA . ASN A 1 340 ? -7.561 21.437 -7.996 1.00 91.12 340 ASN A CA 1
ATOM 2706 C C . ASN A 1 340 ? -6.776 21.320 -9.311 1.00 91.12 340 ASN A C 1
ATOM 2708 O O . ASN A 1 340 ? -5.738 21.962 -9.465 1.00 91.12 340 ASN A O 1
ATOM 2712 N N . VAL A 1 341 ? -7.223 20.478 -10.248 1.00 91.06 341 VAL A N 1
ATOM 2713 C CA . VAL A 1 341 ? -6.516 20.216 -11.504 1.00 91.06 341 VAL A CA 1
ATOM 2714 C C . VAL A 1 341 ? -7.116 21.052 -12.625 1.00 91.06 341 VAL A C 1
ATOM 2716 O O . VAL A 1 341 ? -8.235 20.816 -13.064 1.00 91.06 341 VAL A O 1
ATOM 2719 N N . SER A 1 342 ? -6.332 22.000 -13.138 1.00 85.38 342 SER A N 1
ATOM 2720 C CA . SER A 1 342 ? -6.738 22.881 -14.241 1.00 85.38 342 SER A CA 1
ATOM 2721 C C . SER A 1 342 ? -6.496 22.293 -15.635 1.00 85.38 342 SER A C 1
ATOM 2723 O O . SER A 1 342 ? -7.000 22.817 -16.624 1.00 85.38 342 SER A O 1
ATOM 2725 N N . SER A 1 343 ? -5.699 21.224 -15.746 1.00 87.88 343 SER A N 1
ATOM 2726 C CA . SER A 1 343 ? -5.352 20.608 -17.029 1.00 87.88 343 SER A CA 1
ATOM 2727 C C . SER A 1 343 ? -4.886 19.162 -16.873 1.00 87.88 343 SER A C 1
ATOM 2729 O O . SER A 1 343 ? -4.129 18.831 -15.956 1.00 87.88 343 SER A O 1
ATOM 2731 N N . GLN A 1 344 ? -5.291 18.323 -17.830 1.00 86.25 344 GLN A N 1
ATOM 2732 C CA . GLN A 1 344 ? -4.878 16.919 -17.958 1.00 86.25 344 GLN A CA 1
ATOM 2733 C C . GLN A 1 344 ? -3.588 16.742 -18.781 1.00 86.25 344 GLN A C 1
ATOM 2735 O O . GLN A 1 344 ? -3.125 15.622 -18.992 1.00 86.25 344 GLN A O 1
ATOM 2740 N N . LYS A 1 345 ? -2.985 17.831 -19.278 1.00 90.81 345 LYS A N 1
ATOM 2741 C CA . LYS A 1 345 ? -1.702 17.770 -19.997 1.00 90.81 345 LYS A CA 1
ATOM 2742 C C . LYS A 1 345 ? -0.556 17.515 -19.027 1.00 90.81 345 LYS A C 1
ATOM 2744 O O . LYS A 1 345 ? -0.537 18.082 -17.943 1.00 90.81 345 LYS A O 1
ATOM 2749 N N . ILE A 1 346 ? 0.448 16.745 -19.417 1.00 89.56 346 ILE A N 1
ATOM 2750 C CA . ILE A 1 346 ? 1.635 16.584 -18.578 1.00 89.56 346 ILE A CA 1
ATOM 2751 C C . ILE A 1 346 ? 2.562 17.790 -18.776 1.00 89.56 346 ILE A C 1
ATOM 2753 O O . ILE A 1 346 ? 2.933 18.122 -19.901 1.00 89.56 346 ILE A O 1
ATOM 2757 N N . LYS A 1 347 ? 2.946 18.454 -17.679 1.00 88.62 347 LYS A N 1
ATOM 2758 C CA . LYS A 1 347 ? 4.020 19.454 -17.688 1.00 88.62 347 LYS A CA 1
ATOM 2759 C C . LYS A 1 347 ? 5.333 18.720 -17.877 1.00 88.62 347 LYS A C 1
ATOM 2761 O O . LYS A 1 347 ? 5.641 17.809 -17.110 1.00 88.62 347 LYS A O 1
ATOM 2766 N N . THR A 1 348 ? 6.109 19.130 -18.867 1.00 83.88 348 THR A N 1
ATOM 2767 C CA . THR A 1 348 ? 7.456 18.614 -19.086 1.00 83.88 348 THR A CA 1
ATOM 2768 C C . THR A 1 348 ? 8.492 19.500 -18.405 1.00 83.88 348 THR A C 1
ATOM 2770 O O . THR A 1 348 ? 8.294 20.702 -18.244 1.00 83.88 348 THR A O 1
ATOM 2773 N N . ARG A 1 349 ? 9.608 18.905 -17.994 1.00 77.44 349 ARG A N 1
ATOM 2774 C CA . ARG A 1 349 ? 10.794 19.615 -17.517 1.00 77.44 349 ARG A CA 1
ATOM 2775 C C . ARG A 1 349 ? 11.546 20.174 -18.724 1.00 77.44 349 ARG A C 1
ATOM 2777 O O . ARG A 1 349 ? 11.710 19.468 -19.717 1.00 77.44 349 ARG A O 1
ATOM 2784 N N . ASN A 1 350 ? 12.033 21.408 -18.609 1.00 70.06 350 ASN A N 1
ATOM 2785 C CA . ASN A 1 350 ? 12.759 22.103 -19.679 1.00 70.06 350 ASN A CA 1
ATOM 2786 C C . ASN A 1 350 ? 14.286 21.974 -19.544 1.00 70.06 350 ASN A C 1
ATOM 2788 O O . ASN A 1 350 ? 15.030 22.884 -19.897 1.00 70.06 350 ASN A O 1
ATOM 2792 N N . THR A 1 351 ? 14.758 20.868 -18.969 1.00 68.75 351 THR A N 1
ATOM 2793 C CA . THR A 1 351 ? 16.173 20.635 -18.659 1.00 68.75 351 THR A CA 1
ATOM 2794 C C . THR A 1 351 ? 16.554 19.172 -18.894 1.00 68.75 351 THR A C 1
ATOM 2796 O O . THR A 1 351 ? 15.701 18.281 -18.914 1.00 68.75 351 THR A O 1
ATOM 2799 N N . GLY A 1 352 ? 17.853 18.920 -19.077 1.00 65.25 352 GLY A N 1
ATOM 2800 C CA . GLY A 1 352 ? 18.421 17.579 -19.225 1.00 65.25 352 GLY A CA 1
ATOM 2801 C C . GLY A 1 352 ? 18.668 17.135 -20.671 1.00 65.25 352 GLY A C 1
ATOM 2802 O O . GLY A 1 352 ? 18.156 17.702 -21.636 1.00 65.25 352 GLY A O 1
ATOM 2803 N N . PHE A 1 353 ? 19.473 16.081 -20.810 1.00 65.50 353 PHE A N 1
ATOM 2804 C CA . PHE A 1 353 ? 19.950 15.537 -22.088 1.00 65.50 353 PHE A CA 1
ATOM 2805 C C . PHE A 1 353 ? 18.823 15.304 -23.113 1.00 65.50 353 PHE A C 1
ATOM 2807 O O . PHE A 1 353 ? 18.899 15.756 -24.255 1.00 65.50 353 PHE A O 1
ATOM 2814 N N . TRP A 1 354 ? 17.724 14.677 -22.687 1.00 70.00 354 TRP A N 1
ATOM 2815 C CA . TRP A 1 354 ? 16.624 14.303 -23.581 1.00 70.00 354 TRP A CA 1
ATOM 2816 C C . TRP A 1 354 ? 15.695 15.438 -23.977 1.00 70.00 354 TRP A C 1
ATOM 2818 O O . TRP A 1 354 ? 15.017 15.335 -25.006 1.00 70.00 354 TRP A O 1
ATOM 2828 N N . TYR A 1 355 ? 15.652 16.511 -23.189 1.00 66.44 355 TYR A N 1
ATOM 2829 C CA . TYR A 1 355 ? 14.961 17.729 -23.591 1.00 66.44 355 TYR A CA 1
ATOM 2830 C C . TYR A 1 355 ? 15.610 18.299 -24.862 1.00 66.44 355 TYR A C 1
ATOM 2832 O O . TYR A 1 355 ? 14.911 18.588 -25.828 1.00 66.44 355 TYR A O 1
ATOM 2840 N N . ASN A 1 356 ? 16.946 18.317 -24.907 1.00 64.19 356 ASN A N 1
ATOM 2841 C CA . ASN A 1 356 ? 17.719 18.883 -26.016 1.00 64.19 356 ASN A CA 1
ATOM 2842 C C . ASN A 1 356 ? 17.774 17.997 -27.271 1.00 64.19 356 ASN A C 1
ATOM 2844 O O . ASN A 1 356 ? 17.924 18.510 -28.374 1.00 64.19 356 ASN A O 1
ATOM 2848 N N . ILE A 1 357 ? 17.684 16.675 -27.114 1.00 63.38 357 ILE A N 1
ATOM 2849 C CA . ILE A 1 357 ? 17.896 15.713 -28.213 1.00 63.38 357 ILE A CA 1
ATOM 2850 C C . ILE A 1 357 ? 16.607 15.350 -28.961 1.00 63.38 357 ILE A C 1
ATOM 2852 O O . ILE A 1 357 ? 16.684 14.829 -30.066 1.00 63.38 357 ILE A O 1
ATOM 2856 N N . ASN A 1 358 ? 15.444 15.635 -28.363 1.00 68.31 358 ASN A N 1
ATOM 2857 C CA . ASN A 1 358 ? 14.091 15.401 -28.886 1.00 68.31 358 ASN A CA 1
ATOM 2858 C C . ASN A 1 358 ? 13.966 14.282 -29.948 1.00 68.31 358 ASN A C 1
ATOM 2860 O O . ASN A 1 358 ? 13.795 14.579 -31.132 1.00 68.31 358 ASN A O 1
ATOM 2864 N N . PRO A 1 359 ? 14.052 13.001 -29.541 1.00 73.38 359 PRO A N 1
ATOM 2865 C CA . PRO A 1 359 ? 14.072 11.896 -30.491 1.00 73.38 359 PRO A CA 1
ATOM 2866 C C . PRO A 1 359 ? 12.808 11.852 -31.359 1.00 73.38 359 PRO A C 1
ATOM 2868 O O . PRO A 1 359 ? 11.691 11.957 -30.854 1.00 73.38 359 PRO A O 1
ATOM 2871 N N . TYR A 1 360 ? 12.983 11.659 -32.670 1.00 75.38 360 TYR A N 1
ATOM 2872 C CA . TYR A 1 360 ? 11.898 11.723 -33.662 1.00 75.38 360 TYR A CA 1
ATOM 2873 C C . TYR A 1 360 ? 10.764 10.708 -33.422 1.00 75.38 360 TYR A C 1
ATOM 2875 O O . TYR A 1 360 ? 9.643 10.911 -33.884 1.00 75.38 360 TYR A O 1
ATOM 2883 N N . TYR A 1 361 ? 11.059 9.605 -32.731 1.00 77.38 361 TYR A N 1
ATOM 2884 C CA . TYR A 1 361 ? 10.111 8.529 -32.443 1.00 77.38 361 TYR A CA 1
ATOM 2885 C C . TYR A 1 361 ? 9.227 8.816 -31.217 1.00 77.38 361 TYR A C 1
ATOM 2887 O O . TYR A 1 361 ? 8.303 8.048 -30.933 1.00 77.38 361 TYR A O 1
ATOM 2895 N N . HIS A 1 362 ? 9.464 9.924 -30.504 1.00 82.56 362 HIS A N 1
ATOM 2896 C CA . HIS A 1 362 ? 8.573 10.387 -29.443 1.00 82.56 362 HIS A CA 1
ATOM 2897 C C . HIS A 1 362 ? 7.291 10.926 -30.076 1.00 82.56 362 HIS A C 1
ATOM 2899 O O . HIS A 1 362 ? 7.317 11.834 -30.911 1.00 82.56 362 HIS A O 1
ATOM 2905 N N . LYS A 1 363 ? 6.144 10.384 -29.669 1.00 67.25 363 LYS A N 1
ATOM 2906 C CA . LYS A 1 363 ? 4.839 10.813 -30.181 1.00 67.25 363 LYS A CA 1
ATOM 2907 C C . LYS A 1 363 ? 4.275 11.859 -29.225 1.00 67.25 363 LYS A C 1
ATOM 2909 O O . LYS A 1 363 ? 3.556 11.530 -28.295 1.00 67.25 363 LYS A O 1
ATOM 2914 N N . GLY A 1 364 ? 4.670 13.116 -29.425 1.00 60.69 364 GLY A N 1
ATOM 2915 C CA . GLY A 1 364 ? 4.398 14.209 -28.490 1.00 60.69 364 GLY A CA 1
ATOM 2916 C C . GLY A 1 364 ? 2.924 14.403 -28.085 1.00 60.69 364 GLY A C 1
ATOM 2917 O O . GLY A 1 364 ? 1.997 14.118 -28.841 1.00 60.69 364 GLY A O 1
ATOM 2918 N N . SER A 1 365 ? 2.765 15.002 -26.897 1.00 59.84 365 SER A N 1
ATOM 2919 C CA . SER A 1 365 ? 1.551 15.290 -26.102 1.00 59.84 365 SER A CA 1
ATOM 2920 C C . SER A 1 365 ? 1.064 14.169 -25.175 1.00 59.84 365 SER A C 1
ATOM 2922 O O . SER A 1 365 ? -0.056 13.671 -25.255 1.00 59.84 365 SER A O 1
ATOM 2924 N N . ALA A 1 366 ? 1.902 13.842 -24.191 1.00 75.00 366 ALA A N 1
ATOM 2925 C CA . ALA A 1 366 ? 1.480 13.027 -23.066 1.00 75.00 366 ALA A CA 1
ATOM 2926 C C . ALA A 1 366 ? 0.394 13.757 -22.248 1.00 75.00 366 ALA A C 1
ATOM 2928 O O . ALA A 1 366 ? 0.585 14.873 -21.752 1.00 75.00 366 ALA A O 1
ATOM 2929 N N . SER A 1 367 ? -0.763 13.117 -22.117 1.00 84.50 367 SER A N 1
ATOM 2930 C CA . SER A 1 367 ? -1.842 13.521 -21.219 1.00 84.50 367 SER A CA 1
ATOM 2931 C C . SER A 1 367 ? -2.091 12.411 -20.212 1.00 84.50 367 SER A C 1
ATOM 2933 O O . SER A 1 367 ? -1.714 11.256 -20.433 1.00 84.50 367 SER A O 1
ATOM 2935 N N . VAL A 1 368 ? -2.706 12.773 -19.095 1.00 89.06 368 VAL A N 1
ATOM 2936 C CA . VAL A 1 368 ? -3.183 11.789 -18.135 1.00 89.06 368 VAL A CA 1
ATOM 2937 C C . VAL A 1 368 ? -4.636 11.429 -18.418 1.00 89.06 368 VAL A C 1
ATOM 2939 O O . VAL A 1 368 ? -5.409 12.225 -18.949 1.00 89.06 368 VAL A O 1
ATOM 2942 N N . THR A 1 369 ? -5.019 10.210 -18.061 1.00 92.19 369 THR A N 1
ATOM 2943 C CA . THR A 1 369 ? -6.406 9.746 -18.145 1.00 92.19 369 THR A CA 1
ATOM 2944 C C . THR A 1 369 ? -6.760 9.023 -16.860 1.00 92.19 369 THR A C 1
ATOM 2946 O O . THR A 1 369 ? -6.142 8.011 -16.531 1.00 92.19 369 THR A O 1
ATOM 2949 N N . ASP A 1 370 ? -7.748 9.529 -16.132 1.00 92.62 370 ASP A N 1
ATOM 2950 C CA . ASP A 1 370 ? -8.251 8.852 -14.941 1.00 92.62 370 ASP A CA 1
ATOM 2951 C C . ASP A 1 370 ? -9.028 7.588 -15.311 1.00 92.62 370 ASP A C 1
ATOM 2953 O O . ASP A 1 370 ? -9.801 7.569 -16.268 1.00 92.62 370 ASP A O 1
ATOM 2957 N N . GLU A 1 371 ? -8.846 6.536 -14.521 1.00 92.19 371 GLU A N 1
ATOM 2958 C CA . GLU A 1 371 ? -9.623 5.305 -14.613 1.00 92.19 371 GLU A CA 1
ATOM 2959 C C . GLU A 1 371 ? -10.371 5.091 -13.292 1.00 92.19 371 GLU A C 1
ATOM 2961 O O . GLU A 1 371 ? -9.769 5.055 -12.221 1.00 92.19 371 GLU A O 1
ATOM 2966 N N . GLY A 1 372 ? -11.694 4.941 -13.365 1.00 87.56 372 GLY A N 1
ATOM 2967 C CA . GLY A 1 372 ? -12.563 4.758 -12.200 1.00 87.56 372 GLY A CA 1
ATOM 2968 C C . GLY A 1 372 ? -13.162 6.052 -11.632 1.00 87.56 372 GLY A C 1
ATOM 2969 O O . GLY A 1 372 ? -12.713 7.170 -11.901 1.00 87.56 372 GLY A O 1
ATOM 2970 N N . SER A 1 373 ? -14.206 5.884 -10.820 1.00 90.12 373 SER A N 1
ATOM 2971 C CA . SER A 1 373 ? -15.018 6.972 -10.255 1.00 90.12 373 SER A CA 1
ATOM 2972 C C . SER A 1 373 ? -14.435 7.498 -8.944 1.00 90.12 373 SER A C 1
ATOM 2974 O O . SER A 1 373 ? -15.038 7.400 -7.877 1.00 90.12 373 SER A O 1
ATOM 2976 N N . TYR A 1 374 ? -13.220 8.029 -9.026 1.00 93.50 374 TYR A N 1
ATOM 2977 C CA . TYR A 1 374 ? -12.483 8.577 -7.892 1.00 93.50 374 TYR A CA 1
ATOM 2978 C C . TYR A 1 374 ? -12.599 10.106 -7.812 1.00 93.50 374 TYR A C 1
ATOM 2980 O O . TYR A 1 374 ? -12.640 10.776 -8.844 1.00 93.50 374 TYR A O 1
ATOM 2988 N N . GLY A 1 375 ? -12.609 10.666 -6.595 1.00 91.81 375 GLY A N 1
ATOM 2989 C CA . GLY A 1 375 ? -12.568 12.121 -6.359 1.00 91.81 375 GLY A CA 1
ATOM 2990 C C . GLY A 1 375 ? -11.162 12.734 -6.449 1.00 91.81 375 GLY A C 1
ATOM 2991 O O . GLY A 1 375 ? -11.020 13.952 -6.559 1.00 91.81 375 GLY A O 1
ATOM 2992 N N . TRP A 1 376 ? -10.125 11.892 -6.446 1.00 94.50 376 TRP A N 1
ATOM 2993 C CA . TRP A 1 376 ? -8.721 12.289 -6.550 1.00 94.50 376 TRP A CA 1
ATOM 2994 C C . TRP A 1 376 ? -8.093 11.795 -7.855 1.00 94.50 376 TRP A C 1
ATOM 2996 O O . TRP A 1 376 ? -8.602 10.882 -8.509 1.00 94.50 376 TRP A O 1
ATOM 3006 N N . THR A 1 377 ? -6.976 12.415 -8.225 1.00 95.12 377 THR A N 1
ATOM 3007 C CA . THR A 1 377 ? -6.198 12.127 -9.437 1.00 95.12 377 THR A CA 1
ATOM 3008 C C . THR A 1 377 ? -4.708 12.405 -9.197 1.00 95.12 377 THR A C 1
ATOM 3010 O O . THR A 1 377 ? -4.321 12.939 -8.152 1.00 95.12 377 THR A O 1
ATOM 3013 N N . PHE A 1 378 ? -3.866 12.049 -10.165 1.00 94.50 378 PHE A N 1
ATOM 3014 C CA . PHE A 1 378 ? -2.481 12.496 -10.249 1.00 94.50 378 PHE A CA 1
ATOM 3015 C C . PHE A 1 378 ? -2.322 13.550 -11.338 1.00 94.50 378 PHE A C 1
ATOM 3017 O O . PHE A 1 378 ? -2.657 13.315 -12.496 1.00 94.50 378 PHE A O 1
ATOM 3024 N N . SER A 1 379 ? -1.723 14.687 -10.989 1.00 93.12 379 SER A N 1
ATOM 3025 C CA . SER A 1 379 ? -1.444 15.750 -11.955 1.00 93.12 379 SER A CA 1
ATOM 3026 C C . SER A 1 379 ? -0.064 16.357 -11.755 1.00 93.12 379 SER A C 1
ATOM 3028 O O . SER A 1 379 ? 0.446 16.441 -10.640 1.00 93.12 379 SER A O 1
ATOM 3030 N N . THR A 1 380 ? 0.526 16.820 -12.852 1.00 91.38 380 THR A N 1
ATOM 3031 C CA . THR A 1 380 ? 1.715 17.682 -12.849 1.00 91.38 380 THR A CA 1
ATOM 3032 C C . THR A 1 380 ? 1.353 19.174 -12.883 1.00 91.38 380 THR A C 1
ATOM 3034 O O . THR A 1 380 ? 2.235 20.020 -12.779 1.00 91.38 380 THR A O 1
ATOM 3037 N N . ASN A 1 381 ? 0.074 19.533 -13.084 1.00 89.56 381 ASN A N 1
ATOM 3038 C CA . ASN A 1 381 ? -0.399 20.927 -13.175 1.00 89.56 381 ASN A CA 1
ATOM 3039 C C . ASN A 1 381 ? -0.820 21.515 -11.828 1.00 89.56 381 ASN A C 1
ATOM 3041 O O . ASN A 1 381 ? -1.709 22.358 -11.767 1.00 89.56 381 ASN A O 1
ATOM 3045 N N . VAL A 1 382 ? -0.170 21.098 -10.752 1.00 87.38 382 VAL A N 1
ATOM 3046 C CA . VAL A 1 382 ? -0.393 21.640 -9.413 1.00 87.38 382 VAL A CA 1
ATOM 3047 C C . VAL A 1 382 ? 0.942 22.047 -8.807 1.00 87.38 382 VAL A C 1
ATOM 3049 O O . VAL A 1 382 ? 1.985 21.510 -9.177 1.00 87.38 382 VAL A O 1
ATOM 3052 N N . SER A 1 383 ? 0.920 23.033 -7.913 1.00 79.44 383 SER A N 1
ATOM 3053 C CA . SER A 1 383 ? 2.113 23.492 -7.192 1.00 79.44 383 SER A CA 1
ATOM 3054 C C . SER A 1 383 ? 2.483 22.573 -6.024 1.00 79.44 383 SER A C 1
ATOM 3056 O O . SER A 1 383 ? 3.645 22.522 -5.632 1.00 79.44 383 SER A O 1
ATOM 3058 N N . SER A 1 384 ? 1.517 21.831 -5.476 1.00 81.94 384 SER A N 1
ATOM 3059 C CA . SER A 1 384 ? 1.704 20.899 -4.363 1.00 81.94 384 SER A CA 1
ATOM 3060 C C . SER A 1 384 ? 0.619 19.811 -4.350 1.00 81.94 384 SER A C 1
ATOM 3062 O O . SER A 1 384 ? -0.384 19.893 -5.061 1.00 81.94 384 SER A O 1
ATOM 3064 N N . GLY A 1 385 ? 0.816 18.770 -3.538 1.00 86.06 385 GLY A N 1
ATOM 3065 C CA . GLY A 1 385 ? -0.187 17.736 -3.279 1.00 86.06 385 GLY A CA 1
ATOM 3066 C C . GLY A 1 385 ? 0.227 16.814 -2.135 1.00 86.06 385 GLY A C 1
ATOM 3067 O O . GLY A 1 385 ? 1.265 17.023 -1.509 1.00 86.06 385 GLY A O 1
ATOM 3068 N N . LYS A 1 386 ? -0.589 15.794 -1.847 1.00 86.50 386 LYS A N 1
ATOM 3069 C CA . LYS A 1 386 ? -0.400 14.919 -0.673 1.00 86.50 386 LYS A CA 1
ATOM 3070 C C . LYS A 1 386 ? 0.735 13.904 -0.837 1.00 86.50 386 LYS A C 1
ATOM 3072 O O . LYS A 1 386 ? 1.273 13.427 0.154 1.00 86.50 386 LYS A O 1
ATOM 3077 N N . SER A 1 387 ? 1.097 13.570 -2.074 1.00 84.88 387 SER A N 1
ATOM 3078 C CA . SER A 1 387 ? 2.242 12.713 -2.392 1.00 84.88 387 SER A CA 1
ATOM 3079 C C . SER A 1 387 ? 2.791 13.096 -3.761 1.00 84.88 387 SER A C 1
ATOM 3081 O O . SER A 1 387 ? 2.062 13.016 -4.749 1.00 84.88 387 SER A O 1
ATOM 3083 N N . GLY A 1 388 ? 4.045 13.555 -3.807 1.00 86.88 388 GLY A N 1
ATOM 3084 C CA . GLY A 1 388 ? 4.766 13.861 -5.041 1.00 86.88 388 GLY A CA 1
ATOM 3085 C C . GLY A 1 388 ? 5.547 12.644 -5.525 1.00 86.88 388 GLY A C 1
ATOM 3086 O O . GLY A 1 388 ? 6.207 11.968 -4.740 1.00 86.88 388 GLY A O 1
ATOM 3087 N N . THR A 1 389 ? 5.470 12.328 -6.813 1.00 88.25 389 THR A N 1
ATOM 3088 C CA . THR A 1 389 ? 6.091 11.131 -7.381 1.00 88.25 389 THR A CA 1
ATOM 3089 C C . THR A 1 389 ? 6.762 11.441 -8.714 1.00 88.25 389 THR A C 1
ATOM 3091 O O . THR A 1 389 ? 6.143 11.946 -9.651 1.00 88.25 389 THR A O 1
ATOM 3094 N N . ASN A 1 390 ? 8.044 11.091 -8.811 1.00 89.44 390 ASN A N 1
ATOM 3095 C CA . ASN A 1 390 ? 8.777 11.060 -10.069 1.00 89.44 390 ASN A CA 1
ATOM 3096 C C . ASN A 1 390 ? 8.590 9.678 -10.714 1.00 89.44 390 ASN A C 1
ATOM 3098 O O . ASN A 1 390 ? 9.236 8.710 -10.316 1.00 89.44 390 ASN A O 1
ATOM 3102 N N . ILE A 1 391 ? 7.701 9.589 -11.707 1.00 88.94 391 ILE A N 1
ATOM 3103 C CA . ILE A 1 391 ? 7.337 8.319 -12.359 1.00 88.94 391 ILE A CA 1
ATOM 3104 C C . ILE A 1 391 ? 8.551 7.639 -12.985 1.00 88.94 391 ILE A C 1
ATOM 3106 O O . ILE A 1 391 ? 8.726 6.433 -12.827 1.00 88.94 391 ILE A O 1
ATOM 3110 N N . TYR A 1 392 ? 9.428 8.415 -13.625 1.00 88.38 392 TYR A N 1
ATOM 3111 C CA . TYR A 1 392 ? 10.644 7.888 -14.235 1.00 88.38 392 TYR A CA 1
ATOM 3112 C C . TYR A 1 392 ? 11.560 7.217 -13.208 1.00 88.38 392 TYR A C 1
ATOM 3114 O O . TYR A 1 392 ? 12.108 6.149 -13.474 1.00 88.38 392 TYR A O 1
ATOM 3122 N N . ALA A 1 393 ? 11.697 7.796 -12.009 1.00 87.44 393 ALA A N 1
ATOM 3123 C CA . ALA A 1 393 ? 12.540 7.229 -10.957 1.00 87.44 393 ALA A CA 1
ATOM 3124 C C . ALA A 1 393 ? 12.100 5.814 -10.544 1.00 87.44 393 ALA A C 1
ATOM 3126 O O . ALA A 1 393 ? 12.961 5.006 -10.197 1.00 87.44 393 ALA A O 1
ATOM 3127 N N . MET A 1 394 ? 10.801 5.521 -10.648 1.00 86.00 394 MET A N 1
ATOM 3128 C CA . MET A 1 394 ? 10.174 4.260 -10.247 1.00 86.00 394 MET A CA 1
ATOM 3129 C C . MET A 1 394 ? 10.059 3.219 -11.375 1.00 86.00 394 MET A C 1
ATOM 3131 O O . MET A 1 394 ? 9.600 2.104 -11.122 1.00 86.00 394 MET A O 1
ATOM 3135 N N . LEU A 1 395 ? 10.449 3.549 -12.613 1.00 85.50 395 LEU A N 1
ATOM 3136 C CA . LEU A 1 395 ? 10.471 2.575 -13.707 1.00 85.50 395 LEU A CA 1
ATOM 3137 C C . LEU A 1 395 ? 11.539 1.499 -13.438 1.00 85.50 395 LEU A C 1
ATOM 3139 O O . LEU A 1 395 ? 12.692 1.852 -13.172 1.00 85.50 395 LEU A O 1
ATOM 3143 N N . PRO A 1 396 ? 11.206 0.198 -13.544 1.00 83.31 396 PRO A N 1
ATOM 3144 C CA . PRO A 1 396 ? 12.151 -0.877 -13.250 1.00 83.31 396 PRO A CA 1
ATOM 3145 C C . PRO A 1 396 ? 13.227 -1.023 -14.329 1.00 83.31 396 PRO A C 1
ATOM 3147 O O . PRO A 1 396 ? 14.329 -1.478 -14.030 1.00 83.31 396 PRO A O 1
ATOM 3150 N N . ILE A 1 397 ? 12.929 -0.640 -15.577 1.00 80.81 397 ILE A N 1
ATOM 3151 C CA . ILE A 1 397 ? 13.891 -0.634 -16.683 1.00 80.81 397 ILE A CA 1
ATOM 3152 C C . ILE A 1 397 ? 13.914 0.758 -17.309 1.00 80.81 397 ILE A C 1
ATOM 3154 O O . ILE A 1 397 ? 12.939 1.225 -17.896 1.00 80.81 397 ILE A O 1
ATOM 3158 N N . LYS A 1 398 ? 15.046 1.436 -17.174 1.00 83.38 398 LYS A N 1
ATOM 3159 C CA . LYS A 1 398 ? 15.293 2.734 -17.805 1.00 83.38 398 LYS A CA 1
ATOM 3160 C C . LYS A 1 398 ? 16.011 2.523 -19.135 1.00 83.38 398 LYS A C 1
ATOM 3162 O O . LYS A 1 398 ? 16.512 1.424 -19.388 1.00 83.38 398 LYS A O 1
ATOM 3167 N N . TYR A 1 399 ? 16.056 3.559 -19.972 1.00 75.56 399 TYR A N 1
ATOM 3168 C CA . TYR A 1 399 ? 16.909 3.515 -21.156 1.00 75.56 399 TYR A CA 1
ATOM 3169 C C . TYR A 1 399 ? 18.347 3.233 -20.716 1.00 75.56 399 TYR A C 1
ATOM 3171 O O . TYR A 1 399 ? 18.802 3.700 -19.666 1.00 75.56 399 TYR A O 1
ATOM 3179 N N . LYS A 1 400 ? 19.049 2.429 -21.503 1.00 70.81 400 LYS A N 1
ATOM 3180 C CA . LYS A 1 400 ? 20.446 2.089 -21.244 1.00 70.81 400 LYS A CA 1
ATOM 3181 C C . LYS A 1 400 ? 21.303 2.720 -22.316 1.00 70.81 400 LYS A C 1
ATOM 3183 O O . LYS A 1 400 ? 20.935 2.642 -23.482 1.00 70.81 400 LYS A O 1
ATOM 3188 N N . PHE A 1 401 ? 22.427 3.294 -21.909 1.00 71.19 401 PHE A N 1
ATOM 3189 C CA . PHE A 1 401 ? 23.489 3.710 -22.810 1.00 71.19 401 PHE A CA 1
ATOM 3190 C C . PHE A 1 401 ? 24.647 2.739 -22.692 1.00 71.19 401 PHE A C 1
ATOM 3192 O O . PHE A 1 401 ? 25.146 2.482 -21.598 1.00 71.19 401 PHE A O 1
ATOM 3199 N N . TYR A 1 402 ? 25.058 2.219 -23.833 1.00 69.75 402 TYR A N 1
ATOM 3200 C CA . TYR A 1 402 ? 26.253 1.425 -23.995 1.00 69.75 402 TYR A CA 1
ATOM 3201 C C . TYR A 1 402 ? 27.234 2.285 -24.767 1.00 69.75 402 TYR A C 1
ATOM 3203 O O . TYR A 1 402 ? 27.010 2.586 -25.937 1.00 69.75 402 TYR A O 1
ATOM 3211 N N . THR A 1 403 ? 28.289 2.711 -24.090 1.00 63.12 403 THR A N 1
ATOM 3212 C CA . THR A 1 403 ? 29.447 3.316 -24.735 1.00 63.12 403 THR A CA 1
ATOM 3213 C C . THR A 1 403 ? 30.483 2.222 -24.822 1.00 63.12 403 THR A C 1
ATOM 3215 O O . THR A 1 403 ? 31.061 1.857 -23.799 1.00 63.12 403 THR A O 1
ATOM 3218 N N . ASP A 1 404 ? 30.678 1.664 -26.011 1.00 59.75 404 ASP A N 1
ATOM 3219 C CA . ASP A 1 404 ? 31.660 0.601 -26.194 1.00 59.75 404 ASP A CA 1
ATOM 3220 C C . ASP A 1 404 ? 32.633 0.930 -27.327 1.00 59.75 404 ASP A C 1
ATOM 3222 O O . ASP A 1 404 ? 32.335 1.640 -28.298 1.00 59.75 404 ASP A O 1
ATOM 3226 N N . ILE A 1 405 ? 33.847 0.441 -27.128 1.00 54.12 405 ILE A N 1
ATOM 3227 C CA . ILE A 1 405 ? 34.973 0.559 -28.032 1.00 54.12 405 ILE A CA 1
ATOM 3228 C C . ILE A 1 405 ? 34.835 -0.615 -28.999 1.00 54.12 405 ILE A C 1
ATOM 3230 O O . ILE A 1 405 ? 35.048 -1.764 -28.617 1.00 54.12 405 ILE A O 1
ATOM 3234 N N . VAL A 1 406 ? 34.501 -0.351 -30.263 1.00 55.09 406 VAL A N 1
ATOM 3235 C CA . VAL A 1 406 ? 34.793 -1.336 -31.311 1.00 55.09 406 VAL A CA 1
ATOM 3236 C C . VAL A 1 406 ? 36.294 -1.267 -31.531 1.00 55.09 406 VAL A C 1
ATOM 3238 O O . VAL A 1 406 ? 36.783 -0.466 -32.328 1.00 55.09 406 VAL A O 1
ATOM 3241 N N . ASP A 1 407 ? 37.018 -2.022 -30.711 1.00 43.47 407 ASP A N 1
ATOM 3242 C CA . ASP A 1 407 ? 38.458 -1.906 -30.617 1.00 43.47 407 ASP A CA 1
ATOM 3243 C C . ASP A 1 407 ? 39.149 -2.527 -31.834 1.00 43.47 407 ASP A C 1
ATOM 3245 O O . ASP A 1 407 ? 38.936 -3.695 -32.166 1.00 43.47 407 ASP A O 1
ATOM 3249 N N . SER A 1 408 ? 39.983 -1.734 -32.504 1.00 41.19 408 SER A N 1
ATOM 3250 C CA . SER A 1 408 ? 40.815 -2.170 -33.623 1.00 41.19 408 SER A CA 1
ATOM 3251 C C . SER A 1 408 ? 42.079 -2.916 -33.186 1.00 41.19 408 SER A C 1
ATOM 3253 O O . SER A 1 408 ? 42.825 -3.348 -34.058 1.00 41.19 408 SER A O 1
ATOM 3255 N N . HIS A 1 409 ? 42.342 -3.094 -31.882 1.00 41.12 409 HIS A N 1
ATOM 3256 C CA . HIS A 1 409 ? 43.549 -3.788 -31.394 1.00 41.12 409 HIS A CA 1
ATOM 3257 C C . HIS A 1 409 ? 43.615 -5.295 -31.723 1.00 41.12 409 HIS A C 1
ATOM 3259 O O . HIS A 1 409 ? 44.615 -5.943 -31.421 1.00 41.12 409 HIS A O 1
ATOM 3265 N N . TYR A 1 410 ? 42.613 -5.878 -32.393 1.00 42.41 410 TYR A N 1
ATOM 3266 C CA . TYR A 1 410 ? 42.819 -7.165 -33.056 1.00 42.41 410 TYR A CA 1
ATOM 3267 C C . TYR A 1 410 ? 43.565 -6.948 -34.373 1.00 42.41 410 TYR A C 1
ATOM 3269 O O . TYR A 1 410 ? 42.953 -6.674 -35.405 1.00 42.41 410 TYR A O 1
ATOM 3277 N N . TYR A 1 411 ? 44.887 -7.137 -34.332 1.00 41.56 411 TYR A N 1
ATOM 3278 C CA . TYR A 1 411 ? 45.709 -7.399 -35.512 1.00 41.56 411 TYR A CA 1
ATOM 3279 C C . TYR A 1 411 ? 45.119 -8.601 -36.267 1.00 41.56 411 TYR A C 1
ATOM 3281 O O . TYR A 1 411 ? 45.355 -9.771 -35.946 1.00 41.56 411 TYR A O 1
ATOM 3289 N N . ALA A 1 412 ? 44.253 -8.319 -37.234 1.00 41.34 412 ALA A N 1
ATOM 3290 C CA . ALA A 1 412 ? 43.691 -9.340 -38.093 1.00 41.34 412 ALA A CA 1
ATOM 3291 C C . ALA A 1 412 ? 44.715 -9.701 -39.184 1.00 41.34 412 ALA A C 1
ATOM 3293 O O . ALA A 1 412 ? 45.473 -8.836 -39.620 1.00 41.34 412 ALA A O 1
ATOM 3294 N N . PRO A 1 413 ? 44.761 -10.972 -39.620 1.00 44.72 413 PRO A N 1
ATOM 3295 C CA . PRO A 1 413 ? 45.678 -11.412 -40.665 1.00 44.72 413 PRO A CA 1
ATOM 3296 C C . PRO A 1 413 ? 45.416 -10.681 -41.987 1.00 44.72 413 PRO A C 1
ATOM 3298 O O . PRO A 1 413 ? 44.305 -10.209 -42.236 1.00 44.72 413 PRO A O 1
ATOM 3301 N N . ASP A 1 414 ? 46.444 -10.621 -42.834 1.00 45.41 414 ASP A N 1
ATOM 3302 C CA . ASP A 1 414 ? 46.433 -9.853 -44.074 1.00 45.41 414 ASP A CA 1
ATOM 3303 C C . ASP A 1 414 ? 45.407 -10.386 -45.085 1.00 45.41 414 ASP A C 1
ATOM 3305 O O . ASP A 1 414 ? 45.568 -11.431 -45.733 1.00 45.41 414 ASP A O 1
ATOM 3309 N N . VAL A 1 415 ? 44.285 -9.677 -45.185 1.00 46.97 415 VAL A N 1
ATOM 3310 C CA . VAL A 1 415 ? 43.220 -9.973 -46.131 1.00 46.97 415 VAL A CA 1
ATOM 3311 C C . VAL A 1 415 ? 42.940 -8.714 -46.950 1.00 46.97 415 VAL A C 1
ATOM 3313 O O . VAL A 1 415 ? 42.524 -7.701 -46.403 1.00 46.97 415 VAL A O 1
ATOM 3316 N N . GLY A 1 416 ? 43.229 -8.751 -48.258 1.00 47.91 416 GLY A N 1
ATOM 3317 C CA . GLY A 1 416 ? 43.005 -7.623 -49.172 1.00 47.91 416 GLY A CA 1
ATOM 3318 C C . GLY A 1 416 ? 41.546 -7.153 -49.178 1.00 47.91 416 GLY A C 1
ATOM 3319 O O . GLY A 1 416 ? 40.672 -7.849 -48.672 1.00 47.91 416 GLY A O 1
ATOM 3320 N N . ASN A 1 417 ? 41.248 -5.982 -49.748 1.00 50.78 417 ASN A N 1
ATOM 3321 C CA . ASN A 1 417 ? 39.882 -5.442 -49.721 1.00 50.78 417 ASN A CA 1
ATOM 3322 C C . ASN A 1 417 ? 38.870 -6.430 -50.333 1.00 50.78 417 ASN A C 1
ATOM 3324 O O . ASN A 1 417 ? 39.143 -6.949 -51.417 1.00 50.78 417 ASN A O 1
ATOM 3328 N N . PRO A 1 418 ? 37.697 -6.645 -49.705 1.00 52.72 418 PRO A N 1
ATOM 3329 C CA . PRO A 1 418 ? 36.624 -7.389 -50.349 1.00 52.72 418 PRO A CA 1
ATOM 3330 C C . PRO A 1 418 ? 36.228 -6.694 -51.662 1.00 52.72 418 PRO A C 1
ATOM 3332 O O . PRO A 1 418 ? 36.386 -5.467 -51.768 1.00 52.72 418 PRO A O 1
ATOM 3335 N N . PRO A 1 419 ? 35.717 -7.439 -52.659 1.00 53.28 419 PRO A N 1
ATOM 3336 C CA . PRO A 1 419 ? 35.247 -6.856 -53.909 1.00 53.28 419 PRO A CA 1
ATOM 3337 C C . PRO A 1 419 ? 34.283 -5.701 -53.623 1.00 53.28 419 PRO A C 1
ATOM 3339 O O . PRO A 1 419 ? 33.375 -5.834 -52.800 1.00 53.28 419 PRO A O 1
ATOM 3342 N N . LYS A 1 420 ? 34.501 -4.547 -54.269 1.00 50.91 420 LYS A N 1
ATOM 3343 C CA . LYS A 1 420 ? 33.541 -3.437 -54.205 1.00 50.91 420 LYS A CA 1
ATOM 3344 C C . LYS A 1 420 ? 32.192 -3.947 -54.698 1.00 50.91 420 LYS A C 1
ATOM 3346 O O . LYS A 1 420 ? 32.156 -4.674 -55.687 1.00 50.91 420 LYS A O 1
ATOM 3351 N N . ASP A 1 421 ? 31.133 -3.545 -53.997 1.00 53.00 421 ASP A N 1
ATOM 3352 C CA . ASP A 1 421 ? 29.740 -3.877 -54.279 1.00 53.00 421 ASP A CA 1
ATOM 3353 C C . ASP A 1 421 ? 29.506 -3.992 -55.790 1.00 53.00 421 ASP A C 1
ATOM 3355 O O . ASP A 1 421 ? 29.652 -3.019 -56.532 1.00 53.00 421 ASP A O 1
ATOM 3359 N N . GLY A 1 422 ? 29.192 -5.202 -56.254 1.00 38.38 422 GLY A N 1
ATOM 3360 C CA . GLY A 1 422 ? 28.862 -5.462 -57.648 1.00 38.38 422 GLY A CA 1
ATOM 3361 C C . GLY A 1 422 ? 27.529 -4.816 -58.008 1.00 38.38 422 GLY A C 1
ATOM 3362 O O . GLY A 1 422 ? 26.509 -5.492 -58.098 1.00 38.38 422 GLY A O 1
ATOM 3363 N N . SER A 1 423 ? 27.515 -3.502 -58.214 1.00 36.50 423 SER A N 1
ATOM 3364 C CA . SER A 1 423 ? 26.538 -2.851 -59.076 1.00 36.50 423 SER A CA 1
ATOM 3365 C C . SER A 1 423 ? 27.083 -2.918 -60.498 1.00 36.50 423 SER A C 1
ATOM 3367 O O . SER A 1 423 ? 27.929 -2.115 -60.890 1.00 36.50 423 SER A O 1
ATOM 3369 N N . GLY A 1 424 ? 26.634 -3.923 -61.249 1.00 32.69 424 GLY A N 1
ATOM 3370 C CA . GLY A 1 424 ? 26.856 -3.991 -62.686 1.00 32.69 424 GLY A CA 1
ATOM 3371 C C . GLY A 1 424 ? 26.269 -2.765 -63.385 1.00 32.69 424 GLY A C 1
ATOM 3372 O O . GLY A 1 424 ? 25.165 -2.323 -63.075 1.00 32.69 424 GLY A O 1
ATOM 3373 N N . GLY A 1 425 ? 27.036 -2.240 -64.333 1.00 26.86 425 GLY A N 1
ATOM 3374 C CA . GLY A 1 425 ? 26.662 -1.135 -65.201 1.00 26.86 425 GLY A CA 1
ATOM 3375 C C . GLY A 1 425 ? 27.753 -0.904 -66.234 1.00 26.86 425 GLY A C 1
ATOM 3376 O O . GLY A 1 425 ? 28.447 0.104 -66.191 1.00 26.86 425 GLY A O 1
ATOM 3377 N N . SER A 1 426 ? 27.935 -1.879 -67.127 1.00 30.95 426 SER A N 1
ATOM 3378 C CA . SER A 1 426 ? 28.607 -1.652 -68.403 1.00 30.95 426 SER A CA 1
ATOM 3379 C C . SER A 1 426 ? 27.836 -0.569 -69.154 1.00 30.95 426 SER A C 1
ATOM 3381 O O . SER A 1 426 ? 26.658 -0.755 -69.446 1.00 30.95 426 SER A O 1
ATOM 3383 N N . ASN A 1 427 ? 28.490 0.547 -69.463 1.00 31.31 427 ASN A N 1
ATOM 3384 C CA . ASN A 1 427 ? 28.252 1.223 -70.726 1.00 31.31 427 ASN A CA 1
ATOM 3385 C C . ASN A 1 427 ? 29.575 1.773 -71.246 1.00 31.31 427 ASN A C 1
ATOM 3387 O O . ASN A 1 427 ? 30.199 2.664 -70.674 1.00 31.31 427 ASN A O 1
ATOM 3391 N N . ASN A 1 428 ? 29.988 1.143 -72.336 1.00 32.22 428 ASN A N 1
ATOM 3392 C CA . ASN A 1 428 ? 31.034 1.557 -73.240 1.00 32.22 428 ASN A CA 1
ATOM 3393 C C . ASN A 1 428 ? 30.671 2.927 -73.837 1.00 32.22 428 ASN A C 1
ATOM 3395 O O . ASN A 1 428 ? 29.530 3.145 -74.241 1.00 32.22 428 ASN A O 1
ATOM 3399 N N . GLY A 1 429 ? 31.636 3.838 -73.891 1.00 24.45 429 GLY A N 1
ATOM 3400 C CA . GLY A 1 429 ? 31.429 5.206 -74.358 1.00 24.45 429 GLY A CA 1
ATOM 3401 C C . GLY A 1 429 ? 32.720 6.005 -74.306 1.00 24.45 429 GLY A C 1
ATOM 3402 O O . GLY A 1 429 ? 32.825 6.992 -73.590 1.00 24.45 429 GLY A O 1
ATOM 3403 N N . ASN A 1 430 ? 33.720 5.519 -75.032 1.00 29.77 430 ASN A N 1
ATOM 3404 C CA . ASN A 1 430 ? 34.943 6.241 -75.334 1.00 29.77 430 ASN A CA 1
ATOM 3405 C C . ASN A 1 430 ? 34.606 7.492 -76.169 1.00 29.77 430 ASN A C 1
ATOM 3407 O O . ASN A 1 430 ? 34.044 7.354 -77.253 1.00 29.77 430 ASN A O 1
ATOM 3411 N N . ASN A 1 431 ? 34.957 8.687 -75.689 1.00 26.95 431 ASN A N 1
ATOM 3412 C CA . ASN A 1 431 ? 35.507 9.740 -76.543 1.00 26.95 431 ASN A CA 1
ATOM 3413 C C . ASN A 1 431 ? 36.213 10.825 -75.714 1.00 26.95 431 ASN A C 1
ATOM 3415 O O . ASN A 1 431 ? 35.624 11.454 -74.836 1.00 26.95 431 ASN A O 1
ATOM 3419 N N . ASN A 1 432 ? 37.487 11.032 -76.059 1.00 29.77 432 ASN A N 1
ATOM 3420 C CA . ASN A 1 432 ? 38.279 12.252 -75.869 1.00 29.77 432 ASN A CA 1
ATOM 3421 C C . ASN A 1 432 ? 37.427 13.509 -76.182 1.00 29.77 432 ASN A C 1
ATOM 3423 O O . ASN A 1 432 ? 36.555 13.453 -77.041 1.00 29.77 432 ASN A O 1
ATOM 3427 N N . ASN A 1 433 ? 37.637 14.699 -75.619 1.00 28.67 433 ASN A N 1
ATOM 3428 C CA . ASN A 1 433 ? 38.899 15.423 -75.533 1.00 28.67 433 ASN A CA 1
ATOM 3429 C C . ASN A 1 433 ? 38.696 16.704 -74.688 1.00 28.67 433 ASN A C 1
ATOM 3431 O O . ASN A 1 433 ? 37.671 17.361 -74.817 1.00 28.67 433 ASN A O 1
ATOM 3435 N N . ASN A 1 434 ? 39.729 17.058 -73.925 1.00 30.33 434 ASN A N 1
ATOM 3436 C CA . ASN A 1 434 ? 40.297 18.395 -73.702 1.00 30.33 434 ASN A CA 1
ATOM 3437 C C . ASN A 1 434 ? 39.426 19.618 -73.308 1.00 30.33 434 ASN A C 1
ATOM 3439 O O . ASN A 1 434 ? 38.610 20.107 -74.081 1.00 30.33 434 ASN A O 1
ATOM 3443 N N . GLY A 1 435 ? 39.844 20.262 -72.209 1.00 25.34 435 GLY A N 1
ATOM 3444 C CA . GLY A 1 435 ? 39.933 21.725 -72.132 1.00 25.34 435 GLY A CA 1
ATOM 3445 C C . GLY A 1 435 ? 38.944 22.438 -71.209 1.00 25.34 435 GLY A C 1
ATOM 3446 O O . GLY A 1 435 ? 37.749 22.180 -71.228 1.00 25.34 435 GLY A O 1
ATOM 3447 N N . GLY A 1 436 ? 39.457 23.434 -70.482 1.00 25.72 436 GLY A N 1
ATOM 3448 C CA . GLY A 1 436 ? 38.676 24.639 -70.199 1.00 25.72 436 GLY A CA 1
ATOM 3449 C C . GLY A 1 436 ? 38.420 24.942 -68.733 1.00 25.72 436 GLY A C 1
ATOM 3450 O O . GLY A 1 436 ? 37.486 24.445 -68.122 1.00 25.72 436 GLY A O 1
ATOM 3451 N N . ASN A 1 437 ? 39.253 25.830 -68.209 1.00 28.81 437 ASN A N 1
ATOM 3452 C CA . ASN A 1 437 ? 39.090 26.536 -66.951 1.00 28.81 437 ASN A CA 1
ATOM 3453 C C . ASN A 1 437 ? 37.948 27.577 -67.035 1.00 28.81 437 ASN A C 1
ATOM 3455 O O . ASN A 1 437 ? 37.691 28.110 -68.110 1.00 28.81 437 ASN A O 1
ATOM 3459 N N . ASN A 1 438 ? 37.424 27.955 -65.863 1.00 31.61 438 ASN A N 1
ATOM 3460 C CA . ASN A 1 438 ? 36.682 29.182 -65.524 1.00 31.61 438 ASN A CA 1
ATOM 3461 C C . ASN A 1 438 ? 35.274 29.454 -66.092 1.00 31.61 438 ASN A C 1
ATOM 3463 O O . ASN A 1 438 ? 35.074 29.628 -67.285 1.00 31.61 438 ASN A O 1
ATOM 3467 N N . GLY A 1 439 ? 34.388 29.798 -65.148 1.00 25.38 439 GLY A N 1
ATOM 3468 C CA . GLY A 1 439 ? 33.738 31.109 -65.179 1.00 25.38 439 GLY A CA 1
ATOM 3469 C C . GLY A 1 439 ? 32.244 31.125 -65.483 1.00 25.38 439 GLY A C 1
ATOM 3470 O O . GLY A 1 439 ? 31.825 30.772 -66.573 1.00 25.38 439 GLY A O 1
ATOM 3471 N N . GLY A 1 440 ? 31.495 31.692 -64.536 1.00 26.17 440 GLY A N 1
ATOM 3472 C CA . GLY A 1 440 ? 30.501 32.705 -64.880 1.00 26.17 440 GLY A CA 1
ATOM 3473 C C . GLY A 1 440 ? 29.075 32.237 -65.150 1.00 26.17 440 GLY A C 1
ATOM 3474 O O . GLY A 1 440 ? 28.807 31.392 -65.990 1.00 26.17 440 GLY A O 1
ATOM 3475 N N . ASP A 1 441 ? 28.175 32.933 -64.463 1.00 30.08 441 ASP A N 1
ATOM 3476 C CA . ASP A 1 441 ? 26.886 33.385 -64.980 1.00 30.08 441 ASP A CA 1
ATOM 3477 C C . ASP A 1 441 ? 25.688 32.428 -64.925 1.00 30.08 441 ASP A C 1
ATOM 3479 O O . ASP A 1 441 ? 25.344 31.675 -65.832 1.00 30.08 441 ASP A O 1
ATOM 3483 N N . LYS A 1 442 ? 24.934 32.619 -63.834 1.00 35.94 442 LYS A N 1
ATOM 3484 C CA . LYS A 1 442 ? 23.467 32.616 -63.879 1.00 35.94 442 LYS A CA 1
ATOM 3485 C C . LYS A 1 442 ? 22.969 33.658 -64.887 1.00 35.94 442 LYS A C 1
ATOM 3487 O O . LYS A 1 442 ? 23.488 34.774 -64.896 1.00 35.94 442 LYS A O 1
ATOM 3492 N N . PRO A 1 443 ? 21.812 33.391 -65.508 1.00 39.84 443 PRO A N 1
ATOM 3493 C CA . PRO A 1 443 ? 20.844 34.459 -65.717 1.00 39.84 443 PRO A CA 1
ATOM 3494 C C . PRO A 1 443 ? 19.424 34.103 -65.242 1.00 39.84 443 PRO A C 1
ATOM 3496 O O . PRO A 1 443 ? 18.881 33.046 -65.537 1.00 39.84 443 PRO A O 1
ATOM 3499 N N . ASN A 1 444 ? 18.885 35.057 -64.477 1.00 30.86 444 ASN A N 1
ATOM 3500 C CA . ASN A 1 444 ? 17.589 35.738 -64.582 1.00 30.86 444 ASN A CA 1
ATOM 3501 C C . ASN A 1 444 ? 16.240 35.024 -64.785 1.00 30.86 444 ASN A C 1
ATOM 3503 O O . ASN A 1 444 ? 16.041 34.216 -65.682 1.00 30.86 444 ASN A O 1
ATOM 3507 N N . GLY A 1 445 ? 15.270 35.607 -64.063 1.00 26.31 445 GLY A N 1
ATOM 3508 C CA . GLY A 1 445 ? 13.848 35.725 -64.407 1.00 26.31 445 GLY A CA 1
ATOM 3509 C C . GLY A 1 445 ? 12.954 35.044 -63.370 1.00 26.31 445 GLY A C 1
ATOM 3510 O O . GLY A 1 445 ? 13.069 33.843 -63.182 1.00 26.31 445 GLY A O 1
ATOM 3511 N N . GLY A 1 446 ? 12.055 35.696 -62.637 1.00 26.66 446 GLY A N 1
ATOM 3512 C CA . GLY A 1 446 ? 11.511 37.050 -62.688 1.00 26.66 446 GLY A CA 1
ATOM 3513 C C . GLY A 1 446 ? 10.120 37.028 -62.030 1.00 26.66 446 GLY A C 1
ATOM 3514 O O . GLY A 1 446 ? 9.457 35.996 -62.069 1.00 26.66 446 GLY A O 1
ATOM 3515 N N . ASP A 1 447 ? 9.729 38.175 -61.466 1.00 29.23 447 ASP A N 1
ATOM 3516 C CA . ASP A 1 447 ? 8.363 38.625 -61.131 1.00 29.23 447 ASP A CA 1
ATOM 3517 C C . ASP A 1 447 ? 7.586 37.995 -59.954 1.00 29.23 447 ASP A C 1
ATOM 3519 O O . ASP A 1 447 ? 7.600 36.791 -59.739 1.00 29.23 447 ASP A O 1
ATOM 3523 N N . SER A 1 448 ? 6.791 38.728 -59.162 1.00 31.89 448 SER A N 1
ATOM 3524 C CA . SER A 1 448 ? 6.606 40.170 -58.892 1.00 31.89 448 SER A CA 1
ATOM 3525 C C . SER A 1 448 ? 5.518 40.312 -57.799 1.00 31.89 448 SER A C 1
ATOM 3527 O O . SER A 1 448 ? 4.744 39.382 -57.570 1.00 31.89 448 SER A O 1
ATOM 3529 N N . ASN A 1 449 ? 5.462 41.495 -57.165 1.00 31.16 449 ASN A N 1
ATOM 3530 C CA . ASN A 1 449 ? 4.302 42.166 -56.528 1.00 31.16 449 ASN A CA 1
ATOM 3531 C C . ASN A 1 449 ? 4.441 42.560 -55.041 1.00 31.16 449 ASN A C 1
ATOM 3533 O O . ASN A 1 449 ? 4.122 41.821 -54.115 1.00 31.16 449 ASN A O 1
ATOM 3537 N N . ASN A 1 450 ? 4.857 43.821 -54.876 1.00 32.12 450 ASN A N 1
ATOM 3538 C CA . ASN A 1 450 ? 4.473 44.776 -53.824 1.00 32.12 450 ASN A CA 1
ATOM 3539 C C . ASN A 1 450 ? 3.113 45.419 -54.235 1.00 32.12 450 ASN A C 1
ATOM 3541 O O . ASN A 1 450 ? 2.786 45.316 -55.422 1.00 32.12 450 ASN A O 1
ATOM 3545 N N . PRO A 1 451 ? 2.305 46.073 -53.367 1.00 44.12 451 PRO A N 1
ATOM 3546 C CA . PRO A 1 451 ? 2.620 47.358 -52.701 1.00 44.12 451 PRO A CA 1
ATOM 3547 C C . PRO A 1 451 ? 2.130 47.381 -51.229 1.00 44.12 451 PRO A C 1
ATOM 3549 O O . PRO A 1 451 ? 1.336 46.544 -50.827 1.00 44.12 451 PRO A O 1
ATOM 3552 N N . GLY A 1 452 ? 2.474 48.279 -50.309 1.00 26.11 452 GLY A N 1
ATOM 3553 C CA . GLY A 1 452 ? 3.136 49.580 -50.276 1.00 26.11 452 GLY A CA 1
ATOM 3554 C C . GLY A 1 452 ? 2.723 50.249 -48.944 1.00 26.11 452 GLY A C 1
ATOM 3555 O O . GLY A 1 452 ? 1.692 49.882 -48.383 1.00 26.11 452 GLY A O 1
ATOM 3556 N N . GLY A 1 453 ? 3.491 51.220 -48.427 1.00 25.67 453 GLY A N 1
ATOM 3557 C CA . GLY A 1 453 ? 2.992 52.119 -47.367 1.00 25.67 453 GLY A CA 1
ATOM 3558 C C . GLY A 1 453 ? 3.984 52.580 -46.290 1.00 25.67 453 GLY A C 1
ATOM 3559 O O . GLY A 1 453 ? 4.002 52.029 -45.202 1.00 25.67 453 GLY A O 1
ATOM 3560 N N . ASN A 1 454 ? 4.758 53.619 -46.619 1.00 29.08 454 ASN A N 1
ATOM 3561 C CA . ASN A 1 454 ? 5.173 54.783 -45.810 1.00 29.08 454 ASN A CA 1
ATOM 3562 C C . ASN A 1 454 ? 5.266 54.738 -44.261 1.00 29.08 454 ASN A C 1
ATOM 3564 O O . ASN A 1 454 ? 4.264 54.568 -43.578 1.00 29.08 454 ASN A O 1
ATOM 3568 N N . GLY A 1 455 ? 6.391 55.265 -43.743 1.00 26.52 455 GLY A N 1
ATOM 3569 C CA . GLY A 1 455 ? 6.327 56.506 -42.944 1.00 26.52 455 GLY A CA 1
ATOM 3570 C C . GLY A 1 455 ? 6.967 56.546 -41.541 1.00 26.52 455 GLY A C 1
ATOM 3571 O O . GLY A 1 455 ? 6.342 56.161 -40.567 1.00 26.52 455 GLY A O 1
ATOM 3572 N N . ASN A 1 456 ? 8.139 57.190 -41.469 1.00 28.69 456 ASN A N 1
ATOM 3573 C CA . ASN A 1 456 ? 8.666 58.097 -40.425 1.00 28.69 456 ASN A CA 1
ATOM 3574 C C . ASN A 1 456 ? 8.987 57.672 -38.965 1.00 28.69 456 ASN A C 1
ATOM 3576 O O . ASN A 1 456 ? 8.137 57.460 -38.112 1.00 28.69 456 ASN A O 1
ATOM 3580 N N . ASN A 1 457 ? 10.297 57.767 -38.705 1.00 31.78 457 ASN A N 1
ATOM 3581 C CA . ASN A 1 457 ? 11.075 58.283 -37.563 1.00 31.78 457 ASN A CA 1
ATOM 3582 C C . ASN A 1 457 ? 10.356 59.038 -36.407 1.00 31.78 457 ASN A C 1
ATOM 3584 O O . ASN A 1 457 ? 9.634 59.998 -36.676 1.00 31.78 457 ASN A O 1
ATOM 3588 N N . SER A 1 458 ? 10.706 58.728 -35.138 1.00 32.09 458 SER A N 1
ATOM 3589 C CA . SER A 1 458 ? 11.326 59.641 -34.127 1.00 32.09 458 SER A CA 1
ATOM 3590 C C . SER A 1 458 ? 11.222 59.148 -32.658 1.00 32.09 458 SER A C 1
ATOM 3592 O O . SER A 1 458 ? 10.136 58.860 -32.174 1.00 32.09 458 SER A O 1
ATOM 3594 N N . ASN A 1 459 ? 12.372 59.141 -31.963 1.00 29.70 459 ASN A N 1
ATOM 3595 C CA . ASN A 1 459 ? 12.671 59.416 -30.534 1.00 29.70 459 ASN A CA 1
ATOM 3596 C C . ASN A 1 459 ? 11.708 59.058 -29.373 1.00 29.70 459 ASN A C 1
ATOM 3598 O O . ASN A 1 459 ? 10.668 59.685 -29.211 1.00 29.70 459 ASN A O 1
ATOM 3602 N N . ASN A 1 460 ? 12.197 58.227 -28.434 1.00 31.09 460 ASN A N 1
ATOM 3603 C CA . ASN A 1 460 ? 12.521 58.512 -27.004 1.00 31.09 460 ASN A CA 1
ATOM 3604 C C . ASN A 1 460 ? 12.901 57.156 -26.349 1.00 31.09 460 ASN A C 1
ATOM 3606 O O . ASN A 1 460 ? 12.203 56.176 -26.565 1.00 31.09 460 ASN A O 1
ATOM 3610 N N . GLY A 1 461 ? 14.005 56.935 -25.628 1.00 25.47 461 GLY A N 1
ATOM 3611 C CA . GLY A 1 461 ? 14.571 57.716 -24.528 1.00 25.47 461 GLY A CA 1
ATOM 3612 C C . GLY A 1 461 ? 14.127 57.093 -23.192 1.00 25.47 461 GLY A C 1
ATOM 3613 O O . GLY A 1 461 ? 13.001 57.329 -22.773 1.00 25.47 461 GLY A O 1
ATOM 3614 N N . GLY A 1 462 ? 14.971 56.288 -22.525 1.00 25.59 462 GLY A N 1
ATOM 3615 C CA . GLY A 1 462 ? 14.618 55.710 -21.216 1.00 25.59 462 GLY A CA 1
ATOM 3616 C C . GLY A 1 462 ? 15.593 54.673 -20.650 1.00 25.59 462 GLY A C 1
ATOM 3617 O O . GLY A 1 462 ? 15.465 53.485 -20.900 1.00 25.59 462 GLY A O 1
ATOM 3618 N N . ASN A 1 463 ? 16.558 55.168 -19.882 1.00 28.44 463 ASN A N 1
ATOM 3619 C CA . ASN A 1 463 ? 17.667 54.507 -19.190 1.00 28.44 463 ASN A CA 1
ATOM 3620 C C . ASN A 1 463 ? 17.220 53.710 -17.932 1.00 28.44 463 ASN A C 1
ATOM 3622 O O . ASN A 1 463 ? 16.212 54.071 -17.328 1.00 28.44 463 ASN A O 1
ATOM 3626 N N . GLY A 1 464 ? 17.984 52.699 -17.477 1.00 26.05 464 GLY A N 1
ATOM 3627 C CA . GLY A 1 464 ? 17.651 51.963 -16.238 1.00 26.05 464 GLY A CA 1
ATOM 3628 C C . GLY A 1 464 ? 18.549 50.781 -15.829 1.00 26.05 464 GLY A C 1
ATOM 3629 O O . GLY A 1 464 ? 18.107 49.642 -15.849 1.00 26.05 464 GLY A O 1
ATOM 3630 N N . ASN A 1 465 ? 19.793 51.095 -15.460 1.00 27.28 465 ASN A N 1
ATOM 3631 C CA . ASN A 1 465 ? 20.824 50.378 -14.679 1.00 27.28 465 ASN A CA 1
ATOM 3632 C C . ASN A 1 465 ? 20.615 48.979 -14.033 1.00 27.28 465 ASN A C 1
ATOM 3634 O O . ASN A 1 465 ? 19.648 48.692 -13.335 1.00 27.28 465 ASN A O 1
ATOM 3638 N N . ASN A 1 466 ? 21.723 48.222 -14.107 1.00 31.73 466 ASN A N 1
ATOM 3639 C CA . ASN A 1 466 ? 22.198 47.150 -13.217 1.00 31.73 466 ASN A CA 1
ATOM 3640 C C . ASN A 1 466 ? 22.192 47.532 -11.718 1.00 31.73 466 ASN A C 1
ATOM 3642 O O . ASN A 1 466 ? 22.548 48.663 -11.396 1.00 31.73 466 ASN A O 1
ATOM 3646 N N . ASN A 1 467 ? 21.958 46.571 -10.805 1.00 28.91 467 ASN A N 1
ATOM 3647 C CA . ASN A 1 467 ? 22.996 45.937 -9.956 1.00 28.91 467 ASN A CA 1
ATOM 3648 C C . ASN A 1 467 ? 22.396 45.052 -8.826 1.00 28.91 467 ASN A C 1
ATOM 3650 O O . ASN A 1 467 ? 21.479 45.475 -8.134 1.00 28.91 467 ASN A O 1
ATOM 3654 N N . GLY A 1 468 ? 23.002 43.873 -8.612 1.00 24.14 468 GLY A N 1
ATOM 3655 C CA . GLY A 1 468 ? 23.225 43.210 -7.312 1.00 24.14 468 GLY A CA 1
ATOM 3656 C C . GLY A 1 468 ? 22.057 42.612 -6.507 1.00 24.14 468 GLY A C 1
ATOM 3657 O O . GLY A 1 468 ? 21.268 43.339 -5.923 1.00 24.14 468 GLY A O 1
ATOM 3658 N N . ASN A 1 469 ? 22.081 41.289 -6.273 1.00 25.77 469 ASN A N 1
ATOM 3659 C CA . ASN A 1 469 ? 22.481 40.807 -4.941 1.00 25.77 469 ASN A CA 1
ATOM 3660 C C . ASN A 1 469 ? 22.794 39.301 -4.894 1.00 25.77 469 ASN A C 1
ATOM 3662 O O . ASN A 1 469 ? 21.972 38.454 -5.236 1.00 25.77 469 ASN A O 1
ATOM 3666 N N . ASN A 1 470 ? 23.997 39.004 -4.406 1.00 32.94 470 ASN A N 1
ATOM 3667 C CA . ASN A 1 470 ? 24.443 37.707 -3.919 1.00 32.94 470 ASN A CA 1
ATOM 3668 C C . ASN A 1 470 ? 24.162 37.680 -2.408 1.00 32.94 470 ASN A C 1
ATOM 3670 O O . ASN A 1 470 ? 24.579 38.592 -1.698 1.00 32.94 470 ASN A O 1
ATOM 3674 N N . GLY A 1 471 ? 23.441 36.672 -1.921 1.00 25.53 471 GLY A N 1
ATOM 3675 C CA . GLY A 1 471 ? 23.004 36.587 -0.528 1.00 25.53 471 GLY A CA 1
ATOM 3676 C C . GLY A 1 471 ? 22.914 35.141 -0.067 1.00 25.53 471 GLY A C 1
ATOM 3677 O O . GLY A 1 471 ? 21.871 34.507 -0.170 1.00 25.53 471 GLY A O 1
ATOM 3678 N N . ASN A 1 472 ? 24.042 34.639 0.422 1.00 27.02 472 ASN A N 1
ATOM 3679 C CA . ASN A 1 472 ? 24.184 33.395 1.163 1.00 27.02 472 ASN A CA 1
ATOM 3680 C C . ASN A 1 472 ? 23.595 33.568 2.578 1.00 27.02 472 ASN A C 1
ATOM 3682 O O . ASN A 1 472 ? 24.038 34.454 3.308 1.00 27.02 472 ASN A O 1
ATOM 3686 N N . SER A 1 473 ? 22.659 32.712 2.998 1.00 25.86 473 SER A N 1
ATOM 3687 C CA . SER A 1 473 ? 22.452 32.421 4.421 1.00 25.86 473 SER A CA 1
ATOM 3688 C C . SER A 1 473 ? 22.068 30.953 4.627 1.00 25.86 473 SER A C 1
ATOM 3690 O O . SER A 1 473 ? 21.245 30.375 3.919 1.00 25.86 473 SER A O 1
ATOM 3692 N N . ASN A 1 474 ? 22.767 30.347 5.581 1.00 24.75 474 ASN A N 1
ATOM 3693 C CA . ASN A 1 474 ? 22.728 28.943 5.964 1.00 24.75 474 ASN A CA 1
ATOM 3694 C C . ASN A 1 474 ? 21.808 28.730 7.183 1.00 24.75 474 ASN A C 1
ATOM 3696 O O . ASN A 1 474 ? 21.602 29.655 7.966 1.00 24.75 474 ASN A O 1
ATOM 3700 N N . ASN A 1 475 ? 21.456 27.451 7.397 1.00 25.95 475 ASN A N 1
ATOM 3701 C CA . ASN A 1 475 ? 20.888 26.800 8.598 1.00 25.95 475 ASN A CA 1
ATOM 3702 C C . ASN A 1 475 ? 19.368 26.932 8.839 1.00 25.95 475 ASN A C 1
ATOM 3704 O O . ASN A 1 475 ? 18.812 28.012 8.750 1.00 25.95 475 ASN A O 1
ATOM 3708 N N . SER A 1 476 ? 18.603 25.909 9.245 1.00 26.16 476 SER A N 1
ATOM 3709 C CA . SER A 1 476 ? 18.830 24.480 9.543 1.00 26.16 476 SER A CA 1
ATOM 3710 C C . SER A 1 476 ? 17.447 23.799 9.631 1.00 26.16 476 SER A C 1
ATOM 3712 O O . SER A 1 476 ? 16.493 24.444 10.062 1.00 26.16 476 SER A O 1
ATOM 3714 N N . GLY A 1 477 ? 17.305 22.522 9.256 1.00 22.48 477 GLY A N 1
ATOM 3715 C CA . GLY A 1 477 ? 16.032 21.803 9.425 1.00 22.48 477 GLY A CA 1
ATOM 3716 C C . GLY A 1 477 ? 15.954 20.484 8.661 1.00 22.48 477 GLY A C 1
ATOM 3717 O O . GLY A 1 477 ? 15.617 20.445 7.487 1.00 22.48 477 GLY A O 1
ATOM 3718 N N . ASN A 1 478 ? 16.300 19.408 9.354 1.00 28.78 478 ASN A N 1
ATOM 3719 C CA . ASN A 1 478 ? 16.488 18.040 8.883 1.00 28.78 478 ASN A CA 1
ATOM 3720 C C . ASN A 1 478 ? 15.226 17.416 8.232 1.00 28.78 478 ASN A C 1
ATOM 3722 O O . ASN A 1 478 ? 14.181 17.319 8.871 1.00 28.78 478 ASN A O 1
ATOM 3726 N N . GLY A 1 479 ? 15.343 16.926 6.993 1.00 23.22 479 GLY A N 1
ATOM 3727 C CA . GLY A 1 479 ? 14.302 16.169 6.289 1.00 23.22 479 GLY A CA 1
ATOM 3728 C C . GLY A 1 479 ? 14.859 15.552 5.006 1.00 23.22 479 GLY A C 1
ATOM 3729 O O . GLY A 1 479 ? 15.016 16.240 4.002 1.00 23.22 479 GLY A O 1
ATOM 3730 N N . GLY A 1 480 ? 15.222 14.269 5.061 1.00 26.84 480 GLY A N 1
ATOM 3731 C CA . GLY A 1 480 ? 15.964 13.557 4.018 1.00 26.84 480 GLY A CA 1
ATOM 3732 C C . GLY A 1 480 ? 15.324 13.623 2.629 1.00 26.84 480 GLY A C 1
ATOM 3733 O O . GLY A 1 480 ? 14.378 12.900 2.331 1.00 26.84 480 GLY A O 1
ATOM 3734 N N . HIS A 1 481 ? 15.906 14.447 1.761 1.00 26.86 481 HIS A N 1
ATOM 3735 C CA . HIS A 1 481 ? 15.701 14.426 0.319 1.00 26.86 481 HIS A CA 1
ATOM 3736 C C . HIS A 1 481 ? 16.929 13.765 -0.314 1.00 26.86 481 HIS A C 1
ATOM 3738 O O . HIS A 1 481 ? 18.012 14.346 -0.344 1.00 26.86 481 HIS A O 1
ATOM 3744 N N . SER A 1 482 ? 16.781 12.543 -0.825 1.00 25.16 482 SER A N 1
ATOM 3745 C CA . SER A 1 482 ? 17.780 11.935 -1.702 1.00 25.16 482 SER A CA 1
ATOM 3746 C C . SER A 1 482 ? 17.715 12.616 -3.071 1.00 25.16 482 SER A C 1
ATOM 3748 O O . SER A 1 482 ? 17.008 12.192 -3.986 1.00 25.16 482 SER A O 1
ATOM 3750 N N . SER A 1 483 ? 18.451 13.716 -3.217 1.00 26.83 483 SER A N 1
ATOM 3751 C CA . SER A 1 483 ? 18.740 14.354 -4.501 1.00 26.83 483 SER A CA 1
ATOM 3752 C C . SER A 1 483 ? 19.698 13.481 -5.320 1.00 26.83 483 SER A C 1
ATOM 3754 O O . SER A 1 483 ? 20.880 13.765 -5.475 1.00 26.83 483 SER A O 1
ATOM 3756 N N . ILE A 1 484 ? 19.178 12.387 -5.877 1.00 30.31 484 ILE A N 1
ATOM 3757 C CA . ILE A 1 484 ? 19.804 11.707 -7.014 1.00 30.31 484 ILE A CA 1
ATOM 3758 C C . ILE A 1 484 ? 19.205 12.343 -8.265 1.00 30.31 484 ILE A C 1
ATOM 3760 O O . ILE A 1 484 ? 18.078 12.036 -8.657 1.00 30.31 484 ILE A O 1
ATOM 3764 N N . GLY A 1 485 ? 19.935 13.284 -8.858 1.00 33.34 485 GLY A N 1
ATOM 3765 C CA . GLY A 1 485 ? 19.461 13.989 -10.047 1.00 33.34 485 GLY A CA 1
ATOM 3766 C C . GLY A 1 485 ? 20.478 14.896 -10.718 1.00 33.34 485 GLY A C 1
ATOM 3767 O O . GLY A 1 485 ? 20.444 14.975 -11.937 1.00 33.34 485 GLY A O 1
ATOM 3768 N N . ASP A 1 486 ? 21.412 15.478 -9.966 1.00 33.50 486 ASP A N 1
ATOM 3769 C CA . ASP A 1 486 ? 22.423 16.383 -10.512 1.00 33.50 486 ASP A CA 1
ATOM 3770 C C . ASP A 1 486 ? 23.814 15.976 -10.028 1.00 33.50 486 ASP A C 1
ATOM 3772 O O . ASP A 1 486 ? 24.302 16.464 -9.013 1.00 33.50 486 ASP A O 1
ATOM 3776 N N . LYS A 1 487 ? 24.451 15.058 -10.755 1.00 27.17 487 LYS A N 1
ATOM 3777 C CA . LYS A 1 487 ? 25.908 15.044 -10.899 1.00 27.17 487 LYS A CA 1
ATOM 3778 C C . LYS A 1 487 ? 26.241 14.613 -12.317 1.00 27.17 487 LYS A C 1
ATOM 3780 O O . LYS A 1 487 ? 26.056 13.459 -12.699 1.00 27.17 487 LYS A O 1
ATOM 3785 N N . GLU A 1 488 ? 26.735 15.575 -13.083 1.00 32.28 488 GLU A N 1
ATOM 3786 C CA . GLU A 1 488 ? 27.767 15.312 -14.074 1.00 32.28 488 GLU A CA 1
ATOM 3787 C C . GLU A 1 488 ? 28.817 14.372 -13.448 1.00 32.28 488 GLU A C 1
ATOM 3789 O O . GLU A 1 488 ? 29.234 14.599 -12.313 1.00 32.28 488 GLU A O 1
ATOM 3794 N N . ASN A 1 489 ? 29.185 13.314 -14.177 1.00 30.58 489 ASN A N 1
ATOM 3795 C CA . ASN A 1 489 ? 30.090 12.198 -13.840 1.00 30.58 489 ASN A CA 1
ATOM 3796 C C . ASN A 1 489 ? 29.388 10.853 -13.627 1.00 30.58 489 ASN A C 1
ATOM 3798 O O . ASN A 1 489 ? 29.060 10.440 -12.516 1.00 30.58 489 ASN A O 1
ATOM 3802 N N . SER A 1 490 ? 29.287 10.098 -14.723 1.00 27.28 490 SER A N 1
ATOM 3803 C CA . SER A 1 490 ? 29.375 8.639 -14.627 1.00 27.28 490 SER A CA 1
ATOM 3804 C C . SER A 1 490 ? 30.819 8.265 -14.250 1.00 27.28 490 SER A C 1
ATOM 3806 O O . SER A 1 490 ? 31.742 8.890 -14.777 1.00 27.28 490 SER A O 1
ATOM 3808 N N . PRO A 1 491 ? 31.055 7.281 -13.364 1.00 23.70 491 PRO A N 1
ATOM 3809 C CA . PRO A 1 491 ? 32.404 6.829 -13.047 1.00 23.70 491 PRO A CA 1
ATOM 3810 C C . PRO A 1 491 ? 33.027 6.188 -14.292 1.00 23.70 491 PRO A C 1
ATOM 3812 O O . PRO A 1 491 ? 32.640 5.098 -14.707 1.00 23.70 491 PRO A O 1
ATOM 3815 N N . MET A 1 492 ? 33.987 6.880 -14.902 1.00 23.70 492 MET A N 1
ATOM 3816 C CA . MET A 1 492 ? 34.882 6.298 -15.895 1.00 23.70 492 MET A CA 1
ATOM 3817 C C . MET A 1 492 ? 36.010 5.594 -15.143 1.00 23.70 492 MET A C 1
ATOM 3819 O O . MET A 1 492 ? 36.852 6.246 -14.527 1.00 23.70 492 MET A O 1
ATOM 3823 N N . ILE A 1 493 ? 36.024 4.264 -15.167 1.00 22.61 493 ILE A N 1
ATOM 3824 C CA . ILE A 1 493 ? 37.197 3.497 -14.743 1.00 22.61 493 ILE A CA 1
ATOM 3825 C C . ILE A 1 493 ? 38.261 3.673 -15.837 1.00 22.61 493 ILE A C 1
ATOM 3827 O O . ILE A 1 493 ? 38.044 3.280 -16.983 1.00 22.61 493 ILE A O 1
ATOM 3831 N N . HIS A 1 494 ? 39.385 4.300 -15.481 1.00 23.33 494 HIS A N 1
ATOM 3832 C CA . HIS A 1 494 ? 40.587 4.371 -16.312 1.00 23.33 494 HIS A CA 1
ATOM 3833 C C . HIS A 1 494 ? 41.257 2.996 -16.354 1.00 23.33 494 HIS A C 1
ATOM 3835 O O . HIS A 1 494 ? 41.627 2.453 -15.316 1.00 23.33 494 HIS A O 1
ATOM 3841 N N . ILE A 1 495 ? 41.425 2.458 -17.559 1.00 23.41 495 ILE A N 1
ATOM 3842 C CA . ILE A 1 495 ? 42.399 1.410 -17.860 1.00 23.41 495 ILE A CA 1
ATOM 3843 C C . ILE A 1 495 ? 43.093 1.868 -19.145 1.00 23.41 495 ILE A C 1
ATOM 3845 O O . ILE A 1 495 ? 42.493 1.840 -20.223 1.00 23.41 495 ILE A O 1
ATOM 3849 N N . GLU A 1 496 ? 44.317 2.370 -19.003 1.00 22.56 496 GLU A N 1
ATOM 3850 C CA . GLU A 1 496 ? 45.257 2.547 -20.109 1.00 22.56 496 GLU A CA 1
ATOM 3851 C C . GLU A 1 496 ? 45.976 1.214 -20.316 1.00 22.56 496 GLU A C 1
ATOM 3853 O O . GLU A 1 496 ? 46.484 0.620 -19.365 1.00 22.56 496 GLU A O 1
ATOM 3858 N N . ILE A 1 497 ? 45.970 0.715 -21.549 1.00 24.25 497 ILE A N 1
ATOM 3859 C CA . ILE A 1 497 ? 46.846 -0.375 -21.970 1.00 24.25 497 ILE A CA 1
ATOM 3860 C C . ILE A 1 497 ? 47.584 0.159 -23.186 1.00 24.25 497 ILE A C 1
ATOM 3862 O O . ILE A 1 497 ? 46.982 0.338 -24.245 1.00 24.25 497 ILE A O 1
ATOM 3866 N N . ASP A 1 498 ? 48.872 0.427 -23.012 1.00 27.19 498 ASP A N 1
ATOM 3867 C CA . ASP A 1 498 ? 49.789 0.586 -24.128 1.00 27.19 498 ASP A CA 1
ATOM 3868 C C . ASP A 1 498 ? 50.003 -0.786 -24.768 1.00 27.19 498 ASP A C 1
ATOM 3870 O O . ASP A 1 498 ? 50.410 -1.738 -24.102 1.00 27.19 498 ASP A O 1
ATOM 3874 N N . ALA A 1 499 ? 49.741 -0.894 -26.067 1.00 32.41 499 ALA A N 1
ATOM 3875 C CA . ALA A 1 499 ? 50.086 -2.074 -26.846 1.00 32.41 499 ALA A CA 1
ATOM 3876 C C . ALA A 1 499 ? 50.997 -1.658 -28.005 1.00 32.41 499 ALA A C 1
ATOM 3878 O O . ALA A 1 499 ? 50.537 -1.166 -29.035 1.00 32.41 499 ALA A O 1
ATOM 3879 N N . LYS A 1 500 ? 52.305 -1.861 -27.826 1.00 30.69 500 LYS A N 1
ATOM 3880 C CA . LYS A 1 500 ? 53.247 -2.051 -28.937 1.00 30.69 500 LYS A CA 1
ATOM 3881 C C . LYS A 1 500 ? 53.351 -3.553 -29.215 1.00 30.69 500 LYS A C 1
ATOM 3883 O O . LYS A 1 500 ? 53.221 -4.343 -28.282 1.00 30.69 500 LYS A O 1
ATOM 3888 N N . ASP A 1 501 ? 53.557 -3.941 -30.469 1.00 42.31 501 ASP A N 1
ATOM 3889 C CA . ASP A 1 501 ? 53.986 -5.303 -30.796 1.00 42.31 501 ASP A CA 1
ATOM 3890 C C . ASP A 1 501 ? 55.481 -5.493 -30.464 1.00 42.31 501 ASP A C 1
ATOM 3892 O O . ASP A 1 501 ? 56.198 -4.525 -30.202 1.00 42.31 501 ASP A O 1
ATOM 3896 N N . GLU A 1 502 ? 55.946 -6.746 -30.432 1.00 42.00 502 GLU A N 1
ATOM 3897 C CA . GLU A 1 502 ? 57.317 -7.107 -30.026 1.00 42.00 502 GLU A CA 1
ATOM 3898 C C . GLU A 1 502 ? 58.410 -6.624 -31.011 1.00 42.00 502 GLU A C 1
ATOM 3900 O O . GLU A 1 502 ? 59.582 -6.665 -30.656 1.00 42.00 502 GLU A O 1
ATOM 3905 N N . ASP A 1 503 ? 58.053 -6.077 -32.188 1.00 43.50 503 ASP A N 1
ATOM 3906 C CA . ASP A 1 503 ? 59.009 -5.701 -33.251 1.00 43.50 503 ASP A CA 1
ATOM 3907 C C . ASP A 1 503 ? 58.830 -4.290 -33.870 1.00 43.50 503 ASP A C 1
ATOM 3909 O O . ASP A 1 503 ? 59.606 -3.897 -34.748 1.00 43.50 503 ASP A O 1
ATOM 3913 N N . GLY A 1 504 ? 57.848 -3.483 -33.450 1.00 40.09 504 GLY A N 1
ATOM 3914 C CA . GLY A 1 504 ? 57.767 -2.054 -33.786 1.00 40.09 504 GLY A CA 1
ATOM 3915 C C . GLY A 1 504 ? 57.558 -1.703 -35.270 1.00 40.09 504 GLY A C 1
ATOM 3916 O O . GLY A 1 504 ? 57.973 -0.622 -35.699 1.00 40.09 504 GLY A O 1
ATOM 3917 N N . ARG A 1 505 ? 56.929 -2.570 -36.078 1.00 37.12 505 ARG A N 1
ATOM 3918 C CA . ARG A 1 505 ? 56.717 -2.328 -37.522 1.00 37.12 505 ARG A CA 1
ATOM 3919 C C . ARG A 1 505 ? 55.280 -1.918 -37.846 1.00 37.12 505 ARG A C 1
ATOM 3921 O O . ARG A 1 505 ? 54.330 -2.636 -37.567 1.00 37.12 505 ARG A O 1
ATOM 3928 N N . VAL A 1 506 ? 55.126 -0.789 -38.544 1.00 31.62 506 VAL A N 1
ATOM 3929 C CA . VAL A 1 506 ? 53.831 -0.291 -39.038 1.00 31.62 506 VAL A CA 1
ATOM 3930 C C . VAL A 1 506 ? 53.635 -0.695 -40.501 1.00 31.62 506 VAL A C 1
ATOM 3932 O O . VAL A 1 506 ? 54.266 -0.138 -41.397 1.00 31.62 506 VAL A O 1
ATOM 3935 N N . GLY A 1 507 ? 52.728 -1.641 -40.749 1.00 33.81 507 GLY A N 1
ATOM 3936 C CA . GLY A 1 507 ? 52.153 -1.921 -42.067 1.00 33.81 507 GLY A CA 1
ATOM 3937 C C . GLY A 1 507 ? 50.637 -1.728 -42.028 1.00 33.81 507 GLY A C 1
ATOM 3938 O O . GLY A 1 507 ? 49.968 -2.249 -41.138 1.00 33.81 507 GLY A O 1
ATOM 3939 N N . THR A 1 508 ? 50.075 -0.966 -42.970 1.00 34.00 508 THR A N 1
ATOM 3940 C CA . THR A 1 508 ? 48.629 -0.686 -43.003 1.00 34.00 508 THR A CA 1
ATOM 3941 C C . THR A 1 508 ? 47.914 -1.692 -43.897 1.00 34.00 508 THR A C 1
ATOM 3943 O O . THR A 1 508 ? 47.966 -1.585 -45.121 1.00 34.00 508 THR A O 1
ATOM 3946 N N . VAL A 1 509 ? 47.190 -2.633 -43.294 1.00 35.69 509 VAL A N 1
ATOM 3947 C CA . VAL A 1 509 ? 46.375 -3.626 -44.006 1.00 35.69 509 VAL A CA 1
ATOM 3948 C C . VAL A 1 509 ? 44.894 -3.459 -43.647 1.00 35.69 509 VAL A C 1
ATOM 3950 O O . VAL A 1 509 ? 44.540 -3.293 -42.480 1.00 35.69 509 VAL A O 1
ATOM 3953 N N . ARG A 1 510 ? 44.001 -3.477 -44.651 1.00 42.03 510 ARG A N 1
ATOM 3954 C CA . ARG A 1 510 ? 42.546 -3.289 -44.478 1.00 42.03 510 ARG A CA 1
ATOM 3955 C C . ARG A 1 510 ? 41.783 -4.616 -44.527 1.00 42.03 510 ARG A C 1
ATOM 3957 O O . ARG A 1 510 ? 41.340 -5.045 -45.582 1.00 42.03 510 ARG A O 1
ATOM 3964 N N . VAL A 1 511 ? 41.537 -5.187 -43.356 1.00 44.69 511 VAL A N 1
ATOM 3965 C CA . VAL A 1 511 ? 40.528 -6.239 -43.126 1.00 44.69 511 VAL A CA 1
ATOM 3966 C C . VAL A 1 511 ? 39.103 -5.736 -43.435 1.00 44.69 511 VAL A C 1
ATOM 3968 O O . VAL A 1 511 ? 38.827 -4.551 -43.204 1.00 44.69 511 VAL A O 1
ATOM 3971 N N . PRO A 1 512 ? 38.145 -6.605 -43.835 1.00 53.75 512 PRO A N 1
ATOM 3972 C CA . PRO A 1 512 ? 36.723 -6.329 -43.660 1.00 53.75 512 PRO A CA 1
ATOM 3973 C C . PRO A 1 512 ? 36.413 -5.877 -42.232 1.00 53.75 512 PRO A C 1
ATOM 3975 O O . PRO A 1 512 ? 36.642 -6.606 -41.269 1.00 53.75 512 PRO A O 1
ATOM 3978 N N . LYS A 1 513 ? 35.888 -4.660 -42.090 1.00 57.41 513 LYS A N 1
ATOM 3979 C CA . LYS A 1 513 ? 35.625 -4.018 -40.797 1.00 57.41 513 LYS A CA 1
ATOM 3980 C C . LYS A 1 513 ? 34.296 -4.477 -40.200 1.00 57.41 513 LYS A C 1
ATOM 3982 O O . LYS A 1 513 ? 33.461 -3.659 -39.860 1.00 57.41 513 LYS A O 1
ATOM 3987 N N . MET A 1 514 ? 34.080 -5.781 -40.096 1.00 71.19 514 MET A N 1
ATOM 3988 C CA . MET A 1 514 ? 32.840 -6.302 -39.544 1.00 71.19 514 MET A CA 1
ATOM 3989 C C . MET A 1 514 ? 33.008 -6.699 -38.084 1.00 71.19 514 MET A C 1
ATOM 3991 O O . MET A 1 514 ? 33.609 -7.733 -37.787 1.00 71.19 514 MET A O 1
ATOM 3995 N N . VAL A 1 515 ? 32.456 -5.903 -37.172 1.00 68.19 515 VAL A N 1
ATOM 3996 C CA . VAL A 1 515 ? 32.602 -6.154 -35.737 1.00 68.19 515 VAL A CA 1
ATOM 3997 C C . VAL A 1 515 ? 31.252 -6.324 -35.069 1.00 68.19 515 VAL A C 1
ATOM 3999 O O . VAL A 1 515 ? 30.332 -5.531 -35.253 1.00 68.19 515 VAL A O 1
ATOM 4002 N N . HIS A 1 516 ? 31.161 -7.384 -34.280 1.00 71.50 516 HIS A N 1
ATOM 4003 C CA . HIS A 1 516 ? 30.041 -7.696 -33.424 1.00 71.50 516 HIS A CA 1
ATOM 4004 C C . HIS A 1 516 ? 30.362 -7.274 -32.003 1.00 71.50 516 HIS A C 1
ATOM 4006 O O . HIS A 1 516 ? 31.254 -7.807 -31.338 1.00 71.50 516 HIS A O 1
ATOM 4012 N N . LEU A 1 517 ? 29.564 -6.348 -31.516 1.00 64.88 517 LEU A N 1
ATOM 4013 C CA . LEU A 1 517 ? 29.514 -5.989 -30.115 1.00 64.88 517 LEU A CA 1
ATOM 4014 C C . LEU A 1 517 ? 28.447 -6.899 -29.504 1.00 64.88 517 LEU A C 1
ATOM 4016 O O . LEU A 1 517 ? 27.264 -6.798 -29.820 1.00 64.88 517 LEU A O 1
ATOM 4020 N N . TYR A 1 518 ? 28.926 -7.872 -28.726 1.00 64.12 518 TYR A N 1
ATOM 4021 C CA . TYR A 1 518 ? 28.173 -9.012 -28.198 1.00 64.12 518 TYR A CA 1
ATOM 4022 C C . TYR A 1 518 ? 26.769 -8.646 -27.715 1.00 64.12 518 TYR A C 1
ATOM 4024 O O . TYR A 1 518 ? 26.621 -7.571 -27.147 1.00 64.12 518 TYR A O 1
ATOM 4032 N N . ASP A 1 519 ? 25.813 -9.594 -27.827 1.00 59.06 519 ASP A N 1
ATOM 4033 C CA . ASP A 1 519 ? 24.481 -9.541 -27.185 1.00 59.06 519 ASP A CA 1
ATOM 4034 C C . ASP A 1 519 ? 24.538 -8.689 -25.919 1.00 59.06 519 ASP A C 1
ATOM 4036 O O . ASP A 1 519 ? 25.128 -9.084 -24.905 1.00 59.06 519 ASP A O 1
ATOM 4040 N N . ILE A 1 520 ? 23.996 -7.483 -26.053 1.00 60.03 520 ILE A N 1
ATOM 4041 C CA . ILE A 1 520 ? 24.248 -6.357 -25.161 1.00 60.03 520 ILE A CA 1
ATOM 4042 C C . ILE A 1 520 ? 23.793 -6.670 -23.716 1.00 60.03 520 ILE A C 1
ATOM 4044 O O . ILE A 1 520 ? 24.286 -6.088 -22.744 1.00 60.03 520 ILE A O 1
ATOM 4048 N N . ASP A 1 521 ? 22.925 -7.671 -23.536 1.00 56.78 521 ASP A N 1
ATOM 4049 C CA . ASP A 1 521 ? 22.523 -8.179 -22.225 1.00 56.78 521 ASP A CA 1
ATOM 4050 C C . ASP A 1 521 ? 23.642 -8.930 -21.468 1.00 56.78 521 ASP A C 1
ATOM 4052 O O . ASP A 1 521 ? 23.592 -9.014 -20.238 1.00 56.78 521 ASP A O 1
ATOM 4056 N N . LYS A 1 522 ? 24.683 -9.446 -22.140 1.00 51.78 522 LYS A N 1
ATOM 4057 C CA . LYS A 1 522 ? 25.808 -10.154 -21.486 1.00 51.78 522 LYS A CA 1
ATOM 4058 C C . LYS A 1 522 ? 26.748 -9.235 -20.709 1.00 51.78 522 LYS A C 1
ATOM 4060 O O . LYS A 1 522 ? 27.422 -9.705 -19.794 1.00 51.78 522 LYS A O 1
ATOM 4065 N N . TYR A 1 523 ? 26.739 -7.939 -21.003 1.00 49.16 523 TYR A N 1
ATOM 4066 C CA . TYR A 1 523 ? 27.488 -6.927 -20.255 1.00 49.16 523 TYR A CA 1
ATOM 4067 C C . TYR A 1 523 ? 26.808 -6.514 -18.936 1.00 49.16 523 TYR A C 1
ATOM 4069 O O . TYR A 1 523 ? 27.314 -5.667 -18.210 1.00 49.16 523 TYR A O 1
ATOM 4077 N N . ARG A 1 524 ? 25.686 -7.149 -18.564 1.00 47.16 524 ARG A N 1
ATOM 4078 C CA . ARG A 1 524 ? 24.913 -6.875 -17.337 1.00 47.16 524 ARG A CA 1
ATOM 4079 C C . ARG A 1 524 ? 25.567 -7.380 -16.032 1.00 47.16 524 ARG A C 1
ATOM 4081 O O . ARG A 1 524 ? 24.904 -7.400 -15.001 1.00 47.16 524 ARG A O 1
ATOM 4088 N N . LYS A 1 525 ? 26.838 -7.804 -16.034 1.00 35.75 525 LYS A N 1
ATOM 4089 C CA . LYS A 1 525 ? 27.541 -8.224 -14.805 1.00 35.75 525 LYS A CA 1
ATOM 4090 C C . LYS A 1 525 ? 28.363 -7.083 -14.197 1.00 35.75 525 LYS A C 1
ATOM 4092 O O . LYS A 1 525 ? 29.560 -6.989 -14.455 1.00 35.75 525 LYS A O 1
ATOM 4097 N N . LYS A 1 526 ? 27.708 -6.286 -13.354 1.00 33.09 526 LYS A N 1
ATOM 4098 C CA . LYS A 1 526 ? 28.103 -5.941 -11.975 1.00 33.09 526 LYS A CA 1
ATOM 4099 C C . LYS A 1 526 ? 26.993 -5.113 -11.342 1.00 33.09 526 LYS A C 1
ATOM 4101 O O . LYS A 1 526 ? 26.631 -4.078 -11.939 1.00 33.09 526 LYS A O 1
#

Radius of gyration: 49.39 Å; chains: 1; bounding box: 98×107×149 Å

pLDDT: mean 70.81, std 24.07, range [22.25, 97.62]

Sequence (526 aa):
MLIGTLVFPNVKSVSAASMPSSYSNLTSEEKKAFDKIYQQSSESTLQNVNVNYSTQLSGLKDISSYHWTAWKKAAKGGSISKSANSGKGVGSGSYKGFTQKKIDSWKVDEKYINAIKKINKGKFPKDGNYTFPTDTSSSKLDWWVDEVGFYDIMGDPKYSKVTVKGYRTFNWTEKVRKEKIENTTRYKQYTKKSEENNGNVGWGPNNTAGEMANAIQIRLRSKRFDVPLTNSEAKQFEKKLKDSYEDYYKDGSVYQMHASQSYMYKGGACTINISISGKTVDKVTPELVYINVTYKTKSYSYETESHTSKQQIAQTVVARNAYASEIQKYGNFYLTPKSNVSSQKIKTRNTGFWYNINPYYHKGSASVTDEGSYGWTFSTNVSSGKSGTNIYAMLPIKYKFYTDIVDSHYYAPDVGNPPKDGSGGSNNGNNNNNGGNNGGDKPNGGDSNNPGGNGNNSNNGGNGNNNGNNGNSNNSGNGGHSSIGDKENSPMIHIEIDAKDEDGRVGTVRVPKMVHLYDIDKYRKK